Protein AF-0000000084527800 (afdb_homodimer)

Structure (mmCIF, N/CA/C/O backbone):
data_AF-0000000084527800-model_v1
#
loop_
_entity.id
_entity.type
_entity.pdbx_description
1 polymer Ribokinase
#
loop_
_atom_site.group_PDB
_atom_site.id
_atom_site.type_symbol
_atom_site.label_atom_id
_atom_site.label_alt_id
_atom_site.label_comp_id
_atom_site.label_asym_id
_atom_site.label_entity_id
_atom_site.label_seq_id
_atom_site.pdbx_PDB_ins_code
_atom_site.Cartn_x
_atom_site.Cartn_y
_atom_site.Cartn_z
_atom_site.occupancy
_atom_site.B_iso_or_equiv
_atom_site.auth_seq_id
_atom_site.auth_comp_id
_atom_site.auth_asym_id
_atom_site.auth_atom_id
_atom_site.pdbx_PDB_model_num
ATOM 1 N N . MET A 1 1 ? -3.889 38.688 1.055 1 86 1 MET A N 1
ATOM 2 C CA . MET A 1 1 ? -3.533 37.875 2.221 1 86 1 MET A CA 1
ATOM 3 C C . MET A 1 1 ? -3.688 36.375 1.923 1 86 1 MET A C 1
ATOM 5 O O . MET A 1 1 ? -4.691 35.969 1.344 1 86 1 MET A O 1
ATOM 9 N N . ALA A 1 2 ? -2.689 35.656 2.236 1 96.12 2 ALA A N 1
ATOM 10 C CA . ALA A 1 2 ? -2.662 34.219 1.859 1 96.12 2 ALA A CA 1
ATOM 11 C C . ALA A 1 2 ? -1.999 33.375 2.943 1 96.12 2 ALA A C 1
ATOM 13 O O . ALA A 1 2 ? -1.339 33.938 3.838 1 96.12 2 ALA A O 1
ATOM 14 N N . VAL A 1 3 ? -2.361 32.188 2.953 1 98.56 3 VAL A N 1
ATOM 15 C CA . VAL A 1 3 ? -1.693 31.172 3.775 1 98.56 3 VAL A CA 1
ATOM 16 C C . VAL A 1 3 ? -0.841 30.266 2.893 1 98.56 3 VAL A C 1
ATOM 18 O O . VAL A 1 3 ? -1.366 29.562 2.035 1 98.56 3 VAL A O 1
ATOM 21 N N . TRP A 1 4 ? 0.442 30.344 3.078 1 98.75 4 TRP A N 1
ATOM 22 C CA . TRP A 1 4 ? 1.397 29.5 2.363 1 98.75 4 TRP A CA 1
ATOM 23 C C . TRP A 1 4 ? 1.788 28.297 3.201 1 98.75 4 TRP A C 1
ATOM 25 O O . TRP A 1 4 ? 2.332 28.438 4.297 1 98.75 4 TRP A O 1
ATOM 35 N N . ASN A 1 5 ? 1.498 27.125 2.693 1 98.81 5 ASN A N 1
ATOM 36 C CA . ASN A 1 5 ? 1.717 25.891 3.457 1 98.81 5 ASN A CA 1
ATOM 37 C C . ASN A 1 5 ? 2.77 25 2.803 1 98.81 5 ASN A C 1
ATOM 39 O O . ASN A 1 5 ? 2.527 24.422 1.741 1 98.81 5 ASN A O 1
ATOM 43 N N . LEU A 1 6 ? 3.982 24.953 3.42 1 98.81 6 LEU A N 1
ATOM 44 C CA . LEU A 1 6 ? 4.895 23.875 3.098 1 98.81 6 LEU A CA 1
ATOM 45 C C . LEU A 1 6 ? 4.441 22.562 3.756 1 98.81 6 LEU A C 1
ATOM 47 O O . LEU A 1 6 ? 4.676 22.359 4.949 1 98.81 6 LEU A O 1
ATOM 51 N N . GLY A 1 7 ? 3.771 21.734 2.871 1 98.56 7 GLY A N 1
ATOM 52 C CA . GLY A 1 7 ? 2.996 20.688 3.529 1 98.56 7 GLY A CA 1
ATOM 53 C C . GLY A 1 7 ? 3.074 19.344 2.822 1 98.56 7 GLY A C 1
ATOM 54 O O . GLY A 1 7 ? 3.328 19.297 1.617 1 98.56 7 GLY A O 1
ATOM 55 N N . SER A 1 8 ? 2.816 18.344 3.604 1 98.5 8 SER A N 1
ATOM 56 C CA . SER A 1 8 ? 2.822 16.984 3.098 1 98.5 8 SER A CA 1
ATOM 57 C C . SER A 1 8 ? 1.562 16.688 2.293 1 98.5 8 SER A C 1
ATOM 59 O O . SER A 1 8 ? 0.502 17.25 2.557 1 98.5 8 SER A O 1
ATOM 61 N N . ILE A 1 9 ? 1.713 15.875 1.311 1 98.62 9 ILE A N 1
ATOM 62 C CA . ILE A 1 9 ? 0.638 15.242 0.556 1 98.62 9 ILE A CA 1
ATOM 63 C C . ILE A 1 9 ? 0.806 13.727 0.597 1 98.62 9 ILE A C 1
ATOM 65 O O . ILE A 1 9 ? 1.844 13.195 0.192 1 98.62 9 ILE A O 1
ATOM 69 N N . ASN A 1 10 ? -0.236 13.055 1.113 1 97.88 10 ASN A N 1
ATOM 70 C CA . ASN A 1 10 ? -0.156 11.602 1.243 1 97.88 10 ASN A CA 1
ATOM 71 C C . ASN A 1 10 ? -1.312 10.914 0.526 1 97.88 10 ASN A C 1
ATOM 73 O O . ASN A 1 10 ? -2.424 11.438 0.478 1 97.88 10 ASN A O 1
ATOM 77 N N . ALA A 1 11 ? -1.001 9.75 -0.044 1 97.06 11 ALA A N 1
ATOM 78 C CA . ALA A 1 11 ? -2.037 8.758 -0.332 1 97.06 11 ALA A CA 1
ATOM 79 C C . ALA A 1 11 ? -2.291 7.867 0.877 1 97.06 11 ALA A C 1
ATOM 81 O O . ALA A 1 11 ? -1.422 7.086 1.275 1 97.06 11 ALA A O 1
ATOM 82 N N . ASP A 1 12 ? -3.414 8.055 1.466 1 96.75 12 ASP A N 1
ATOM 83 C CA . ASP A 1 12 ? -3.803 7.184 2.572 1 96.75 12 ASP A CA 1
ATOM 84 C C . ASP A 1 12 ? -4.523 5.938 2.064 1 96.75 12 ASP A C 1
ATOM 86 O O . ASP A 1 12 ? -5.645 6.027 1.561 1 96.75 12 ASP A O 1
ATOM 90 N N . ILE A 1 13 ? -3.855 4.824 2.221 1 96.69 13 ILE A N 1
ATOM 91 C CA . ILE A 1 13 ? -4.414 3.561 1.752 1 96.69 13 ILE A CA 1
ATOM 92 C C . ILE A 1 13 ? -4.859 2.717 2.945 1 96.69 13 ILE A C 1
ATOM 94 O O . ILE A 1 13 ? -4.027 2.258 3.732 1 96.69 13 ILE A O 1
ATOM 98 N N . VAL A 1 14 ? -6.152 2.445 2.973 1 96.31 14 VAL A N 1
ATOM 99 C CA . VAL A 1 14 ? -6.738 1.762 4.121 1 96.31 14 VAL A CA 1
ATOM 100 C C . VAL A 1 14 ? -7.125 0.337 3.732 1 96.31 14 VAL A C 1
ATOM 102 O O . VAL A 1 14 ? -7.852 0.128 2.756 1 96.31 14 VAL A O 1
ATOM 105 N N . PHE A 1 15 ? -6.656 -0.622 4.461 1 97.56 15 PHE A N 1
ATOM 106 C CA . PHE A 1 15 ? -7.043 -2.02 4.309 1 97.56 15 PHE A CA 1
ATOM 107 C C . PHE A 1 15 ? -7.844 -2.494 5.516 1 97.56 15 PHE A C 1
ATOM 109 O O . PHE A 1 15 ? -7.371 -2.414 6.652 1 97.56 15 PHE A O 1
ATOM 116 N N . ALA A 1 16 ? -9.07 -2.934 5.254 1 97.19 16 ALA A N 1
ATOM 117 C CA . ALA A 1 16 ? -9.82 -3.623 6.297 1 97.19 16 ALA A CA 1
ATOM 118 C C . ALA A 1 16 ? -9.312 -5.051 6.488 1 97.19 16 ALA A C 1
ATOM 120 O O . ALA A 1 16 ? -9.289 -5.84 5.539 1 97.19 16 ALA A O 1
ATOM 121 N N . VAL A 1 17 ? -8.859 -5.406 7.691 1 97.19 17 VAL A N 1
ATOM 122 C CA . VAL A 1 17 ? -8.297 -6.723 7.969 1 97.19 17 VAL A CA 1
ATOM 123 C C . VAL A 1 17 ? -9.016 -7.348 9.164 1 97.19 17 VAL A C 1
ATOM 125 O O . VAL A 1 17 ? -9.578 -6.637 10 1 97.19 17 VAL A O 1
ATOM 128 N N . PRO A 1 18 ? -9.086 -8.727 9.234 1 96.44 18 PRO A N 1
ATOM 129 C CA . PRO A 1 18 ? -9.727 -9.344 10.398 1 96.44 18 PRO A CA 1
ATOM 130 C C . PRO A 1 18 ? -9 -9.031 11.703 1 96.44 18 PRO A C 1
ATOM 132 O O . PRO A 1 18 ? -9.633 -8.883 12.75 1 96.44 18 PRO A O 1
ATOM 135 N N . ARG A 1 19 ? -7.723 -8.922 11.703 1 95.94 19 ARG A N 1
ATOM 136 C CA . ARG A 1 19 ? -6.824 -8.523 12.781 1 95.94 19 ARG A CA 1
ATOM 137 C C . ARG A 1 19 ? -5.52 -7.957 12.227 1 95.94 19 ARG A C 1
ATOM 139 O O . ARG A 1 19 ? -5.199 -8.164 11.047 1 95.94 19 ARG A O 1
ATOM 146 N N . ILE A 1 20 ? -4.777 -7.234 13.062 1 96.62 20 ILE A N 1
ATOM 147 C CA . ILE A 1 20 ? -3.457 -6.77 12.648 1 96.62 20 ILE A CA 1
ATOM 148 C C . ILE A 1 20 ? -2.498 -7.953 12.555 1 96.62 20 ILE A C 1
ATOM 150 O O . ILE A 1 20 ? -2.35 -8.719 13.516 1 96.62 20 ILE A O 1
ATOM 154 N N . PRO A 1 21 ? -1.864 -8.094 11.391 1 96.19 21 PRO A N 1
ATOM 155 C CA . PRO A 1 21 ? -1.042 -9.297 11.219 1 96.19 21 PRO A CA 1
ATOM 156 C C . PRO A 1 21 ? 0.161 -9.328 12.156 1 96.19 21 PRO A C 1
ATOM 158 O O . PRO A 1 21 ? 0.775 -8.289 12.414 1 96.19 21 PRO A O 1
ATOM 161 N N . ALA A 1 22 ? 0.469 -10.5 12.672 1 94.69 22 ALA A N 1
ATOM 162 C CA . ALA A 1 22 ? 1.683 -10.734 13.445 1 94.69 22 ALA A CA 1
ATOM 163 C C . ALA A 1 22 ? 2.873 -11.016 12.531 1 94.69 22 ALA A C 1
ATOM 165 O O . ALA A 1 22 ? 2.699 -11.289 11.344 1 94.69 22 ALA A O 1
ATOM 166 N N . PRO A 1 23 ? 4.121 -10.875 13.109 1 93.81 23 PRO A N 1
ATOM 167 C CA . PRO A 1 23 ? 5.277 -11.273 12.305 1 93.81 23 PRO A CA 1
ATOM 168 C C . PRO A 1 23 ? 5.148 -12.688 11.742 1 93.81 23 PRO A C 1
ATOM 170 O O . PRO A 1 23 ? 4.723 -13.602 12.445 1 93.81 23 PRO A O 1
ATOM 173 N N . GLY A 1 24 ? 5.445 -12.891 10.43 1 91.56 24 GLY A N 1
ATOM 174 C CA . GLY A 1 24 ? 5.387 -14.188 9.773 1 91.56 24 GLY A CA 1
ATOM 175 C C . GLY A 1 24 ? 4.012 -14.523 9.227 1 91.56 24 GLY A C 1
ATOM 176 O O . GLY A 1 24 ? 3.824 -15.562 8.602 1 91.56 24 GLY A O 1
ATOM 177 N N . GLU A 1 25 ? 3.102 -13.633 9.414 1 93.56 25 GLU A N 1
ATOM 178 C CA . GLU A 1 25 ? 1.721 -13.953 9.055 1 93.56 25 GLU A CA 1
ATOM 179 C C . GLU A 1 25 ? 1.334 -13.312 7.723 1 93.56 25 GLU A C 1
ATOM 181 O O . GLU A 1 25 ? 1.795 -12.219 7.398 1 93.56 25 GLU A O 1
ATOM 186 N N . THR A 1 26 ? 0.566 -14.062 6.93 1 92.25 26 THR A N 1
ATOM 187 C CA . THR A 1 26 ? -0.093 -13.555 5.73 1 92.25 26 THR A CA 1
ATOM 188 C C . THR A 1 26 ? -1.608 -13.539 5.91 1 92.25 26 THR A C 1
ATOM 190 O O . THR A 1 26 ? -2.203 -14.555 6.289 1 92.25 26 THR A O 1
ATOM 193 N N . LEU A 1 27 ? -2.17 -12.336 5.691 1 95 27 LEU A N 1
ATOM 194 C CA . LEU A 1 27 ? -3.611 -12.195 5.852 1 95 27 LEU A CA 1
ATOM 195 C C . LEU A 1 27 ? -4.238 -11.586 4.602 1 95 27 LEU A C 1
ATOM 197 O O . LEU A 1 27 ? -3.641 -10.719 3.961 1 95 27 LEU A O 1
ATOM 201 N N . ALA A 1 28 ? -5.426 -12.047 4.328 1 93.75 28 ALA A N 1
ATOM 202 C CA . ALA A 1 28 ?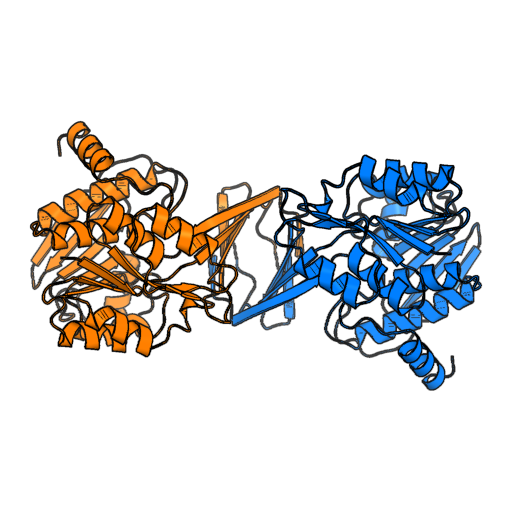 -6.227 -11.422 3.277 1 93.75 28 ALA A CA 1
ATOM 203 C C . ALA A 1 28 ? -7.02 -10.234 3.822 1 93.75 28 ALA A C 1
ATOM 205 O O . ALA A 1 28 ? -7.602 -10.32 4.906 1 93.75 28 ALA A O 1
ATOM 206 N N . SER A 1 29 ? -6.98 -9.172 3.082 1 96.81 29 SER A N 1
ATOM 207 C CA . SER A 1 29 ? -7.816 -8.031 3.455 1 96.81 29 SER A CA 1
ATOM 208 C C . SER A 1 29 ? -9.258 -8.242 3.014 1 96.81 29 SER A C 1
ATOM 210 O O . SER A 1 29 ? -9.531 -9.031 2.111 1 96.81 29 SER A O 1
ATOM 212 N N . ARG A 1 30 ? -10.141 -7.488 3.629 1 94.12 30 ARG A N 1
ATOM 213 C CA . ARG A 1 30 ? -11.562 -7.547 3.307 1 94.12 30 ARG A CA 1
ATOM 214 C C . ARG A 1 30 ? -11.984 -6.336 2.48 1 94.12 30 ARG A C 1
ATOM 216 O O . ARG A 1 30 ? -13.117 -6.277 1.991 1 94.12 30 ARG A O 1
ATOM 223 N N . GLY A 1 31 ? -11.117 -5.473 2.391 1 94.31 31 GLY A N 1
ATOM 224 C CA . GLY A 1 31 ? -11.406 -4.262 1.642 1 94.31 31 GLY A CA 1
ATOM 225 C C . GLY A 1 31 ? -10.219 -3.324 1.534 1 94.31 31 GLY A C 1
ATOM 226 O O . GLY A 1 31 ? -9.242 -3.461 2.277 1 94.31 31 GLY A O 1
ATOM 227 N N . ARG A 1 32 ? -10.305 -2.42 0.579 1 95.62 32 ARG A N 1
ATOM 228 C CA . ARG A 1 32 ? -9.289 -1.396 0.332 1 95.62 32 ARG A CA 1
ATOM 229 C C . ARG A 1 32 ? -9.938 -0.064 -0.033 1 95.62 32 ARG A C 1
ATOM 231 O O . ARG A 1 32 ? -10.898 -0.026 -0.81 1 95.62 32 ARG A O 1
ATOM 238 N N . SER A 1 33 ? -9.438 1.009 0.584 1 94 33 SER A N 1
ATOM 239 C CA . SER A 1 33 ? -9.875 2.359 0.245 1 94 33 SER A CA 1
ATOM 240 C C . SER A 1 33 ? -8.688 3.309 0.122 1 94 33 SER A C 1
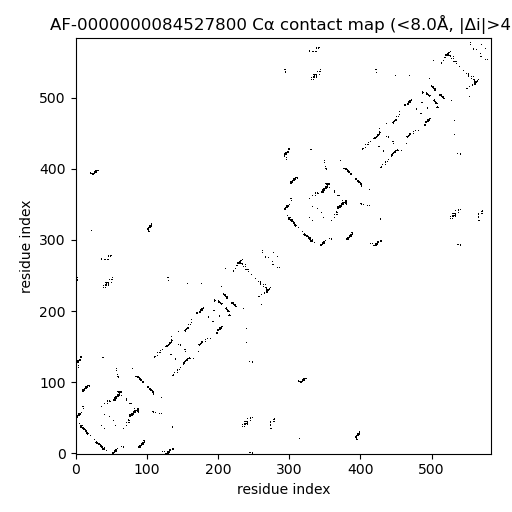ATOM 242 O O . SER A 1 33 ? -7.664 3.119 0.785 1 94 33 SER A O 1
ATOM 244 N N . LEU A 1 34 ? -8.828 4.262 -0.744 1 93.81 34 LEU A N 1
ATOM 245 C CA . LEU A 1 34 ? -7.801 5.27 -0.985 1 93.81 34 LEU A CA 1
ATOM 246 C C . LEU A 1 34 ? -8.328 6.664 -0.662 1 93.81 34 LEU A C 1
ATOM 248 O O . LEU A 1 34 ? -9.391 7.062 -1.147 1 93.81 34 LEU A O 1
ATOM 252 N N . TYR A 1 35 ? -7.637 7.43 0.163 1 94.19 35 TYR A N 1
ATOM 253 C CA . TYR A 1 35 ? -8 8.789 0.542 1 94.19 35 TYR A CA 1
ATOM 254 C C . TYR A 1 35 ? -6.809 9.734 0.402 1 94.19 35 TYR A C 1
ATOM 256 O O . TYR A 1 35 ? -5.656 9.297 0.465 1 94.19 35 TYR A O 1
ATOM 264 N N . LEU A 1 36 ? -7.117 10.992 0.125 1 96.69 36 LEU A N 1
ATOM 265 C CA . LEU A 1 36 ? -6.098 12.031 0.212 1 96.69 36 LEU A CA 1
ATOM 266 C C . LEU A 1 36 ? -5.812 12.391 1.667 1 96.69 36 LEU A C 1
ATOM 268 O O . LEU A 1 36 ? -6.734 12.68 2.434 1 96.69 36 LEU A O 1
ATOM 272 N N . GLY A 1 37 ? -4.52 12.266 1.981 1 96 37 GLY A N 1
ATOM 273 C CA . GLY A 1 37 ? -4.102 12.625 3.328 1 96 37 GLY A CA 1
ATOM 274 C C . GLY A 1 37 ? -2.832 13.453 3.361 1 96 37 GLY A C 1
ATOM 275 O O . GLY A 1 37 ? -2.436 14.031 2.348 1 96 37 GLY A O 1
ATOM 276 N N . GLY A 1 38 ? -2.25 13.477 4.605 1 96.19 38 GLY A N 1
ATOM 277 C CA . GLY A 1 38 ? -1.139 14.367 4.883 1 96.19 38 GLY A CA 1
ATOM 278 C C . GLY A 1 38 ? -1.544 15.594 5.688 1 96.19 38 GLY A C 1
ATOM 279 O O . GLY A 1 38 ? -2.482 16.297 5.32 1 96.19 38 GLY A O 1
ATOM 280 N N . LYS A 1 39 ? -0.798 15.766 6.699 1 96.69 39 LYS A N 1
ATOM 281 C CA . LYS A 1 39 ? -1.143 16.891 7.562 1 96.69 39 LYS A CA 1
ATOM 282 C C . LYS A 1 39 ? -1.138 18.203 6.785 1 96.69 39 LYS A C 1
ATOM 284 O O . LYS A 1 39 ? -2.01 19.047 6.98 1 96.69 39 LYS A O 1
ATOM 289 N N . GLY A 1 40 ? -0.154 18.359 6 1 98 40 GLY A N 1
ATOM 290 C CA . GLY A 1 40 ? -0.074 19.562 5.184 1 98 40 GLY A CA 1
ATOM 291 C C . GLY A 1 40 ? -1.272 19.75 4.273 1 98 40 GLY A C 1
ATOM 292 O O . GLY A 1 40 ? -1.887 20.812 4.254 1 98 40 GLY A O 1
ATOM 293 N N . ALA A 1 41 ? -1.561 18.734 3.535 1 98.38 41 ALA A N 1
ATOM 294 C CA . ALA A 1 41 ? -2.711 18.797 2.637 1 98.38 41 ALA A CA 1
ATOM 295 C C . ALA A 1 41 ? -3.994 19.094 3.406 1 98.38 41 ALA A C 1
ATOM 297 O O . ALA A 1 41 ? -4.801 19.922 2.982 1 98.38 41 ALA A O 1
ATOM 298 N N . ASN A 1 42 ? -4.191 18.438 4.508 1 97.69 42 ASN A N 1
ATOM 299 C CA . ASN A 1 42 ? -5.371 18.672 5.332 1 97.69 42 ASN A CA 1
ATOM 300 C C . ASN A 1 42 ? -5.477 20.125 5.77 1 97.69 42 ASN A C 1
ATOM 302 O O . ASN A 1 42 ? -6.555 20.734 5.703 1 97.69 42 ASN A O 1
ATOM 306 N N . MET A 1 43 ? -4.383 20.672 6.195 1 98.25 43 MET A N 1
ATOM 307 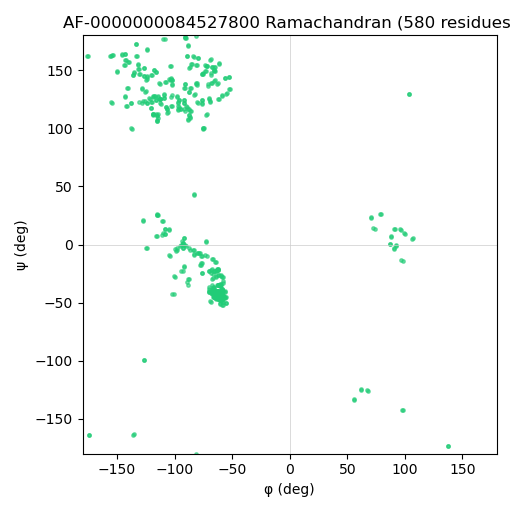C CA . MET A 1 43 ? -4.375 22.062 6.664 1 98.25 43 MET A CA 1
ATOM 308 C C . MET A 1 43 ? -4.668 23.016 5.52 1 98.25 43 MET A C 1
ATOM 310 O O . MET A 1 43 ? -5.363 24.016 5.707 1 98.25 43 MET A O 1
ATOM 314 N N . SER A 1 44 ? -4.102 22.75 4.363 1 98.69 44 SER A N 1
ATOM 315 C CA . SER A 1 44 ? -4.367 23.578 3.199 1 98.69 44 SER A CA 1
ATOM 316 C C . SER A 1 44 ? -5.852 23.578 2.838 1 98.69 44 SER A C 1
ATOM 318 O O . SER A 1 44 ? -6.438 24.625 2.564 1 98.69 44 SER A O 1
ATOM 320 N N . VAL A 1 45 ? -6.434 22.391 2.859 1 98.44 45 VAL A N 1
ATOM 321 C CA . VAL A 1 45 ? -7.855 22.281 2.543 1 98.44 45 VAL A CA 1
ATOM 322 C C . VAL A 1 45 ? -8.68 23.031 3.59 1 98.44 45 VAL A C 1
ATOM 324 O O . VAL A 1 45 ? -9.625 23.734 3.252 1 98.44 45 VAL A O 1
ATOM 327 N N . ALA A 1 46 ? -8.32 22.828 4.844 1 98.31 46 ALA A N 1
ATOM 328 C CA . ALA A 1 46 ? -9.023 23.516 5.922 1 98.31 46 ALA A CA 1
ATOM 329 C C . ALA A 1 46 ? -8.953 25.031 5.754 1 98.31 46 ALA A C 1
ATOM 331 O O . ALA A 1 46 ? -9.961 25.719 5.898 1 98.31 46 ALA A O 1
ATOM 332 N N . ALA A 1 47 ? -7.781 25.562 5.43 1 98.5 47 ALA A N 1
ATOM 333 C CA . ALA A 1 47 ? -7.605 27 5.223 1 98.5 47 ALA A CA 1
ATOM 334 C C . ALA A 1 47 ? -8.453 27.484 4.047 1 98.5 47 ALA A C 1
ATOM 336 O O . ALA A 1 47 ? -9.109 28.531 4.141 1 98.5 47 ALA A O 1
ATOM 337 N N . ALA A 1 48 ? -8.422 26.734 2.984 1 98.31 48 ALA A N 1
ATOM 338 C CA . ALA A 1 48 ? -9.211 27.094 1.807 1 98.31 48 ALA A CA 1
ATOM 339 C C . ALA A 1 48 ? -10.703 27.109 2.125 1 98.31 48 ALA A C 1
ATOM 341 O O . ALA A 1 48 ? -11.414 28.047 1.766 1 98.31 48 ALA A O 1
ATOM 342 N N . ARG A 1 49 ? -11.148 26.109 2.783 1 97.56 49 ARG A N 1
ATOM 343 C CA . ARG A 1 49 ? -12.562 26 3.123 1 97.56 49 ARG A CA 1
ATOM 344 C C . ARG A 1 49 ? -12.977 27.078 4.117 1 97.56 49 ARG A C 1
ATOM 346 O O . ARG A 1 49 ? -14.148 27.453 4.176 1 97.56 49 ARG A O 1
ATOM 353 N N . ALA A 1 50 ? -12.039 27.531 4.844 1 97.56 50 ALA A N 1
ATOM 354 C CA . ALA A 1 50 ? -12.281 28.625 5.781 1 97.56 50 ALA A CA 1
ATOM 355 C C . ALA A 1 50 ? -12.289 29.969 5.07 1 97.56 50 ALA A C 1
ATOM 357 O O . ALA A 1 50 ? -12.539 31.016 5.691 1 97.56 50 ALA A O 1
ATOM 358 N N . GLY A 1 51 ? -11.938 30.016 3.791 1 96.31 51 GLY A N 1
ATOM 359 C CA . GLY A 1 51 ? -12.078 31.219 2.998 1 96.31 51 GLY A CA 1
ATOM 360 C C . GLY A 1 51 ? -10.742 31.891 2.697 1 96.31 51 GLY A C 1
ATOM 361 O O . GLY A 1 51 ? -10.711 32.969 2.098 1 96.31 51 GLY A O 1
ATOM 362 N N . ALA A 1 52 ? -9.664 31.297 3.062 1 97.69 52 ALA A N 1
ATOM 363 C CA . ALA A 1 52 ? -8.352 31.875 2.785 1 97.69 52 ALA A CA 1
ATOM 364 C C . ALA A 1 52 ? -7.848 31.453 1.408 1 97.69 52 ALA A C 1
ATOM 366 O O . ALA A 1 52 ? -8.297 30.438 0.856 1 97.69 52 ALA A O 1
ATOM 367 N N . HIS A 1 53 ? -7.027 32.312 0.845 1 98.25 53 HIS A N 1
ATOM 368 C CA . HIS A 1 53 ? -6.223 31.859 -0.285 1 98.25 53 HIS A CA 1
ATOM 369 C C . HIS A 1 53 ? -5.074 30.969 0.176 1 98.25 53 HIS A C 1
ATOM 371 O O . HIS A 1 53 ? -4.055 31.469 0.659 1 98.25 53 HIS A O 1
ATOM 377 N N . ALA A 1 54 ? -5.246 29.672 0.048 1 98.56 54 ALA A N 1
ATOM 378 C CA . ALA A 1 54 ? -4.266 28.688 0.517 1 98.56 54 ALA A CA 1
ATOM 379 C C . ALA A 1 54 ? -3.363 28.234 -0.622 1 98.56 54 ALA A C 1
ATOM 381 O O . ALA A 1 54 ? -3.83 27.609 -1.583 1 98.56 54 ALA A O 1
ATOM 382 N N . VAL A 1 55 ? -2.117 28.531 -0.522 1 98.81 55 VAL A N 1
ATOM 383 C CA . VAL A 1 55 ? -1.124 28.062 -1.486 1 98.81 55 VAL A CA 1
ATOM 384 C C . VAL A 1 55 ? -0.338 26.891 -0.9 1 98.81 55 VAL A C 1
ATOM 386 O O . VAL A 1 55 ? 0.327 27.047 0.129 1 98.81 55 VAL A O 1
ATOM 389 N N . HIS A 1 56 ? -0.44 25.781 -1.569 1 98.88 56 HIS A N 1
ATOM 390 C CA . HIS A 1 56 ? 0.275 24.594 -1.092 1 98.88 56 HIS A CA 1
ATOM 391 C C . HIS A 1 56 ? 1.611 24.438 -1.808 1 98.88 56 HIS A C 1
ATOM 393 O O . HIS A 1 56 ? 1.667 24.453 -3.039 1 98.88 56 HIS A O 1
ATOM 399 N N . VAL A 1 57 ? 2.65 24.375 -1.026 1 98.88 57 VAL A N 1
ATOM 400 C CA . VAL A 1 57 ? 3.996 24.094 -1.519 1 98.88 57 VAL A CA 1
ATOM 401 C C . VAL A 1 57 ? 4.406 22.688 -1.134 1 98.88 57 VAL A C 1
ATOM 403 O O . VAL A 1 57 ? 4.484 22.344 0.052 1 98.88 57 VAL A O 1
ATOM 406 N N . GLY A 1 58 ? 4.621 21.844 -2.055 1 98.75 58 GLY A N 1
ATOM 407 C CA . GLY A 1 58 ? 4.938 20.453 -1.759 1 98.75 58 GLY A CA 1
ATOM 408 C C . GLY A 1 58 ? 5.289 19.641 -2.994 1 98.75 58 GLY A C 1
ATOM 409 O O . GLY A 1 58 ? 5.723 20.203 -4.004 1 98.75 58 GLY A O 1
ATOM 410 N N . ALA A 1 59 ? 5.254 18.328 -2.816 1 98.81 59 ALA A N 1
ATOM 411 C CA . ALA A 1 59 ? 5.648 17.453 -3.914 1 98.81 59 ALA A CA 1
ATOM 412 C C . ALA A 1 59 ? 4.902 16.125 -3.85 1 98.81 59 ALA A C 1
ATOM 414 O O . ALA A 1 59 ? 4.473 15.695 -2.775 1 98.81 59 ALA A O 1
ATOM 415 N N . VAL A 1 60 ? 4.672 15.562 -5.027 1 98.62 60 VAL A N 1
ATOM 416 C CA . VAL A 1 60 ? 4.141 14.211 -5.191 1 98.62 60 VAL A CA 1
ATOM 417 C C . VAL A 1 60 ? 4.961 13.461 -6.238 1 98.62 60 VAL A C 1
ATOM 419 O O . VAL A 1 60 ? 5.789 14.055 -6.934 1 98.62 60 VAL A O 1
ATOM 422 N N . GLY A 1 61 ? 4.828 12.172 -6.219 1 97.38 61 GLY A N 1
ATOM 423 C CA . GLY A 1 61 ? 5.305 11.406 -7.363 1 97.38 61 GLY A CA 1
ATOM 424 C C . GLY A 1 61 ? 4.324 11.391 -8.516 1 97.38 61 GLY A C 1
ATOM 425 O O . GLY A 1 61 ? 3.248 11.984 -8.438 1 97.38 61 GLY A O 1
ATOM 426 N N . ALA A 1 62 ? 4.672 10.711 -9.609 1 94.31 62 ALA A N 1
ATOM 427 C CA . ALA A 1 62 ? 3.77 10.562 -10.742 1 94.31 62 ALA A CA 1
ATOM 428 C C . ALA A 1 62 ? 2.465 9.891 -10.328 1 94.31 62 ALA A C 1
ATOM 430 O O . ALA A 1 62 ? 1.402 10.188 -10.875 1 94.31 62 ALA A O 1
ATOM 431 N N . ASP A 1 63 ? 2.559 9.125 -9.344 1 92.25 63 ASP A N 1
ATOM 432 C CA . ASP A 1 63 ? 1.405 8.375 -8.852 1 92.25 63 ASP A CA 1
ATOM 433 C C . ASP A 1 63 ? 0.49 9.258 -8.008 1 92.25 63 ASP A C 1
ATOM 435 O O . ASP A 1 63 ? -0.591 8.828 -7.602 1 92.25 63 ASP A O 1
ATOM 439 N N . GLY A 1 64 ? 0.92 10.445 -7.742 1 96.38 64 GLY A N 1
ATOM 440 C CA . GLY A 1 64 ? 0.158 11.305 -6.848 1 96.38 64 GLY A CA 1
ATOM 441 C C . GLY A 1 64 ? -0.53 12.445 -7.566 1 96.38 64 GLY A C 1
ATOM 442 O O . GLY A 1 64 ? -1.037 13.375 -6.93 1 96.38 64 GLY A O 1
ATOM 443 N N . ARG A 1 65 ? -0.625 12.445 -8.914 1 96.31 65 ARG A N 1
ATOM 444 C CA . ARG A 1 65 ? -1.254 13.516 -9.688 1 96.31 65 ARG A CA 1
ATOM 445 C C . ARG A 1 65 ? -2.723 13.672 -9.312 1 96.31 65 ARG A C 1
ATOM 447 O O . ARG A 1 65 ? -3.25 14.789 -9.297 1 96.31 65 ARG A O 1
ATOM 454 N N . TRP A 1 66 ? -3.348 12.555 -9.023 1 95.31 66 TRP A N 1
ATOM 455 C CA . TRP A 1 66 ? -4.746 12.594 -8.617 1 95.31 66 TRP A CA 1
ATOM 456 C C . TRP A 1 66 ? -4.926 13.453 -7.367 1 95.31 66 TRP A C 1
ATOM 458 O O . TRP A 1 66 ? -5.938 14.141 -7.223 1 95.31 66 TRP A O 1
ATOM 468 N N . ALA A 1 67 ? -4.012 13.398 -6.438 1 97.75 67 ALA A N 1
ATOM 469 C CA . ALA A 1 67 ? -4.09 14.156 -5.191 1 97.75 67 ALA A CA 1
ATOM 470 C C . ALA A 1 67 ? -4.023 15.656 -5.457 1 97.75 67 ALA A C 1
ATOM 472 O O . ALA A 1 67 ? -4.738 16.438 -4.824 1 97.75 67 ALA A O 1
ATOM 473 N N . VAL A 1 68 ? -3.143 16.047 -6.383 1 98.5 68 VAL A N 1
ATOM 474 C CA . VAL A 1 68 ? -3 17.453 -6.75 1 98.5 68 VAL A CA 1
ATOM 475 C C . VAL A 1 68 ? -4.309 17.969 -7.352 1 98.5 68 VAL A C 1
ATOM 477 O O . VAL A 1 68 ? -4.773 19.047 -7.004 1 98.5 68 VAL A O 1
ATOM 480 N N . GLU A 1 69 ? -4.883 17.156 -8.211 1 97.94 69 GLU A N 1
ATOM 481 C CA . GLU A 1 69 ? -6.16 17.516 -8.82 1 97.94 69 GLU A CA 1
ATOM 482 C C . GLU A 1 69 ? -7.25 17.688 -7.766 1 97.94 69 GLU A C 1
ATOM 484 O O . GLU A 1 69 ? -8.031 18.641 -7.816 1 97.94 69 GLU A O 1
ATOM 489 N N . GLN A 1 70 ? -7.262 16.812 -6.859 1 97.69 70 GLN A N 1
ATOM 490 C CA . GLN A 1 70 ? -8.266 16.875 -5.805 1 97.69 70 GLN A CA 1
ATOM 491 C C . GLN A 1 70 ? -8.086 18.109 -4.938 1 97.69 70 GLN A C 1
ATOM 493 O O . GLN A 1 70 ? -9.062 18.781 -4.594 1 97.69 70 GLN A O 1
ATOM 498 N N . LEU A 1 71 ? -6.855 18.375 -4.57 1 98.5 71 LEU A N 1
ATOM 499 C CA . LEU A 1 71 ? -6.57 19.594 -3.809 1 98.5 71 LEU A CA 1
ATOM 500 C C . LEU A 1 71 ? -7.066 20.828 -4.551 1 98.5 71 LEU A C 1
ATOM 502 O O . LEU A 1 71 ? -7.703 21.703 -3.951 1 98.5 71 LEU A O 1
ATOM 506 N N . THR A 1 72 ? -6.781 20.859 -5.844 1 98.25 72 THR A N 1
ATOM 507 C CA . THR A 1 72 ? -7.203 21.984 -6.676 1 98.25 72 THR A CA 1
ATOM 508 C C . THR A 1 72 ? -8.727 22.094 -6.699 1 98.25 72 THR A C 1
ATOM 510 O O . THR A 1 72 ? -9.273 23.188 -6.57 1 98.25 72 THR A O 1
ATOM 513 N N . GLU A 1 73 ? -9.352 20.984 -6.785 1 97.25 73 GLU A N 1
ATOM 514 C CA . GLU A 1 73 ? -10.812 20.938 -6.801 1 97.25 73 GLU A CA 1
ATOM 515 C C . GLU A 1 73 ? -11.391 21.453 -5.484 1 97.25 73 GLU A C 1
ATOM 517 O O . GLU A 1 73 ? -12.484 22.016 -5.461 1 97.25 73 GLU A O 1
ATOM 522 N N . TRP A 1 74 ? -10.633 21.297 -4.477 1 96.94 74 TRP A N 1
ATOM 523 C CA . TRP A 1 74 ? -11.102 21.719 -3.156 1 96.94 74 TRP A CA 1
ATOM 524 C C . TRP A 1 74 ? -10.695 23.156 -2.854 1 96.94 74 TRP A C 1
ATOM 526 O O . TRP A 1 74 ? -10.781 23.594 -1.708 1 96.94 74 TRP A O 1
ATOM 536 N N . GLY A 1 75 ? -10.109 23.844 -3.795 1 97.12 75 GLY A N 1
ATOM 537 C CA . GLY A 1 75 ? -9.883 25.266 -3.691 1 97.12 75 GLY A CA 1
ATOM 538 C C . GLY A 1 75 ? -8.461 25.609 -3.281 1 97.12 75 GLY A C 1
ATOM 539 O O . GLY A 1 75 ? -8.156 26.781 -2.988 1 97.12 75 GLY A O 1
ATOM 540 N N . VAL A 1 76 ? -7.594 24.641 -3.254 1 98.62 76 VAL A N 1
ATOM 541 C CA . VAL A 1 76 ? -6.199 24.875 -2.887 1 98.62 76 VAL A CA 1
ATOM 542 C C . VAL A 1 76 ? -5.398 25.266 -4.125 1 98.62 76 VAL A C 1
ATOM 544 O O . VAL A 1 76 ? -5.574 24.688 -5.195 1 98.62 76 VAL A O 1
ATOM 547 N N . ASP A 1 77 ? -4.637 26.328 -4.031 1 98.69 77 ASP A N 1
ATOM 548 C CA . ASP A 1 77 ? -3.688 26.688 -5.082 1 98.69 77 ASP A CA 1
ATOM 549 C C . ASP A 1 77 ? -2.496 25.734 -5.094 1 98.69 77 ASP A C 1
ATOM 551 O O . ASP A 1 77 ? -1.664 25.766 -4.184 1 98.69 77 ASP A O 1
ATOM 555 N N . THR A 1 78 ? -2.398 24.938 -6.148 1 98.75 78 THR A N 1
ATOM 556 C CA . THR A 1 78 ? -1.418 23.859 -6.18 1 98.75 78 THR A CA 1
ATOM 557 C C . THR A 1 78 ? -0.327 24.156 -7.207 1 98.75 78 THR A C 1
ATOM 559 O O . THR A 1 78 ? 0.379 23.234 -7.648 1 98.75 78 THR A O 1
ATOM 562 N N . ARG A 1 79 ? -0.086 25.438 -7.652 1 98.25 79 ARG A N 1
ATOM 563 C CA . ARG A 1 79 ? 0.875 25.797 -8.688 1 98.25 79 ARG A CA 1
ATOM 564 C C . ARG A 1 79 ? 2.301 25.484 -8.242 1 98.25 79 ARG A C 1
ATOM 566 O O . ARG A 1 79 ? 3.207 25.391 -9.078 1 98.25 79 ARG A O 1
ATOM 573 N N . PHE A 1 80 ? 2.492 25.25 -6.93 1 98.81 80 PHE A N 1
ATOM 574 C CA . PHE A 1 80 ? 3.828 24.984 -6.41 1 98.81 80 PHE A CA 1
ATOM 575 C C . PHE A 1 80 ? 3.926 23.562 -5.863 1 98.81 80 PHE A C 1
ATOM 577 O O . PHE A 1 80 ? 4.664 23.312 -4.91 1 98.81 80 PHE A O 1
ATOM 584 N N . VAL A 1 81 ? 3.139 22.688 -6.328 1 98.81 81 VAL A N 1
ATOM 585 C CA . VAL A 1 81 ? 3.309 21.25 -6.09 1 98.81 81 VAL A CA 1
ATOM 586 C C . VAL A 1 81 ? 4.031 20.625 -7.273 1 98.81 81 VAL A C 1
ATOM 588 O O . VAL A 1 81 ? 3.561 20.703 -8.414 1 98.81 81 VAL A O 1
ATOM 591 N N . ARG A 1 82 ? 5.137 20.016 -6.996 1 98.44 82 ARG A N 1
ATOM 592 C CA . ARG A 1 82 ? 5.949 19.438 -8.062 1 98.44 82 ARG A CA 1
ATOM 593 C C . ARG A 1 82 ? 5.785 17.922 -8.109 1 98.44 82 ARG A C 1
ATOM 595 O O . ARG A 1 82 ? 5.629 17.266 -7.074 1 98.44 82 ARG A O 1
ATOM 602 N N . VAL A 1 83 ? 5.789 17.453 -9.336 1 98.19 83 VAL A N 1
ATOM 603 C CA . VAL A 1 83 ? 5.867 16.016 -9.531 1 98.19 83 VAL A CA 1
ATOM 604 C C . VAL A 1 83 ? 7.328 15.578 -9.617 1 98.19 83 VAL A C 1
ATOM 606 O O . VAL A 1 83 ? 8.07 16.047 -10.477 1 98.19 83 VAL A O 1
ATOM 609 N N . LEU A 1 84 ? 7.738 14.742 -8.703 1 98.25 84 LEU A N 1
ATOM 610 C CA . LEU A 1 84 ? 9.125 14.281 -8.625 1 98.25 84 LEU A CA 1
ATOM 611 C C . LEU A 1 84 ? 9.234 12.82 -9.047 1 98.25 84 LEU A C 1
ATOM 613 O O . LEU A 1 84 ? 8.234 12.188 -9.383 1 98.25 84 LEU A O 1
ATOM 617 N N . ASP A 1 85 ? 10.516 12.312 -9.07 1 96.12 85 ASP A N 1
ATOM 618 C CA . ASP A 1 85 ? 10.758 10.914 -9.391 1 96.12 85 ASP A CA 1
ATOM 619 C C . ASP A 1 85 ? 10.414 10.016 -8.203 1 96.12 85 ASP A C 1
ATOM 621 O O . ASP A 1 85 ? 10.055 8.852 -8.383 1 96.12 85 ASP A O 1
ATOM 625 N N . GLU A 1 86 ? 10.453 10.586 -7.004 1 96.06 86 GLU A N 1
ATOM 626 C CA . GLU A 1 86 ? 10.086 9.844 -5.801 1 96.06 86 GLU A CA 1
ATOM 627 C C . GLU A 1 86 ? 8.594 9.516 -5.785 1 96.06 86 GLU A C 1
ATOM 629 O O . GLU A 1 86 ? 7.785 10.25 -6.352 1 96.06 86 GLU A O 1
ATOM 634 N N . ASP A 1 87 ? 8.25 8.422 -5.094 1 95.38 87 ASP A N 1
ATOM 635 C CA . ASP A 1 87 ? 6.836 8.102 -4.902 1 95.38 87 ASP A CA 1
ATOM 636 C C . ASP A 1 87 ? 6.148 9.148 -4.035 1 95.38 87 ASP A C 1
ATOM 638 O O . ASP A 1 87 ? 6.793 9.789 -3.203 1 95.38 87 ASP A O 1
ATOM 642 N N . THR A 1 88 ? 4.867 9.305 -4.32 1 97.56 88 THR A N 1
ATOM 643 C CA . THR A 1 88 ? 4.062 10.102 -3.402 1 97.56 88 THR A CA 1
ATOM 644 C C . THR A 1 88 ? 4.148 9.547 -1.983 1 97.56 88 THR A C 1
ATOM 646 O O . THR A 1 88 ? 4.262 8.336 -1.794 1 97.56 88 THR A O 1
ATOM 649 N N . GLY A 1 89 ? 4.16 10.469 -0.987 1 98.06 89 GLY A N 1
ATOM 650 C CA . GLY A 1 89 ? 4.027 9.984 0.378 1 98.06 89 GLY A CA 1
ATOM 651 C C . GLY A 1 89 ? 2.816 9.094 0.583 1 98.06 89 GLY A C 1
ATOM 652 O O . GLY A 1 89 ? 1.764 9.32 -0.018 1 98.06 89 GLY A O 1
ATOM 653 N N . GLN A 1 90 ? 2.986 8.078 1.444 1 97.81 90 GLN A N 1
ATOM 654 C CA . GLN A 1 90 ? 1.896 7.129 1.668 1 97.81 90 GLN A CA 1
ATOM 655 C C . GLN A 1 90 ? 1.727 6.828 3.154 1 97.81 90 GLN A C 1
ATOM 657 O O . GLN A 1 90 ? 2.695 6.871 3.916 1 97.81 90 GLN A O 1
ATOM 662 N N . ALA A 1 91 ? 0.537 6.629 3.512 1 97.38 91 ALA A N 1
ATOM 663 C CA . ALA A 1 91 ? 0.196 5.984 4.777 1 97.38 91 ALA A CA 1
ATOM 664 C C . ALA A 1 91 ? -0.575 4.688 4.543 1 97.38 91 ALA A C 1
ATOM 666 O O . ALA A 1 91 ? -1.677 4.707 3.99 1 97.38 91 ALA A O 1
ATOM 667 N N . ILE A 1 92 ? 0.053 3.566 4.875 1 98 92 ILE A N 1
ATOM 668 C CA . ILE A 1 92 ? -0.638 2.281 4.867 1 98 92 ILE A CA 1
ATOM 669 C C . ILE A 1 92 ? -1.338 2.061 6.203 1 98 92 ILE A C 1
ATOM 671 O O . ILE A 1 92 ? -0.682 1.903 7.238 1 98 92 ILE A O 1
ATOM 675 N N . ILE A 1 93 ? -2.615 2.014 6.129 1 96.94 93 ILE A N 1
ATOM 676 C CA . ILE A 1 93 ? -3.414 1.938 7.348 1 96.94 93 ILE A CA 1
ATOM 677 C C . ILE A 1 93 ? -4.164 0.609 7.391 1 96.94 93 ILE A C 1
ATOM 679 O O . ILE A 1 93 ? -5.043 0.359 6.562 1 96.94 93 ILE A O 1
ATOM 683 N N . LEU A 1 94 ? -3.781 -0.254 8.305 1 97.5 94 LEU A N 1
ATOM 684 C CA . LEU A 1 94 ? -4.52 -1.481 8.57 1 97.5 94 LEU A CA 1
ATOM 685 C C . LEU A 1 94 ? -5.551 -1.266 9.68 1 97.5 94 LEU A C 1
ATOM 687 O O . LEU A 1 94 ? -5.215 -0.776 10.758 1 97.5 94 LEU A O 1
ATOM 691 N N . VAL A 1 95 ? -6.777 -1.561 9.383 1 96.12 95 VAL A N 1
ATOM 692 C CA . VAL A 1 95 ? -7.84 -1.412 10.367 1 96.12 95 VAL A CA 1
ATOM 693 C C . VAL A 1 95 ? -8.508 -2.764 10.625 1 96.12 95 VAL A C 1
ATOM 695 O O . VAL A 1 95 ? -9.031 -3.385 9.695 1 96.12 95 VAL A O 1
ATOM 698 N N . ASP A 1 96 ? -8.516 -3.195 11.836 1 96.38 96 ASP A N 1
ATOM 699 C CA . ASP A 1 96 ? -9.062 -4.516 12.133 1 96.38 96 ASP A CA 1
ATOM 700 C C . ASP A 1 96 ? -10.555 -4.426 12.461 1 96.38 96 ASP A C 1
ATOM 702 O O . ASP A 1 96 ? -11.148 -3.346 12.406 1 96.38 96 ASP A O 1
ATOM 706 N N . ASP A 1 97 ? -11.234 -5.539 12.719 1 93.88 97 ASP A N 1
ATOM 707 C CA . ASP A 1 97 ? -12.672 -5.629 12.922 1 93.88 97 ASP A CA 1
ATOM 708 C C . ASP A 1 97 ? -13.109 -4.859 14.164 1 93.88 97 ASP A C 1
ATOM 710 O O . ASP A 1 97 ? -14.258 -4.438 14.273 1 93.88 97 ASP A O 1
ATOM 714 N N . ASP A 1 98 ? -12.227 -4.629 15.102 1 93.19 98 ASP A N 1
ATOM 715 C CA . ASP A 1 98 ? -12.547 -3.924 16.344 1 93.19 98 ASP A CA 1
ATOM 716 C C . ASP A 1 98 ? -12.273 -2.428 16.203 1 93.19 98 ASP A C 1
ATOM 718 O O . ASP A 1 98 ? -12.461 -1.668 17.156 1 93.19 98 ASP A O 1
ATOM 722 N N . GLY A 1 99 ? -11.766 -2.037 15.062 1 90.06 99 GLY A N 1
ATOM 723 C CA . GLY A 1 99 ? -11.516 -0.627 14.82 1 90.06 99 GLY A CA 1
ATOM 724 C C . GLY A 1 99 ? -10.109 -0.195 15.203 1 90.06 99 GLY A C 1
ATOM 725 O O . GLY A 1 99 ? -9.758 0.979 15.07 1 90.06 99 GLY A O 1
ATOM 726 N N . GLU A 1 100 ? -9.367 -1.16 15.703 1 92.31 100 GLU A N 1
ATOM 727 C CA . GLU A 1 100 ? -7.969 -0.857 15.984 1 92.31 100 GLU A CA 1
ATOM 728 C C . GLU A 1 100 ? -7.16 -0.737 14.695 1 92.31 100 GLU A C 1
ATOM 730 O O . GLU A 1 100 ? -7.477 -1.386 13.695 1 92.31 100 GLU A O 1
ATOM 735 N N . ASN A 1 101 ? -6.062 0.181 14.797 1 94 101 ASN A N 1
ATOM 736 C CA . ASN A 1 101 ? -5.324 0.379 13.555 1 94 101 ASN A CA 1
ATOM 737 C C . ASN A 1 101 ? -3.818 0.264 13.773 1 94 101 ASN A C 1
ATOM 739 O O . ASN A 1 101 ? -3.352 0.255 14.914 1 94 101 ASN A O 1
ATOM 743 N N . ALA A 1 102 ? -3.098 -0.079 12.75 1 96.56 102 ALA A N 1
ATOM 744 C CA . ALA A 1 102 ? -1.646 0.002 12.609 1 96.56 102 ALA A CA 1
ATOM 745 C C . ALA A 1 102 ? -1.261 0.731 11.328 1 96.56 102 ALA A C 1
ATOM 747 O O . ALA A 1 102 ? -1.856 0.501 10.273 1 96.56 102 ALA A O 1
ATOM 748 N N . ILE A 1 103 ? -0.287 1.674 11.477 1 96.12 103 ILE A N 1
ATOM 749 C CA . ILE A 1 103 ? -0.002 2.543 10.336 1 96.12 103 ILE A CA 1
ATOM 750 C C . ILE A 1 103 ? 1.484 2.471 9.992 1 96.12 103 ILE A C 1
ATOM 752 O O . ILE A 1 103 ? 2.336 2.498 10.883 1 96.12 103 ILE A O 1
ATOM 756 N N . VAL A 1 104 ? 1.793 2.293 8.766 1 97.81 104 VAL A N 1
ATOM 757 C CA . VAL A 1 104 ? 3.145 2.42 8.227 1 97.81 104 VAL A CA 1
ATOM 758 C C . VAL A 1 104 ? 3.219 3.623 7.293 1 97.81 104 VAL A C 1
ATOM 760 O O . VAL A 1 104 ? 2.447 3.725 6.336 1 97.81 104 VAL A O 1
ATOM 763 N N . LEU A 1 105 ? 4.141 4.48 7.57 1 97.44 105 LEU A N 1
ATOM 764 C CA . LEU A 1 105 ? 4.305 5.703 6.789 1 97.44 105 LEU A CA 1
ATOM 765 C C . LEU A 1 105 ? 5.473 5.57 5.816 1 97.44 105 LEU A C 1
ATOM 767 O O . LEU A 1 105 ? 6.512 5.004 6.156 1 97.44 105 LEU A O 1
ATOM 771 N N . HIS A 1 106 ? 5.266 6.035 4.656 1 98 106 HIS A N 1
ATOM 772 C CA . HIS A 1 106 ? 6.312 6.27 3.67 1 98 106 HIS A CA 1
ATOM 773 C C . HIS A 1 106 ? 6.383 7.746 3.283 1 98 106 HIS A C 1
ATOM 775 O O . HIS A 1 106 ? 5.484 8.258 2.607 1 98 106 HIS A O 1
ATOM 781 N N . PRO A 1 107 ? 7.457 8.445 3.664 1 97.12 107 PRO A N 1
ATOM 782 C CA . PRO A 1 107 ? 7.48 9.898 3.467 1 97.12 107 PRO A CA 1
ATOM 783 C C . PRO A 1 107 ? 7.512 10.289 1.991 1 97.12 107 PRO A C 1
ATOM 785 O O . PRO A 1 107 ? 6.957 11.328 1.613 1 97.12 107 PRO A O 1
ATOM 788 N N . GLY A 1 108 ? 8.289 9.484 1.125 1 97.31 108 GLY A N 1
ATOM 789 C CA . GLY A 1 108 ? 8.328 9.688 -0.313 1 97.31 108 GLY A CA 1
ATOM 790 C C . GLY A 1 108 ? 8.742 11.102 -0.701 1 97.31 108 GLY A C 1
ATOM 791 O O . GLY A 1 108 ? 9.719 11.633 -0.176 1 97.31 108 GLY A O 1
ATOM 792 N N . ALA A 1 109 ? 7.98 11.672 -1.619 1 98.19 109 ALA A N 1
ATOM 793 C CA . ALA A 1 109 ? 8.273 12.969 -2.219 1 98.19 109 ALA A CA 1
ATOM 794 C C . ALA A 1 109 ? 8.258 14.078 -1.168 1 98.19 109 ALA A C 1
ATOM 796 O O . ALA A 1 109 ? 8.836 15.141 -1.372 1 98.19 109 ALA A O 1
ATOM 797 N N . ASN A 1 110 ? 7.59 13.883 -0.004 1 98.31 110 ASN A N 1
ATOM 798 C CA . ASN A 1 110 ? 7.504 14.891 1.046 1 98.31 110 ASN A CA 1
ATOM 799 C C . ASN A 1 110 ? 8.883 15.219 1.62 1 98.31 110 ASN A C 1
ATOM 801 O O . ASN A 1 110 ? 9.07 16.281 2.219 1 98.31 110 ASN A O 1
ATOM 805 N N . ARG A 1 111 ? 9.812 14.328 1.464 1 97.56 111 ARG A N 1
ATOM 806 C CA . ARG A 1 111 ? 11.148 14.539 2.02 1 97.56 111 ARG A CA 1
ATOM 807 C C . ARG A 1 111 ? 12.148 14.906 0.926 1 97.56 111 ARG A C 1
ATOM 809 O O . ARG A 1 111 ? 13.359 14.883 1.152 1 97.56 111 ARG A O 1
ATOM 816 N N . ALA A 1 112 ? 11.641 15.234 -0.25 1 98.06 112 ALA A N 1
ATOM 817 C CA . ALA A 1 112 ? 12.523 15.539 -1.376 1 98.06 112 ALA A CA 1
ATOM 818 C C . ALA A 1 112 ? 12.156 16.891 -2 1 98.06 112 ALA A C 1
ATOM 820 O O . ALA A 1 112 ? 12.484 17.156 -3.16 1 98.06 112 ALA A O 1
ATOM 821 N N . ILE A 1 113 ? 11.477 17.719 -1.258 1 98.5 113 ILE A N 1
ATOM 822 C CA . ILE A 1 113 ? 11.039 19 -1.787 1 98.5 113 ILE A CA 1
ATOM 823 C C . ILE A 1 113 ? 12.25 19.906 -2.006 1 98.5 113 ILE A C 1
ATOM 825 O O . ILE A 1 113 ? 12.992 20.203 -1.064 1 98.5 113 ILE A O 1
ATOM 829 N N . PRO A 1 114 ? 12.438 20.375 -3.227 1 97.94 114 PRO A N 1
ATOM 830 C CA . PRO A 1 114 ? 13.602 21.234 -3.486 1 97.94 114 PRO A CA 1
ATOM 831 C C . PRO A 1 114 ? 13.508 22.594 -2.789 1 97.94 114 PRO A C 1
ATOM 833 O O . PRO A 1 114 ? 12.445 23.219 -2.799 1 97.94 114 PRO A O 1
ATOM 836 N N . ALA A 1 115 ? 14.656 23 -2.25 1 97.56 115 ALA A N 1
ATOM 837 C CA . ALA A 1 115 ? 14.711 24.297 -1.602 1 97.56 115 ALA A CA 1
ATOM 838 C C . ALA A 1 115 ? 14.352 25.422 -2.582 1 97.56 115 ALA A C 1
ATOM 840 O O . ALA A 1 115 ? 13.719 26.406 -2.203 1 97.56 115 ALA A O 1
ATOM 841 N N . ALA A 1 116 ? 14.742 25.203 -3.783 1 98.06 116 ALA A N 1
ATOM 842 C CA . ALA A 1 116 ? 14.477 26.203 -4.812 1 98.06 116 ALA A CA 1
ATOM 843 C C . ALA A 1 116 ? 12.977 26.406 -5.016 1 98.06 116 ALA A C 1
ATOM 845 O O . ALA A 1 116 ? 12.531 27.516 -5.32 1 98.06 116 ALA A O 1
ATOM 846 N N . LEU A 1 117 ? 12.266 25.375 -4.883 1 98.25 117 LEU A N 1
ATOM 847 C CA . LEU A 1 117 ? 10.812 25.453 -5.023 1 98.25 117 LEU A CA 1
ATOM 848 C C . LEU A 1 117 ? 10.219 26.328 -3.918 1 98.25 117 LEU A C 1
ATOM 850 O O . LEU A 1 117 ? 9.32 27.141 -4.172 1 98.25 117 LEU A O 1
ATOM 854 N N . VAL A 1 118 ? 10.625 26.125 -2.715 1 98.31 118 VAL A N 1
ATOM 855 C CA . VAL A 1 118 ? 10.148 26.891 -1.57 1 98.31 118 VAL A CA 1
ATOM 856 C C . VAL A 1 118 ? 10.484 28.375 -1.767 1 98.31 118 VAL A C 1
ATOM 858 O O . VAL A 1 118 ? 9.641 29.234 -1.536 1 98.31 118 VAL A O 1
ATOM 861 N N . GLU A 1 119 ? 11.688 28.625 -2.225 1 98.06 119 GLU A N 1
ATOM 862 C CA . GLU A 1 119 ? 12.109 30 -2.492 1 98.06 119 GLU A CA 1
ATOM 863 C C . GLU A 1 119 ? 11.234 30.641 -3.555 1 98.06 119 GLU A C 1
ATOM 865 O O . GLU A 1 119 ? 10.805 31.797 -3.4 1 98.06 119 GLU A O 1
ATOM 870 N N . GLU A 1 120 ? 11.039 29.906 -4.59 1 98.06 120 GLU A N 1
ATOM 871 C CA . GLU A 1 120 ? 10.195 30.406 -5.668 1 98.06 120 GLU A CA 1
ATOM 872 C C . GLU A 1 120 ? 8.789 30.734 -5.164 1 98.06 120 GLU A C 1
ATOM 874 O O . GLU A 1 120 ? 8.234 31.781 -5.484 1 98.06 120 GLU A O 1
ATOM 879 N N . ALA A 1 121 ? 8.227 29.875 -4.43 1 98 121 ALA A N 1
ATOM 880 C CA . ALA A 1 121 ? 6.875 30.062 -3.904 1 98 121 ALA A CA 1
ATOM 881 C C . ALA A 1 121 ? 6.805 31.312 -3.02 1 98 121 ALA A C 1
ATOM 883 O O . ALA A 1 121 ? 5.941 32.156 -3.217 1 98 121 ALA A O 1
ATOM 884 N N . LEU A 1 122 ? 7.715 31.422 -2.07 1 97.38 122 LEU A N 1
ATOM 885 C CA . LEU A 1 122 ? 7.668 32.469 -1.077 1 97.38 122 LEU A CA 1
ATOM 886 C C . LEU A 1 122 ? 7.988 33.844 -1.714 1 97.38 122 LEU A C 1
ATOM 888 O O . LEU A 1 122 ? 7.652 34.875 -1.158 1 97.38 122 LEU A O 1
ATOM 892 N N . SER A 1 123 ? 8.664 33.781 -2.818 1 96.69 123 SER A N 1
ATOM 893 C CA . SER A 1 123 ? 8.914 35.031 -3.541 1 96.69 123 SER A CA 1
ATOM 894 C C . SER A 1 123 ? 7.617 35.656 -4.004 1 96.69 123 SER A C 1
ATOM 896 O O . SER A 1 123 ? 7.578 36.875 -4.27 1 96.69 123 SER A O 1
ATOM 898 N N . GLY A 1 124 ? 6.57 34.906 -4.102 1 95.75 124 GLY A N 1
ATOM 899 C CA . GLY A 1 124 ? 5.27 35.438 -4.492 1 95.75 124 GLY A CA 1
ATOM 900 C C . GLY A 1 124 ? 4.41 35.812 -3.312 1 95.75 124 GLY A C 1
ATOM 901 O O . GLY A 1 124 ? 3.307 36.344 -3.492 1 95.75 124 GLY A O 1
ATOM 902 N N . ALA A 1 125 ? 4.918 35.688 -2.121 1 97.06 125 ALA A N 1
ATOM 903 C CA . ALA A 1 125 ? 4.16 36 -0.916 1 97.06 125 ALA A CA 1
ATOM 904 C C . ALA A 1 125 ? 4.262 37.5 -0.593 1 97.06 125 ALA A C 1
ATOM 906 O O . ALA A 1 125 ? 5.188 38.156 -1.045 1 97.06 125 ALA A O 1
ATOM 907 N N . ALA A 1 126 ? 3.311 37.969 0.083 1 96.44 126 ALA A N 1
ATOM 908 C CA . ALA A 1 126 ? 3.297 39.375 0.528 1 96.44 126 ALA A CA 1
ATOM 909 C C . ALA A 1 126 ? 3.652 39.469 2.01 1 96.44 126 ALA A C 1
ATOM 911 O O . ALA A 1 126 ? 3.42 38.531 2.777 1 96.44 126 ALA A O 1
ATOM 912 N N . THR A 1 127 ? 4.188 40.625 2.34 1 95.81 127 THR A N 1
ATOM 913 C CA . THR A 1 127 ? 4.445 40.906 3.748 1 95.81 127 THR A CA 1
ATOM 914 C C . THR A 1 127 ? 3.172 40.75 4.574 1 95.81 127 THR A C 1
ATOM 916 O O . THR A 1 127 ? 2.105 41.219 4.184 1 95.81 127 THR A O 1
ATOM 919 N N . GLY A 1 128 ? 3.318 40 5.609 1 95.75 128 GLY A N 1
ATOM 920 C CA . GLY A 1 128 ? 2.174 39.812 6.488 1 95.75 128 GLY A CA 1
ATOM 921 C C . GLY A 1 128 ? 1.417 38.5 6.211 1 95.75 128 GLY A C 1
ATOM 922 O O . GLY A 1 128 ? 0.61 38.062 7.031 1 95.75 128 GLY A O 1
ATOM 923 N N . ASP A 1 129 ? 1.694 37.875 5.07 1 97.75 129 ASP A N 1
ATOM 924 C CA . ASP A 1 129 ? 1.098 36.562 4.812 1 97.75 129 ASP A CA 1
ATOM 925 C C . ASP A 1 129 ? 1.539 35.531 5.859 1 97.75 129 ASP A C 1
ATOM 927 O O . ASP A 1 129 ? 2.555 35.75 6.531 1 97.75 129 ASP A O 1
ATOM 931 N N . TRP A 1 130 ? 0.696 34.531 6 1 98.5 130 TRP A N 1
ATOM 932 C CA . TRP A 1 130 ? 1.065 33.469 6.898 1 98.5 130 TRP A CA 1
ATOM 933 C C . TRP A 1 130 ? 1.807 32.344 6.145 1 98.5 130 TRP A C 1
ATOM 935 O O . TRP A 1 130 ? 1.414 31.984 5.039 1 98.5 130 TRP A O 1
ATOM 945 N N . PHE A 1 131 ? 2.908 31.891 6.75 1 98.56 131 PHE A N 1
ATOM 946 C CA . PHE A 1 131 ? 3.602 30.672 6.367 1 98.56 131 PHE A CA 1
ATOM 947 C C . PHE A 1 131 ? 3.42 29.594 7.43 1 98.56 131 PHE A C 1
ATOM 949 O O . PHE A 1 131 ? 3.611 29.844 8.617 1 98.56 131 PHE A O 1
ATOM 956 N N . VAL A 1 132 ? 2.998 28.406 6.973 1 98.69 132 VAL A N 1
ATOM 957 C CA . VAL A 1 132 ? 2.807 27.328 7.938 1 98.69 132 VAL A CA 1
ATOM 958 C C . VAL A 1 132 ? 3.52 26.062 7.449 1 98.69 132 VAL A C 1
ATOM 960 O O . VAL A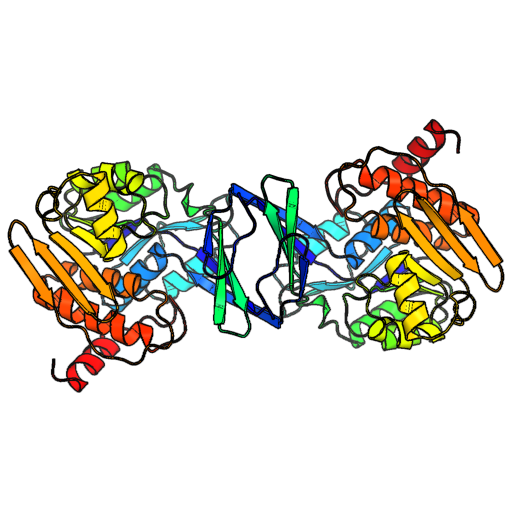 1 132 ? 3.629 25.828 6.242 1 98.69 132 VAL A O 1
ATOM 963 N N . CYS A 1 133 ? 4.043 25.25 8.375 1 97.88 133 CYS A N 1
ATOM 964 C CA . CYS A 1 133 ? 4.625 23.938 8.07 1 97.88 133 CYS A CA 1
ATOM 965 C C . CYS A 1 133 ? 4.371 22.953 9.211 1 97.88 133 CYS A C 1
ATOM 967 O O . CYS A 1 133 ? 3.891 23.344 10.273 1 97.88 133 CYS A O 1
ATOM 969 N N . GLN A 1 134 ? 4.523 21.719 8.977 1 96.56 134 GLN A N 1
ATOM 970 C CA . GLN A 1 134 ? 4.41 20.625 9.922 1 96.56 134 GLN A CA 1
ATOM 971 C C . GLN A 1 134 ? 5.582 19.656 9.781 1 96.56 134 GLN A C 1
ATOM 973 O O . GLN A 1 134 ? 6.402 19.797 8.867 1 96.56 134 GLN A O 1
ATOM 978 N N . ASN A 1 135 ? 5.707 18.703 10.664 1 94.62 135 ASN A N 1
ATOM 979 C CA . ASN A 1 135 ? 6.887 17.844 10.719 1 94.62 135 ASN A CA 1
ATOM 980 C C . ASN A 1 135 ? 6.793 16.688 9.719 1 94.62 135 ASN A C 1
ATOM 982 O O . ASN A 1 135 ? 7.117 15.547 10.055 1 94.62 135 ASN A O 1
ATOM 986 N N . GLU A 1 136 ? 6.355 16.922 8.523 1 95 136 GLU A N 1
ATOM 987 C CA . GLU A 1 136 ? 6.203 15.844 7.551 1 95 136 GLU A CA 1
ATOM 988 C C . GLU A 1 136 ? 6.988 16.125 6.273 1 95 136 GLU A C 1
ATOM 990 O O . GLU A 1 136 ? 6.984 15.328 5.34 1 95 136 GLU A O 1
ATOM 995 N N . THR A 1 137 ? 7.629 17.328 6.219 1 97.06 137 THR A N 1
ATOM 996 C CA . THR A 1 137 ? 8.391 17.688 5.023 1 97.06 137 THR A CA 1
ATOM 997 C C . THR A 1 137 ? 9.836 18.016 5.379 1 97.06 137 THR A C 1
ATOM 999 O O . THR A 1 137 ? 10.172 18.141 6.559 1 97.06 137 THR A O 1
ATOM 1002 N N . ASN A 1 138 ? 10.641 18.094 4.352 1 96.88 138 ASN A N 1
ATOM 1003 C CA . ASN A 1 138 ? 12.023 18.516 4.555 1 96.88 138 ASN A CA 1
ATOM 1004 C C . ASN A 1 138 ? 12.164 20.031 4.461 1 96.88 138 ASN A C 1
ATOM 1006 O O . ASN A 1 138 ? 11.242 20.719 4.02 1 96.88 138 ASN A O 1
ATOM 1010 N N . GLY A 1 139 ? 13.25 20.562 4.969 1 95.88 139 GLY A N 1
ATOM 1011 C CA . GLY A 1 139 ? 13.633 21.953 4.754 1 95.88 139 GLY A CA 1
ATOM 1012 C C . GLY A 1 139 ? 12.875 22.922 5.637 1 95.88 139 GLY A C 1
ATOM 1013 O O . GLY A 1 139 ? 12.711 24.094 5.285 1 95.88 139 GLY A O 1
ATOM 1014 N N . LEU A 1 140 ? 12.414 22.484 6.77 1 96.69 140 LEU A N 1
ATOM 1015 C CA . LEU A 1 140 ? 11.516 23.281 7.598 1 96.69 140 LEU A CA 1
ATOM 1016 C C . LEU A 1 140 ? 12.242 24.484 8.188 1 96.69 140 LEU A C 1
ATOM 1018 O O . LEU A 1 140 ? 11.75 25.609 8.117 1 96.69 140 LEU A O 1
ATOM 1022 N N . ALA A 1 141 ? 13.391 24.219 8.766 1 95.94 141 ALA A N 1
ATOM 1023 C CA . ALA A 1 141 ? 14.133 25.297 9.414 1 95.94 141 ALA A CA 1
ATOM 1024 C C . ALA A 1 141 ? 14.516 26.375 8.414 1 95.94 141 ALA A C 1
ATOM 1026 O O . ALA A 1 141 ? 14.352 27.578 8.68 1 95.94 141 ALA A O 1
ATOM 1027 N N . GLU A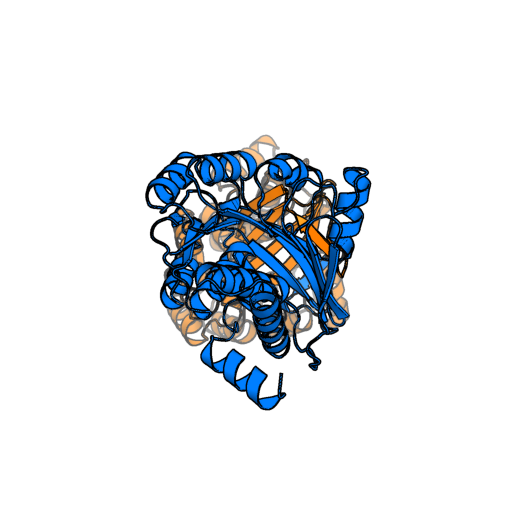 1 142 ? 15.031 25.969 7.262 1 96.62 142 GLU A N 1
ATOM 1028 C CA . GLU A 1 142 ? 15.422 26.922 6.219 1 96.62 142 GLU A CA 1
ATOM 1029 C C . GLU A 1 142 ? 14.211 27.688 5.688 1 96.62 142 GLU A C 1
ATOM 1031 O O . GLU A 1 142 ? 14.289 28.891 5.473 1 96.62 142 GLU A O 1
ATOM 1036 N N . ALA A 1 143 ? 13.141 27 5.508 1 98.06 143 ALA A N 1
ATOM 1037 C CA . ALA A 1 143 ? 11.93 27.625 4.988 1 98.06 143 ALA A CA 1
ATOM 1038 C C . ALA A 1 143 ? 11.367 28.641 5.977 1 98.06 143 ALA A C 1
ATOM 1040 O O . ALA A 1 143 ? 10.938 29.734 5.582 1 98.06 143 ALA A O 1
ATOM 1041 N N . ALA A 1 144 ? 11.359 28.266 7.227 1 97.81 144 ALA A N 1
ATOM 1042 C CA . ALA A 1 144 ? 10.859 29.156 8.266 1 97.81 144 ALA A CA 1
ATOM 1043 C C . ALA A 1 144 ? 11.695 30.422 8.352 1 97.81 144 ALA A C 1
ATOM 1045 O O . ALA A 1 144 ? 11.156 31.531 8.453 1 97.81 144 ALA A O 1
ATOM 1046 N N . LYS A 1 145 ? 12.977 30.25 8.312 1 97.56 145 LYS A N 1
ATOM 1047 C CA . LYS A 1 145 ? 13.883 31.391 8.344 1 97.56 145 LYS A CA 1
ATOM 1048 C C . LYS A 1 145 ? 13.656 32.312 7.145 1 97.56 145 LYS A C 1
ATOM 1050 O O . LYS A 1 145 ? 13.625 33.531 7.289 1 97.56 145 LYS A O 1
ATOM 1055 N N . LEU A 1 146 ? 13.562 31.719 6.031 1 98 146 LEU A N 1
ATOM 1056 C CA . LEU A 1 146 ? 13.328 32.469 4.805 1 98 146 LEU A CA 1
ATOM 1057 C C . LEU A 1 146 ? 12.016 33.25 4.887 1 98 146 LEU A C 1
ATOM 1059 O O . LEU A 1 146 ? 11.961 34.438 4.539 1 98 146 LEU A O 1
ATOM 1063 N N . ALA A 1 147 ? 10.953 32.594 5.289 1 98.38 147 ALA A N 1
ATOM 1064 C CA . ALA A 1 147 ? 9.641 33.219 5.426 1 98.38 147 ALA A CA 1
ATOM 1065 C C . ALA A 1 147 ? 9.703 34.406 6.367 1 98.38 147 ALA A C 1
ATOM 1067 O O . ALA A 1 147 ? 9.172 35.469 6.059 1 98.38 147 ALA A O 1
ATOM 1068 N N . LYS A 1 148 ? 10.359 34.219 7.48 1 97.44 148 LYS A N 1
ATOM 1069 C CA . LYS A 1 148 ? 10.508 35.312 8.461 1 97.44 148 LYS A CA 1
ATOM 1070 C C . LYS A 1 148 ? 11.266 36.5 7.859 1 97.44 148 LYS A C 1
ATOM 1072 O O . LYS A 1 148 ? 10.867 37.656 8.039 1 97.44 148 LYS A O 1
ATOM 1077 N N . ALA A 1 149 ? 12.289 36.188 7.199 1 97 149 ALA A N 1
ATOM 1078 C CA . ALA A 1 149 ? 13.109 37.25 6.57 1 97 149 ALA A CA 1
ATOM 1079 C C . ALA A 1 149 ? 12.305 38.031 5.535 1 97 149 ALA A C 1
ATOM 1081 O O . ALA A 1 149 ? 12.562 39.219 5.312 1 97 149 ALA A O 1
ATOM 1082 N N . MET A 1 150 ? 11.367 37.438 5 1 97 150 MET A N 1
ATOM 1083 C CA . MET A 1 150 ? 10.562 38.062 3.955 1 97 150 MET A CA 1
ATOM 1084 C C . MET A 1 150 ? 9.375 38.781 4.555 1 97 150 MET A C 1
ATOM 1086 O O . MET A 1 150 ? 8.555 39.344 3.824 1 97 150 MET A O 1
ATOM 1090 N N . GLY A 1 151 ? 9.281 38.719 5.844 1 97 151 GLY A N 1
ATOM 1091 C CA . GLY A 1 151 ? 8.266 39.469 6.539 1 97 151 GLY A CA 1
ATOM 1092 C C . GLY A 1 151 ? 6.965 38.719 6.727 1 97 151 GLY A C 1
ATOM 1093 O O . GLY A 1 151 ? 5.934 39.312 7.043 1 97 151 GLY A O 1
ATOM 1094 N N . LEU A 1 152 ? 6.98 37.438 6.508 1 97.94 152 LEU A N 1
ATOM 1095 C CA . LEU A 1 152 ? 5.789 36.625 6.75 1 97.94 152 LEU A CA 1
ATOM 1096 C C . LEU A 1 152 ? 5.664 36.281 8.227 1 97.94 152 LEU A C 1
ATOM 1098 O O . LEU A 1 152 ? 6.652 36.312 8.961 1 97.94 152 LEU A O 1
ATOM 1102 N N . LYS A 1 153 ? 4.441 36.031 8.672 1 98.12 153 LYS A N 1
ATOM 1103 C CA . LYS A 1 153 ? 4.223 35.375 9.953 1 98.12 153 LYS A CA 1
ATOM 1104 C C . LYS A 1 153 ? 4.398 33.875 9.828 1 98.12 153 LYS A C 1
ATOM 1106 O O . LYS A 1 153 ? 3.949 33.25 8.852 1 98.12 153 LYS A O 1
ATOM 1111 N N . VAL A 1 154 ? 5.066 33.25 10.789 1 98.44 154 VAL A N 1
ATOM 1112 C CA . VAL A 1 154 ? 5.457 31.859 10.656 1 98.44 154 VAL A CA 1
ATOM 1113 C C . VAL A 1 154 ? 4.742 31.031 11.719 1 98.44 154 VAL A C 1
ATOM 1115 O O . VAL A 1 154 ? 4.836 31.312 12.914 1 98.44 154 VAL A O 1
ATOM 1118 N N . ALA A 1 155 ? 4.027 30.016 11.25 1 98.56 155 ALA A N 1
ATOM 1119 C CA . ALA A 1 155 ? 3.338 29.062 12.117 1 98.56 155 ALA A CA 1
ATOM 1120 C C . ALA A 1 155 ? 3.879 27.656 11.922 1 98.56 155 ALA A C 1
ATOM 1122 O O . ALA A 1 155 ? 4.344 27.297 10.836 1 98.56 155 ALA A O 1
ATOM 1123 N N . HIS A 1 156 ? 3.828 26.844 12.984 1 98.06 156 HIS A N 1
ATOM 1124 C CA . HIS A 1 156 ? 4.246 25.453 12.922 1 98.06 156 HIS A CA 1
ATOM 1125 C C . HIS A 1 156 ? 3.271 24.562 13.672 1 98.06 156 HIS A C 1
ATOM 1127 O O . HIS A 1 156 ? 2.936 24.828 14.828 1 98.06 156 HIS A O 1
ATOM 1133 N N . ALA A 1 157 ? 2.744 23.625 12.953 1 96.19 157 ALA A N 1
ATOM 1134 C CA . ALA A 1 157 ? 2.014 22.516 13.578 1 96.19 157 ALA A CA 1
ATOM 1135 C C . ALA A 1 157 ? 2.941 21.344 13.875 1 96.19 157 ALA A C 1
ATOM 1137 O O . ALA A 1 157 ? 3.379 20.641 12.953 1 96.19 157 ALA A O 1
ATOM 1138 N N . ALA A 1 158 ? 3.158 21 15.055 1 91.69 158 ALA A N 1
ATOM 1139 C CA . ALA A 1 158 ? 4.316 20.203 15.477 1 91.69 158 ALA A CA 1
ATOM 1140 C C . ALA A 1 158 ? 4.078 18.719 15.266 1 91.69 158 ALA A C 1
ATOM 1142 O O . ALA A 1 158 ? 5.008 17.922 15.359 1 91.69 158 ALA A O 1
ATOM 1143 N N . ALA A 1 159 ? 2.869 18.328 14.914 1 84.06 159 ALA A N 1
ATOM 1144 C CA . ALA A 1 159 ? 2.615 16.922 14.672 1 84.06 159 ALA A CA 1
ATOM 1145 C C . ALA A 1 159 ? 3.197 16.484 13.328 1 84.06 159 ALA A C 1
ATOM 1147 O O . ALA A 1 159 ? 3.189 17.25 12.359 1 84.06 159 ALA A O 1
ATOM 1148 N N . PRO A 1 160 ? 3.666 15.211 13.258 1 85.25 160 PRO A N 1
ATOM 1149 C CA . PRO A 1 160 ? 4.055 14.297 14.344 1 85.25 160 PRO A CA 1
ATOM 1150 C C . PRO A 1 160 ? 5.246 14.812 15.148 1 85.25 160 PRO A C 1
ATOM 1152 O O . PRO A 1 160 ? 6.254 15.227 14.562 1 85.25 160 PRO A O 1
ATOM 1155 N N . PHE A 1 161 ? 5.23 14.695 16.391 1 86.75 161 PHE A N 1
ATOM 1156 C CA . PHE A 1 161 ? 6.125 15.461 17.25 1 86.75 161 PHE A CA 1
ATOM 1157 C C . PHE A 1 161 ? 7.5 14.805 17.328 1 86.75 161 PHE A C 1
ATOM 1159 O O . PHE A 1 161 ? 7.602 13.594 17.562 1 86.75 161 PHE A O 1
ATOM 1166 N N . GLU A 1 162 ? 8.383 15.648 17.094 1 86.75 162 GLU A N 1
ATOM 1167 C CA . GLU A 1 162 ? 9.797 15.414 17.375 1 86.75 162 GLU A CA 1
ATOM 1168 C C . GLU A 1 162 ? 10.477 16.688 17.891 1 86.75 162 GLU A C 1
ATOM 1170 O O . GLU A 1 162 ? 10.609 17.656 17.156 1 86.75 162 GLU A O 1
ATOM 1175 N N . ALA A 1 163 ? 10.977 16.594 19.062 1 87.62 163 ALA A N 1
ATOM 1176 C CA . ALA A 1 163 ? 11.586 17.766 19.672 1 87.62 163 ALA A CA 1
ATOM 1177 C C . ALA A 1 163 ? 12.742 18.297 18.828 1 87.62 163 ALA A C 1
ATOM 1179 O O . ALA A 1 163 ? 12.914 19.5 18.672 1 87.62 163 ALA A O 1
ATOM 1180 N N . GLU A 1 164 ? 13.477 17.391 18.266 1 88.94 164 GLU A N 1
ATOM 1181 C CA . GLU A 1 164 ? 14.648 17.75 17.469 1 88.94 164 GLU A CA 1
ATOM 1182 C C . GLU A 1 164 ? 14.234 18.5 16.203 1 88.94 164 GLU A C 1
ATOM 1184 O O . GLU A 1 164 ? 15.008 19.297 15.656 1 88.94 164 GLU A O 1
ATOM 1189 N N . ALA A 1 165 ? 13.023 18.297 15.812 1 89.44 165 ALA A N 1
ATOM 1190 C CA . ALA A 1 165 ? 12.539 18.938 14.594 1 89.44 165 ALA A CA 1
ATOM 1191 C C . ALA A 1 165 ? 11.969 20.312 14.891 1 89.44 165 ALA A C 1
ATOM 1193 O O . ALA A 1 165 ? 12.047 21.219 14.062 1 89.44 165 ALA A O 1
ATOM 1194 N N . VAL A 1 166 ? 11.453 20.469 16.062 1 92 166 VAL A N 1
ATOM 1195 C CA . VAL A 1 166 ? 10.727 21.688 16.391 1 92 166 VAL A CA 1
ATOM 1196 C C . VAL A 1 166 ? 11.688 22.734 16.953 1 92 166 VAL A C 1
ATOM 1198 O O . VAL A 1 166 ? 11.555 23.922 16.672 1 92 166 VAL A O 1
ATOM 1201 N N . THR A 1 167 ? 12.727 22.328 17.656 1 92.38 167 THR A N 1
ATOM 1202 C CA . THR A 1 167 ? 13.594 23.219 18.406 1 92.38 167 THR A CA 1
ATOM 1203 C C . THR A 1 167 ? 14.297 24.203 17.484 1 92.38 167 THR A C 1
ATOM 1205 O O . THR A 1 167 ? 14.305 25.406 17.734 1 92.38 167 THR A O 1
ATOM 1208 N N . PRO A 1 168 ? 14.789 23.734 16.344 1 93 168 PRO A N 1
ATOM 1209 C CA . PRO A 1 168 ? 15.469 24.672 15.445 1 93 168 PRO A CA 1
ATOM 1210 C C . PRO A 1 168 ? 14.523 25.703 14.844 1 93 168 PRO A C 1
ATOM 1212 O O . PRO A 1 168 ? 14.977 26.719 14.312 1 93 168 PRO A O 1
ATOM 1215 N N . LEU A 1 169 ? 13.227 25.531 14.953 1 95.38 169 LEU A N 1
ATOM 1216 C CA . LEU A 1 169 ? 12.234 26.406 14.336 1 95.38 169 LEU A CA 1
ATOM 1217 C C . LEU A 1 169 ? 11.828 27.516 15.289 1 95.38 169 LEU A C 1
ATOM 1219 O O . LEU A 1 169 ? 11.297 28.547 14.859 1 95.38 169 LEU A O 1
ATOM 1223 N N . LEU A 1 170 ? 12.078 27.375 16.562 1 94.69 170 LEU A N 1
ATOM 1224 C CA . LEU A 1 170 ? 11.5 28.203 17.609 1 94.69 170 LEU A CA 1
ATOM 1225 C C . LEU A 1 170 ? 11.844 29.672 17.391 1 94.69 170 LEU A C 1
ATOM 1227 O O . LEU A 1 170 ? 10.969 30.531 17.469 1 94.69 170 LEU A O 1
ATOM 1231 N N . PRO A 1 171 ? 13.055 29.969 16.984 1 94 171 PRO A N 1
ATOM 1232 C CA . PRO A 1 171 ? 13.414 31.391 16.844 1 94 171 PRO A CA 1
ATOM 1233 C C . PRO A 1 171 ? 12.656 32.062 15.711 1 94 171 PRO A C 1
ATOM 1235 O O . PRO A 1 171 ? 12.547 33.312 15.695 1 94 171 PRO A O 1
ATOM 1238 N N . SER A 1 172 ? 12.172 31.328 14.812 1 96.69 172 SER A N 1
ATOM 1239 C CA . SER A 1 172 ? 11.516 31.906 13.641 1 96.69 172 SER A CA 1
ATOM 1240 C C . SER A 1 172 ? 10 31.906 13.797 1 96.69 172 SER A C 1
ATOM 1242 O O . SER A 1 172 ? 9.289 32.5 12.992 1 96.69 172 SER A O 1
ATOM 1244 N N . LEU A 1 173 ? 9.461 31.344 14.812 1 97.38 173 LEU A N 1
ATOM 1245 C CA . LEU A 1 173 ? 8.023 31.062 14.891 1 97.38 173 LEU A CA 1
ATOM 1246 C C . LEU A 1 173 ? 7.285 32.219 15.539 1 97.38 173 LEU A C 1
ATOM 1248 O O . LEU A 1 173 ? 7.766 32.812 16.516 1 97.38 173 LEU A O 1
ATOM 1252 N N . ASP A 1 174 ? 6.16 32.531 14.984 1 97.5 174 ASP A N 1
ATOM 1253 C CA . ASP A 1 174 ? 5.199 33.438 15.609 1 97.5 174 ASP A CA 1
ATOM 1254 C C . ASP A 1 174 ? 4.078 32.688 16.297 1 97.5 174 ASP A C 1
ATOM 1256 O O . ASP A 1 174 ? 3.471 33.156 17.25 1 97.5 174 ASP A O 1
ATOM 1260 N N . LEU A 1 175 ? 3.795 31.516 15.797 1 97.94 175 LEU A N 1
ATOM 1261 C CA . LEU A 1 175 ? 2.691 30.703 16.281 1 97.94 175 LEU A CA 1
ATOM 1262 C C . LEU A 1 175 ? 3.074 29.219 16.266 1 97.94 175 LEU A C 1
ATOM 1264 O O . LEU A 1 175 ? 3.574 28.703 15.266 1 97.94 175 LEU A O 1
ATOM 1268 N N . LEU A 1 176 ? 2.91 28.578 17.391 1 97.69 176 LEU A N 1
ATOM 1269 C CA . LEU A 1 176 ? 3.168 27.156 17.547 1 97.69 176 LEU A CA 1
ATOM 1270 C C . LEU A 1 176 ? 1.917 26.422 18.016 1 97.69 176 LEU A C 1
ATOM 1272 O O . LEU A 1 176 ? 1.273 26.844 18.984 1 97.69 176 LEU A O 1
ATOM 1276 N N . VAL A 1 177 ? 1.533 25.422 17.297 1 97.5 177 VAL A N 1
ATOM 1277 C CA . VAL A 1 177 ? 0.37 24.625 17.672 1 97.5 177 VAL A CA 1
ATOM 1278 C C . VAL A 1 177 ? 0.811 23.203 18.031 1 97.5 177 VAL A C 1
ATOM 1280 O O . VAL A 1 177 ? 1.494 22.547 17.25 1 97.5 177 VAL A O 1
ATOM 1283 N N . LEU A 1 178 ? 0.387 22.75 19.219 1 95.38 178 LEU A N 1
ATOM 1284 C CA . LEU A 1 178 ? 0.711 21.438 19.734 1 95.38 178 LEU A CA 1
ATOM 1285 C C . LEU A 1 178 ? -0.472 20.844 20.484 1 95.38 178 LEU A C 1
ATOM 1287 O O . LEU A 1 178 ? -1.343 21.578 20.953 1 95.38 178 LEU A O 1
ATOM 1291 N N . ASN A 1 179 ? -0.388 19.5 20.578 1 93.94 179 ASN A N 1
ATOM 1292 C CA . ASN A 1 179 ? -1.304 18.922 21.562 1 93.94 179 ASN A CA 1
ATOM 1293 C C . ASN A 1 179 ? -0.659 18.812 22.938 1 93.94 179 ASN A C 1
ATOM 1295 O O . ASN A 1 179 ? 0.511 19.156 23.109 1 93.94 179 ASN A O 1
ATOM 1299 N N . ALA A 1 180 ? -1.442 18.328 23.906 1 93.25 180 ALA A N 1
ATOM 1300 C CA . ALA A 1 180 ? -1 18.328 25.297 1 93.25 180 ALA A CA 1
ATOM 1301 C C . ALA A 1 180 ? 0.246 17.453 25.469 1 93.25 180 ALA A C 1
ATOM 1303 O O . ALA A 1 180 ? 1.181 17.844 26.172 1 93.25 180 ALA A O 1
ATOM 1304 N N . VAL A 1 181 ? 0.252 16.312 24.891 1 93.12 181 VAL A N 1
ATOM 1305 C CA . VAL A 1 181 ? 1.371 15.391 25 1 93.12 181 VAL A CA 1
ATOM 1306 C C . VAL A 1 181 ? 2.621 16 24.375 1 93.12 181 VAL A C 1
ATOM 1308 O O . VAL A 1 181 ? 3.701 15.977 24.969 1 93.12 181 VAL A O 1
ATOM 1311 N N . GLU A 1 182 ? 2.479 16.562 23.25 1 93.75 182 GLU A N 1
ATOM 1312 C CA . GLU A 1 182 ? 3.568 17.219 22.516 1 93.75 182 GLU A CA 1
ATOM 1313 C C . GLU A 1 182 ? 4.109 18.422 23.297 1 93.75 182 GLU A C 1
ATOM 1315 O O . GLU A 1 182 ? 5.32 18.641 23.328 1 93.75 182 GLU A O 1
ATOM 1320 N N . ALA A 1 183 ? 3.213 19.125 23.859 1 94 183 ALA A N 1
ATOM 1321 C CA . ALA A 1 183 ? 3.604 20.281 24.656 1 94 183 ALA A CA 1
ATOM 1322 C C . ALA A 1 183 ? 4.48 19.859 25.844 1 94 183 ALA A C 1
ATOM 1324 O O . ALA A 1 183 ? 5.496 20.5 26.125 1 94 183 ALA A O 1
ATOM 1325 N N . ALA A 1 184 ? 4.055 18.844 26.5 1 93.69 184 ALA A N 1
ATOM 1326 C CA . ALA A 1 184 ? 4.824 18.328 27.625 1 93.69 184 ALA A CA 1
ATOM 1327 C C . ALA A 1 184 ? 6.203 17.844 27.172 1 93.69 184 ALA A C 1
ATOM 1329 O O . ALA A 1 184 ? 7.207 18.094 27.844 1 93.69 184 ALA A O 1
ATOM 1330 N N . GLN A 1 185 ? 6.238 17.219 26.062 1 93.44 185 GLN A N 1
ATOM 1331 C CA . GLN A 1 185 ? 7.496 16.734 25.516 1 93.44 185 GLN A CA 1
ATOM 1332 C C . GLN A 1 185 ? 8.422 17.875 25.141 1 93.44 185 GLN A C 1
ATOM 1334 O O . GLN A 1 185 ? 9.633 17.797 25.359 1 93.44 185 GLN A O 1
ATOM 1339 N N . LEU A 1 186 ? 7.859 18.844 24.531 1 93.56 186 LEU A N 1
ATOM 1340 C CA . LEU A 1 186 ? 8.648 20.016 24.156 1 93.56 186 LEU A CA 1
ATOM 1341 C C . LEU A 1 186 ? 9.219 20.703 25.375 1 93.56 186 LEU A C 1
ATOM 1343 O O . LEU A 1 186 ? 10.391 21.094 25.391 1 93.56 186 LEU A O 1
ATOM 1347 N N . ALA A 1 187 ? 8.406 20.875 26.375 1 92.19 187 ALA A N 1
ATOM 1348 C CA . ALA A 1 187 ? 8.867 21.484 27.609 1 92.19 187 ALA A CA 1
ATOM 1349 C C . ALA A 1 187 ? 10.008 20.672 28.234 1 92.19 187 ALA A C 1
ATOM 1351 O O . ALA A 1 187 ? 10.992 21.25 28.719 1 92.19 187 ALA A O 1
ATOM 1352 N N . GLU A 1 188 ? 9.844 19.438 28.219 1 93.56 188 GLU A N 1
ATOM 1353 C CA . GLU A 1 188 ? 10.883 18.562 28.75 1 93.56 188 GLU A CA 1
ATOM 1354 C C . GLU A 1 188 ? 12.172 18.672 27.938 1 93.56 188 GLU A C 1
ATOM 1356 O O . GLU A 1 188 ? 13.258 18.75 28.5 1 93.56 188 GLU A O 1
ATOM 1361 N N . ALA A 1 189 ? 12.062 18.656 26.719 1 92.56 189 ALA A N 1
ATOM 1362 C CA . ALA A 1 189 ? 13.219 18.672 25.828 1 92.56 189 ALA A CA 1
ATOM 1363 C C . ALA A 1 189 ? 13.961 20 25.922 1 92.56 189 ALA A C 1
ATOM 1365 O O . ALA A 1 189 ? 15.188 20.047 25.797 1 92.56 189 ALA A O 1
ATOM 1366 N N . THR A 1 190 ? 13.227 21.062 26.078 1 91.31 190 THR A N 1
ATOM 1367 C CA . THR A 1 190 ? 13.836 22.391 26.078 1 91.31 190 THR A CA 1
ATOM 1368 C C . THR A 1 190 ? 14.188 22.844 27.484 1 91.31 190 THR A C 1
ATOM 1370 O O . THR A 1 190 ? 14.984 23.75 27.672 1 91.31 190 THR A O 1
ATOM 1373 N N . GLY A 1 191 ? 13.492 22.234 28.438 1 91.25 191 GLY A N 1
ATOM 1374 C CA . GLY A 1 191 ? 13.633 22.672 29.828 1 91.25 191 GLY A CA 1
ATOM 1375 C C . GLY A 1 191 ? 12.961 24.016 30.094 1 91.25 191 GLY A C 1
ATOM 1376 O O . GLY A 1 191 ? 13.258 24.672 31.094 1 91.25 191 GLY A O 1
ATOM 1377 N N . ARG A 1 192 ? 12.141 24.453 29.188 1 90.62 192 ARG A N 1
ATOM 1378 C CA . ARG A 1 192 ? 11.461 25.75 29.297 1 90.62 192 ARG A CA 1
ATOM 1379 C C . ARG A 1 192 ? 9.945 25.562 29.297 1 90.62 192 ARG A C 1
ATOM 1381 O O . ARG A 1 192 ? 9.414 24.688 28.625 1 90.62 192 ARG A O 1
ATOM 1388 N N . ALA A 1 193 ? 9.344 26.484 30.078 1 88.81 193 ALA A N 1
ATOM 1389 C CA . ALA A 1 193 ? 7.887 26.547 29.984 1 88.81 193 ALA A CA 1
ATOM 1390 C C . ALA A 1 193 ? 7.453 27.094 28.609 1 88.81 193 ALA A C 1
ATOM 1392 O O . ALA A 1 193 ? 8.227 27.766 27.938 1 88.81 193 ALA A O 1
ATOM 1393 N N . LEU A 1 194 ? 6.188 26.781 28.234 1 90 194 LEU A N 1
ATOM 1394 C CA . LEU A 1 194 ? 5.688 27.141 26.906 1 90 194 LEU A CA 1
ATOM 1395 C C . LEU A 1 194 ? 5.742 28.641 26.703 1 90 194 LEU A C 1
ATOM 1397 O O . LEU A 1 194 ? 6.043 29.109 25.594 1 90 194 LEU A O 1
ATOM 1401 N N . GLY A 1 195 ? 5.5 29.375 27.781 1 87.69 195 GLY A N 1
ATOM 1402 C CA . GLY A 1 195 ? 5.543 30.828 27.719 1 87.69 195 GLY A CA 1
ATOM 1403 C C . GLY A 1 195 ? 6.949 31.375 27.578 1 87.69 195 GLY A C 1
ATOM 1404 O O . GLY A 1 195 ? 7.137 32.562 27.234 1 87.69 195 GLY A O 1
ATOM 1405 N N . GLU A 1 196 ? 7.918 30.547 27.734 1 88.81 196 GLU A N 1
ATOM 1406 C CA . GLU A 1 196 ? 9.312 30.984 27.75 1 88.81 196 GLU A CA 1
ATOM 1407 C C . GLU A 1 196 ? 10.047 30.5 26.5 1 88.81 196 GLU A C 1
ATOM 1409 O O . GLU A 1 196 ? 11.273 30.609 26.422 1 88.81 196 GLU A O 1
ATOM 1414 N N . LEU A 1 197 ? 9.383 29.953 25.562 1 90.94 197 LEU A N 1
ATOM 1415 C CA . LEU A 1 197 ? 9.992 29.359 24.375 1 90.94 197 LEU A CA 1
ATOM 1416 C C . LEU A 1 197 ? 10.445 30.453 23.406 1 90.94 197 LEU A C 1
ATOM 1418 O O . LEU A 1 197 ? 11.234 30.172 22.484 1 90.94 197 LEU A O 1
ATOM 1422 N N . GLY A 1 198 ? 9.969 31.672 23.578 1 90.94 198 GLY A N 1
ATOM 1423 C CA . GLY A 1 198 ? 10.281 32.75 22.672 1 90.94 198 GLY A CA 1
ATOM 1424 C C . GLY A 1 198 ? 9.32 32.844 21.5 1 90.94 198 GLY A C 1
ATOM 1425 O O . GLY A 1 198 ? 9.562 33.594 20.547 1 90.94 198 GLY A O 1
ATOM 1426 N N . VAL A 1 199 ? 8.305 32.094 21.484 1 94.88 199 VAL A N 1
ATOM 1427 C CA . VAL A 1 199 ? 7.238 32.125 20.484 1 94.88 199 VAL A CA 1
ATOM 1428 C C . VAL A 1 199 ? 6.062 32.938 21.016 1 94.88 199 VAL A C 1
ATOM 1430 O O . VAL A 1 199 ? 5.578 32.719 22.109 1 94.88 199 VAL A O 1
ATOM 1433 N N . ALA A 1 200 ? 5.609 33.906 20.297 1 93.88 200 ALA A N 1
ATOM 1434 C CA . ALA A 1 200 ? 4.609 34.875 20.75 1 93.88 200 ALA A CA 1
ATOM 1435 C C . ALA A 1 200 ? 3.322 34.188 21.156 1 93.88 200 ALA A C 1
ATOM 1437 O O . ALA A 1 200 ? 2.717 34.531 22.188 1 93.88 200 ALA A O 1
ATOM 1438 N N . ASP A 1 201 ? 2.883 33.25 20.344 1 97.12 201 ASP A N 1
ATOM 1439 C CA . ASP A 1 201 ? 1.626 32.531 20.578 1 97.12 201 ASP A CA 1
ATOM 1440 C C . ASP A 1 201 ? 1.818 31.031 20.516 1 97.12 201 ASP A C 1
ATOM 1442 O O . ASP A 1 201 ? 2.252 30.5 19.484 1 97.12 201 ASP A O 1
ATOM 1446 N N . VAL A 1 202 ? 1.492 30.312 21.578 1 97.44 202 VAL A N 1
ATOM 1447 C CA . VAL A 1 202 ? 1.53 28.859 21.641 1 97.44 202 VAL A CA 1
ATOM 1448 C C . VAL A 1 202 ? 0.14 28.328 21.969 1 97.44 202 VAL A C 1
ATOM 1450 O O . VAL A 1 202 ? -0.435 28.641 23 1 97.44 202 VAL A O 1
ATOM 1453 N N . ILE A 1 203 ? -0.36 27.578 21.031 1 98 203 ILE A N 1
ATOM 1454 C CA . ILE A 1 203 ? -1.672 26.969 21.203 1 98 203 ILE A CA 1
ATOM 1455 C C . ILE A 1 203 ? -1.51 25.5 21.562 1 98 203 ILE A C 1
ATOM 1457 O O . ILE A 1 203 ? -0.818 24.75 20.844 1 98 203 ILE A O 1
ATOM 1461 N N . VAL A 1 204 ? -2.154 25.062 22.625 1 97.19 204 VAL A N 1
ATOM 1462 C CA . VAL A 1 204 ? -2.166 23.656 23.047 1 97.19 204 VAL A CA 1
ATOM 1463 C C . VAL A 1 204 ? -3.588 23.109 22.969 1 97.19 204 V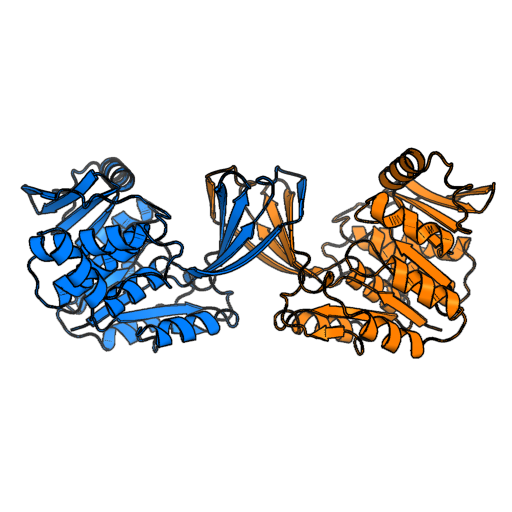AL A C 1
ATOM 1465 O O . VAL A 1 204 ? -4.477 23.547 23.688 1 97.19 204 VAL A O 1
ATOM 1468 N N . THR A 1 205 ? -3.773 22.203 22.047 1 95.81 205 THR A N 1
ATOM 1469 C CA . THR A 1 205 ? -5.074 21.547 21.969 1 95.81 205 THR A CA 1
ATOM 1470 C C . THR A 1 205 ? -5.172 20.422 22.984 1 95.81 205 THR A C 1
ATOM 1472 O O . THR A 1 205 ? -4.195 19.703 23.219 1 95.81 205 THR A O 1
ATOM 1475 N N . LEU A 1 206 ? -6.324 20.297 23.641 1 94.06 206 LEU A N 1
ATOM 1476 C CA . LEU A 1 206 ? -6.539 19.328 24.719 1 94.06 206 LEU A CA 1
ATOM 1477 C C . LEU A 1 206 ? -7.578 18.281 24.312 1 94.06 206 LEU A C 1
ATOM 1479 O O . LEU A 1 206 ? -8.336 17.797 25.141 1 94.06 206 LEU A O 1
ATOM 1483 N N . GLY A 1 207 ? -7.711 18.062 23.047 1 88.06 207 GLY A N 1
ATOM 1484 C CA . GLY A 1 207 ? -8.734 17.156 22.562 1 88.06 207 GLY A CA 1
ATOM 1485 C C . GLY A 1 207 ? -10.141 17.609 22.906 1 88.06 207 GLY A C 1
ATOM 1486 O O . GLY A 1 207 ? -10.531 18.734 22.625 1 88.06 207 GLY A O 1
ATOM 1487 N N . GLY A 1 208 ? -10.789 16.641 23.578 1 89.69 208 GLY A N 1
ATOM 1488 C CA . GLY A 1 208 ? -12.156 16.922 24 1 89.69 208 GLY A CA 1
ATOM 1489 C C . GLY A 1 208 ? -12.242 17.906 25.141 1 89.69 208 GLY A C 1
ATOM 1490 O O . GLY A 1 208 ? -13.336 18.328 25.531 1 89.69 208 GLY A O 1
ATOM 1491 N N . ASP A 1 209 ? -11.148 18.422 25.594 1 93.19 209 ASP A N 1
ATOM 1492 C CA . ASP A 1 209 ? -11.141 19.312 26.75 1 93.19 209 ASP A CA 1
ATOM 1493 C C . ASP A 1 209 ? -10.852 20.75 26.344 1 93.19 209 ASP A C 1
ATOM 1495 O O . ASP A 1 209 ? -10.633 21.609 27.188 1 93.19 209 ASP A O 1
ATOM 1499 N N . GLY A 1 210 ? -10.852 20.984 25.016 1 94.88 210 GLY A N 1
ATOM 1500 C CA . GLY A 1 210 ? -10.672 22.344 24.531 1 94.88 210 GLY A CA 1
ATOM 1501 C C . GLY A 1 210 ? -9.25 22.656 24.125 1 94.88 210 GLY A C 1
ATOM 1502 O O . GLY A 1 210 ? -8.617 21.875 23.406 1 94.88 210 GLY A O 1
ATOM 1503 N N . SER A 1 211 ? -8.852 23.906 24.438 1 96.88 211 SER A N 1
ATOM 1504 C CA . SER A 1 211 ? -7.512 24.344 24.062 1 96.88 211 SER A CA 1
ATOM 1505 C C . SER A 1 211 ? -7.012 25.438 25 1 96.88 211 SER A C 1
ATOM 1507 O O . SER A 1 211 ? -7.781 25.984 25.781 1 96.88 211 SER A O 1
ATOM 1509 N N . GLU A 1 212 ? -5.746 25.641 24.969 1 97.12 212 GLU A N 1
ATOM 1510 C CA . GLU A 1 212 ? -5.082 26.703 25.719 1 97.12 212 GLU A CA 1
ATOM 1511 C C . GLU A 1 212 ? -4.258 27.609 24.797 1 97.12 212 GLU A C 1
ATOM 1513 O O . GLU A 1 212 ? -3.641 27.125 23.844 1 97.12 212 GLU A O 1
ATOM 1518 N N . TRP A 1 213 ? -4.305 28.891 25.141 1 97.56 213 TRP A N 1
ATOM 1519 C CA . TRP A 1 213 ? -3.504 29.906 24.453 1 97.56 213 TRP A CA 1
ATOM 1520 C C . TRP A 1 213 ? -2.475 30.516 25.391 1 97.56 213 TRP A C 1
ATOM 1522 O O . TRP A 1 213 ? -2.834 31.203 26.359 1 97.56 213 TRP A O 1
ATOM 1532 N N . HIS A 1 214 ? -1.235 30.141 25.156 1 95.75 214 HIS A N 1
ATOM 1533 C CA . HIS A 1 214 ? -0.126 30.719 25.906 1 95.75 214 HIS A CA 1
ATOM 1534 C C . HIS A 1 214 ? 0.49 31.891 25.156 1 95.75 214 HIS A C 1
ATOM 1536 O O . HIS A 1 214 ? 1.021 31.734 24.062 1 95.75 214 HIS A O 1
ATOM 1542 N N . HIS A 1 215 ? 0.427 33.031 25.688 1 93.25 215 HIS A N 1
ATOM 1543 C CA . HIS A 1 215 ? 0.979 34.25 25.094 1 93.25 215 HIS A CA 1
ATOM 1544 C C . HIS A 1 215 ? 1.691 35.094 26.141 1 93.25 215 HIS A C 1
ATOM 1546 O O . HIS A 1 215 ? 1.046 35.812 26.922 1 93.25 215 HIS A O 1
ATOM 1552 N N . GLY A 1 216 ? 3.029 34.969 26.156 1 85.5 216 GLY A N 1
ATOM 1553 C CA . GLY A 1 216 ? 3.811 35.562 27.234 1 85.5 216 GLY A CA 1
ATOM 1554 C C . GLY A 1 216 ? 3.592 34.906 28.578 1 85.5 216 GLY A C 1
ATOM 1555 O O . GLY A 1 216 ? 3.715 33.656 28.688 1 85.5 216 GLY A O 1
ATOM 1556 N N . ALA A 1 217 ? 3.27 35.625 29.5 1 86 217 ALA A N 1
ATOM 1557 C CA . ALA A 1 217 ? 3.062 35.094 30.844 1 86 217 ALA A CA 1
ATOM 1558 C C . ALA A 1 217 ? 1.598 34.719 31.078 1 86 217 ALA A C 1
ATOM 1560 O O . ALA A 1 217 ? 1.238 34.188 32.125 1 86 217 ALA A O 1
ATOM 1561 N N . ARG A 1 218 ? 0.834 34.906 30.078 1 92.56 218 ARG A N 1
ATOM 1562 C CA . ARG A 1 218 ? -0.6 34.688 30.219 1 92.56 218 ARG A CA 1
ATOM 1563 C C . ARG A 1 218 ? -1.014 33.375 29.547 1 92.56 218 ARG A C 1
ATOM 1565 O O . ARG A 1 218 ? -0.459 33 28.516 1 92.56 218 ARG A O 1
ATOM 1572 N N . THR A 1 219 ? -1.907 32.719 30.156 1 95.25 219 THR A N 1
ATOM 1573 C CA . THR A 1 219 ? -2.545 31.531 29.609 1 95.25 219 THR A CA 1
ATOM 1574 C C . THR A 1 219 ? -4.066 31.672 29.641 1 95.25 219 THR A C 1
ATOM 1576 O O . THR A 1 219 ? -4.641 32 30.672 1 95.25 219 THR A O 1
ATOM 1579 N N . GLU A 1 220 ? -4.656 31.531 28.5 1 96.56 220 GLU A N 1
ATOM 1580 C CA . GLU A 1 220 ? -6.113 31.531 28.391 1 96.56 220 GLU A CA 1
ATOM 1581 C C . GLU A 1 220 ? -6.633 30.156 27.969 1 96.56 220 GLU A C 1
ATOM 1583 O O . GLU A 1 220 ? -6.043 29.5 27.109 1 96.56 220 GLU A O 1
ATOM 1588 N N . ARG A 1 221 ? -7.695 29.75 28.578 1 96.69 221 ARG A N 1
ATOM 1589 C CA . ARG A 1 221 ? -8.312 28.469 28.25 1 96.69 221 ARG A CA 1
ATOM 1590 C C . ARG A 1 221 ? -9.617 28.656 27.5 1 96.69 221 ARG A C 1
ATOM 1592 O O . ARG A 1 221 ? -10.391 29.578 27.797 1 96.69 221 ARG A O 1
ATOM 1599 N N . PHE A 1 222 ? -9.828 27.875 26.578 1 96.19 222 PHE A N 1
ATOM 1600 C CA . PHE A 1 222 ? -11.055 27.875 25.797 1 96.19 222 PHE A CA 1
ATOM 1601 C C . PHE A 1 222 ? -11.805 26.562 25.969 1 96.19 222 PHE A C 1
ATOM 1603 O O . PHE A 1 222 ? -11.219 25.484 25.828 1 96.19 222 PHE A O 1
ATOM 1610 N N . ALA A 1 223 ? -13.062 26.609 26.312 1 93.38 223 ALA A N 1
ATOM 1611 C CA . ALA A 1 223 ? -13.891 25.422 26.531 1 93.38 223 ALA A CA 1
ATOM 1612 C C . ALA A 1 223 ? -14.07 24.656 25.219 1 93.38 223 ALA A C 1
ATOM 1614 O O . ALA A 1 223 ? -14.086 25.234 24.141 1 93.38 223 ALA A O 1
ATOM 1615 N N . PRO A 1 224 ? -14.211 23.312 25.422 1 91.81 224 PRO A N 1
ATOM 1616 C CA . PRO A 1 224 ? -14.445 22.5 24.219 1 91.81 224 PRO A CA 1
ATOM 1617 C C . PRO A 1 224 ? -15.852 22.672 23.656 1 91.81 224 PRO A C 1
ATOM 1619 O O . PRO A 1 224 ? -16.766 23.109 24.375 1 91.81 224 PRO A O 1
ATOM 1622 N N . VAL A 1 225 ? -15.922 22.438 22.406 1 93.12 225 VAL A N 1
ATOM 1623 C CA . VAL A 1 225 ? -17.234 22.234 21.797 1 93.12 225 VAL A CA 1
ATOM 1624 C C . VAL A 1 225 ? -17.625 20.75 21.906 1 93.12 225 VAL A C 1
ATOM 1626 O O . VAL A 1 225 ? -16.984 19.891 21.312 1 93.12 225 VAL A O 1
ATOM 1629 N N . LYS A 1 226 ? -18.641 20.453 22.594 1 92.12 226 LYS A N 1
ATOM 1630 C CA . LYS A 1 226 ? -19 19.078 22.891 1 92.12 226 LYS A CA 1
ATOM 1631 C C . LYS A 1 226 ? -19.719 18.438 21.703 1 92.12 226 LYS A C 1
ATOM 1633 O O . LYS A 1 226 ? -20.719 18.969 21.219 1 92.12 226 LYS A O 1
ATOM 1638 N N . VAL A 1 227 ? -19.156 17.375 21.25 1 93.38 227 VAL A N 1
ATOM 1639 C CA . VAL A 1 227 ? -19.781 16.594 20.188 1 93.38 227 VAL A CA 1
ATOM 1640 C C . VAL A 1 227 ? -19.547 15.109 20.422 1 93.38 227 VAL A C 1
ATOM 1642 O O . VAL A 1 227 ? -18.75 14.734 21.297 1 93.38 227 VAL A O 1
ATOM 1645 N N . GLU A 1 228 ? -20.281 14.234 19.781 1 92.81 228 GLU A N 1
ATOM 1646 C CA . GLU A 1 228 ? -20.016 12.805 19.734 1 92.81 228 GLU A CA 1
ATOM 1647 C C . GLU A 1 228 ? -19.094 12.453 18.578 1 92.81 228 GLU A C 1
ATOM 1649 O O . GLU A 1 228 ? -19.5 12.477 17.422 1 92.81 228 GLU A O 1
ATOM 1654 N N . PRO A 1 229 ? -17.891 12.141 18.922 1 90.62 229 PRO A N 1
ATOM 1655 C CA . PRO A 1 229 ? -16.938 11.906 17.844 1 90.62 229 PRO A CA 1
ATOM 1656 C C . PRO A 1 229 ? -17.203 10.609 17.078 1 90.62 229 PRO A C 1
ATOM 1658 O O . PRO A 1 229 ? -17.609 9.609 17.672 1 90.62 229 PRO A O 1
ATOM 1661 N N . VAL A 1 230 ? -17.109 10.68 15.797 1 88.19 230 VAL A N 1
ATOM 1662 C CA . VAL A 1 230 ? -17.156 9.531 14.906 1 88.19 230 VAL A CA 1
ATOM 1663 C C . VAL A 1 230 ? -15.742 9.148 14.469 1 88.19 230 VAL A C 1
ATOM 1665 O O . VAL A 1 230 ? -15.367 7.973 14.484 1 88.19 230 VAL A O 1
ATOM 1668 N N . ASP A 1 231 ? -14.914 10.078 14.148 1 85.5 231 ASP A N 1
ATOM 1669 C CA . ASP A 1 231 ? -13.539 9.953 13.664 1 85.5 231 ASP A CA 1
ATOM 1670 C C . ASP A 1 231 ? -12.727 11.203 13.984 1 85.5 231 ASP A C 1
ATOM 1672 O O . ASP A 1 231 ? -13.039 12.297 13.5 1 85.5 231 ASP A O 1
ATOM 1676 N N . THR A 1 232 ? -11.688 11 14.68 1 82.31 232 THR A N 1
ATOM 1677 C CA . THR A 1 232 ? -10.953 12.172 15.148 1 82.31 232 THR A CA 1
ATOM 1678 C C . THR A 1 232 ? -9.812 12.508 14.188 1 82.31 232 THR A C 1
ATOM 1680 O O . THR A 1 232 ? -9.062 13.461 14.422 1 82.31 232 THR A O 1
ATOM 1683 N N . THR A 1 233 ? -9.688 11.727 13.164 1 82.38 233 THR A N 1
ATOM 1684 C CA . THR A 1 233 ? -8.609 11.938 12.211 1 82.38 233 THR A CA 1
ATOM 1685 C C . THR A 1 233 ? -8.75 13.297 11.531 1 82.38 233 THR A C 1
ATOM 1687 O O . THR A 1 233 ? -9.828 13.656 11.07 1 82.38 233 THR A O 1
ATOM 1690 N N . GLY A 1 234 ? -7.734 14.125 11.57 1 88.69 234 GLY A N 1
ATOM 1691 C CA . GLY A 1 234 ? -7.711 15.383 10.852 1 88.69 234 GLY A CA 1
ATOM 1692 C C . GLY A 1 234 ? -8.25 16.547 11.672 1 88.69 234 GLY A C 1
ATOM 1693 O O . GLY A 1 234 ? -8.242 17.688 11.219 1 88.69 234 GLY A O 1
ATOM 1694 N N . ALA A 1 235 ? -8.75 16.266 12.891 1 91.75 235 ALA A N 1
ATOM 1695 C CA . ALA A 1 235 ? -9.32 17.312 13.734 1 91.75 235 ALA A CA 1
ATOM 1696 C C . ALA A 1 235 ? -8.297 18.406 14.008 1 91.75 235 ALA A C 1
ATOM 1698 O O . ALA A 1 235 ? -8.609 19.594 13.906 1 91.75 235 ALA A O 1
ATOM 1699 N N . GLY A 1 236 ? -7.105 17.984 14.359 1 93.81 236 GLY A N 1
ATOM 1700 C CA . GLY A 1 236 ? -6.043 18.953 14.609 1 93.81 236 GLY A CA 1
ATOM 1701 C C . GLY A 1 236 ? -5.672 19.766 13.383 1 93.81 236 GLY A C 1
ATOM 1702 O O . GLY A 1 236 ? -5.445 20.969 13.477 1 93.81 236 GLY A O 1
ATOM 1703 N N . ASP A 1 237 ? -5.625 19.141 12.266 1 96.5 237 ASP A N 1
ATOM 1704 C CA . ASP A 1 237 ? -5.312 19.828 11.016 1 96.5 237 ASP A CA 1
ATOM 1705 C C . ASP A 1 237 ? -6.398 20.844 10.656 1 96.5 237 ASP A C 1
ATOM 1707 O O . ASP A 1 237 ? -6.094 21.938 10.188 1 96.5 237 ASP A O 1
ATOM 1711 N N . THR A 1 238 ? -7.645 20.391 10.836 1 97.44 238 THR A N 1
ATOM 1712 C CA . THR A 1 238 ? -8.766 21.281 10.594 1 97.44 238 THR A CA 1
ATOM 1713 C C . THR A 1 238 ? -8.695 22.5 11.5 1 97.44 238 THR A C 1
ATOM 1715 O O . THR A 1 238 ? -8.852 23.641 11.039 1 97.44 238 THR A O 1
ATOM 1718 N N . PHE A 1 239 ? -8.438 22.266 12.75 1 97.38 239 PHE A N 1
ATOM 1719 C CA . PHE A 1 239 ? -8.273 23.328 13.734 1 97.38 239 PHE A CA 1
ATOM 1720 C C . PHE A 1 239 ? -7.199 24.312 13.289 1 97.38 239 PHE A C 1
ATOM 1722 O O . PHE A 1 239 ? -7.441 25.531 13.234 1 97.38 239 PHE A O 1
ATOM 1729 N N . THR A 1 240 ? -6.082 23.797 12.922 1 97.94 240 THR A N 1
ATOM 1730 C CA . THR A 1 240 ? -4.941 24.641 12.555 1 97.94 240 THR A CA 1
ATOM 1731 C C . THR A 1 240 ? -5.234 25.422 11.289 1 97.94 240 THR A C 1
ATOM 1733 O O . THR A 1 240 ? -4.957 26.625 11.219 1 97.94 240 THR A O 1
ATOM 1736 N N . GLY A 1 241 ? -5.781 24.797 10.289 1 98.38 241 GLY A N 1
ATOM 1737 C CA . GLY A 1 241 ? -6.145 25.5 9.062 1 98.38 241 GLY A CA 1
ATOM 1738 C C . GLY A 1 241 ? -7.125 26.625 9.289 1 98.38 241 GLY A C 1
ATOM 1739 O O . GLY A 1 241 ? -6.941 27.734 8.766 1 98.38 241 GLY A O 1
ATOM 1740 N N . TYR A 1 242 ? -8.148 26.406 10.055 1 98.44 242 TYR A N 1
ATOM 1741 C CA . TYR A 1 242 ? -9.156 27.422 10.352 1 98.44 242 TYR A CA 1
ATOM 1742 C C . TYR A 1 242 ? -8.562 28.547 11.18 1 98.44 242 TYR A C 1
ATOM 1744 O O . TYR A 1 242 ? -8.898 29.719 10.984 1 98.44 242 TYR A O 1
ATOM 1752 N N . LEU A 1 243 ? -7.703 28.188 12.117 1 98.5 243 LEU A N 1
ATOM 1753 C CA . LEU A 1 243 ? -7.027 29.203 12.93 1 98.5 243 LEU A CA 1
ATOM 1754 C C . LEU A 1 243 ? -6.234 30.156 12.055 1 98.5 243 LEU A C 1
ATOM 1756 O O . LEU A 1 243 ? -6.406 31.375 12.148 1 98.5 243 LEU A O 1
ATOM 1760 N N . LEU A 1 244 ? -5.461 29.625 11.172 1 98.56 244 LEU A N 1
ATOM 1761 C CA . LEU A 1 244 ? -4.605 30.453 10.312 1 98.56 244 LEU A CA 1
ATOM 1762 C C . LEU A 1 244 ? -5.441 31.297 9.359 1 98.56 244 LEU A C 1
ATOM 1764 O O . LEU A 1 244 ? -5.137 32.469 9.133 1 98.56 244 LEU A O 1
ATOM 1768 N N . ALA A 1 245 ? -6.441 30.688 8.797 1 98.31 245 ALA A N 1
ATOM 1769 C CA . ALA A 1 245 ? -7.32 31.422 7.887 1 98.31 245 ALA A CA 1
ATOM 1770 C C . ALA A 1 245 ? -7.988 32.594 8.602 1 98.31 245 ALA A C 1
ATOM 1772 O O . ALA A 1 245 ? -8.117 33.688 8.031 1 98.31 245 ALA A O 1
ATOM 1773 N N . SER A 1 246 ? -8.445 32.375 9.82 1 98 246 SER A N 1
ATOM 1774 C CA . SER A 1 246 ? -9.102 33.406 10.609 1 98 246 SER A CA 1
ATOM 1775 C C . SER A 1 246 ? -8.133 34.531 10.938 1 98 246 SER A C 1
ATOM 1777 O O . SER A 1 246 ? -8.484 35.719 10.812 1 98 246 SER A O 1
ATOM 1779 N N . LEU A 1 247 ? -6.957 34.188 11.312 1 97.88 247 LEU A N 1
ATOM 1780 C CA . LEU A 1 247 ? -5.941 35.188 11.625 1 97.88 247 LEU A CA 1
ATOM 1781 C C . LEU A 1 247 ? -5.555 35.969 10.375 1 97.88 247 LEU A C 1
ATOM 1783 O O . LEU A 1 247 ? -5.312 37.188 10.453 1 97.88 247 LEU A O 1
ATOM 1787 N N . ASP A 1 248 ? -5.473 35.281 9.297 1 96.19 248 ASP A N 1
ATOM 1788 C CA . ASP A 1 248 ? -5.152 35.875 8.016 1 96.19 248 ASP A CA 1
ATOM 1789 C C . ASP A 1 248 ? -6.16 36.969 7.668 1 96.19 248 ASP A C 1
ATOM 1791 O O . ASP A 1 248 ? -5.809 38 7.051 1 96.19 248 ASP A O 1
ATOM 1795 N N . ARG A 1 249 ? -7.367 36.812 8.062 1 93.94 249 ARG A N 1
ATOM 1796 C CA . ARG A 1 249 ? -8.43 37.75 7.773 1 93.94 249 ARG A CA 1
ATOM 1797 C C . ARG A 1 249 ? -8.484 38.875 8.82 1 93.94 249 ARG A C 1
ATOM 1799 O O . ARG A 1 249 ? -9.336 39.75 8.766 1 93.94 249 ARG A O 1
ATOM 1806 N N . GLY A 1 250 ? -7.668 38.75 9.789 1 95.25 250 GLY A N 1
ATOM 1807 C CA . GLY A 1 250 ? -7.559 39.812 10.766 1 95.25 250 GLY A CA 1
ATOM 1808 C C . GLY A 1 250 ? -8.391 39.562 12.008 1 95.25 250 GLY A C 1
ATOM 1809 O O . GLY A 1 250 ? -8.547 40.469 12.844 1 95.25 250 GLY A O 1
ATOM 1810 N N . MET A 1 251 ? -8.867 38.406 12.18 1 96.44 251 MET A N 1
ATOM 1811 C CA . MET A 1 251 ? -9.633 38.094 13.383 1 96.44 251 MET A CA 1
ATOM 1812 C C . MET A 1 251 ? -8.742 38.094 14.617 1 96.44 251 MET A C 1
ATOM 1814 O O . MET A 1 251 ? -7.578 37.688 14.547 1 96.44 251 MET A O 1
ATOM 1818 N N . ALA A 1 252 ? -9.359 38.5 15.727 1 97.44 252 ALA A N 1
ATOM 1819 C CA . ALA A 1 252 ? -8.641 38.406 17 1 97.44 252 ALA A CA 1
ATOM 1820 C C . ALA A 1 252 ? -8.391 36.969 17.375 1 97.44 252 ALA A C 1
ATOM 1822 O O . ALA A 1 252 ? -9.18 36.094 17.047 1 97.44 252 ALA A O 1
ATOM 1823 N N . MET A 1 253 ? -7.367 36.719 18.109 1 97.44 253 MET A N 1
ATOM 1824 C CA . MET A 1 253 ? -6.93 35.375 18.438 1 97.44 253 MET A CA 1
ATOM 1825 C C . MET A 1 253 ? -8.031 34.594 19.156 1 97.44 253 MET A C 1
ATOM 1827 O O . MET A 1 253 ? -8.281 33.438 18.844 1 97.44 253 MET A O 1
ATOM 1831 N N . ASP A 1 254 ? -8.664 35.219 20.094 1 96.44 254 ASP A N 1
ATOM 1832 C CA . ASP A 1 254 ? -9.695 34.531 20.875 1 96.44 254 ASP A CA 1
ATOM 1833 C C . ASP A 1 254 ? -10.852 34.094 19.984 1 96.44 254 ASP A C 1
ATOM 1835 O O . ASP A 1 254 ? -11.336 32.969 20.109 1 96.44 254 ASP A O 1
ATOM 1839 N N . GLU A 1 255 ? -11.227 34.969 19.062 1 96.44 255 GLU A N 1
ATOM 1840 C CA . GLU A 1 255 ? -12.297 34.625 18.141 1 96.44 255 GLU A CA 1
ATOM 1841 C C . GLU A 1 255 ? -11.844 33.562 17.156 1 96.44 255 GLU A C 1
ATOM 1843 O O . GLU A 1 255 ? -12.625 32.656 16.781 1 96.44 255 GLU A O 1
ATOM 1848 N N . ALA A 1 256 ? -10.594 33.688 16.672 1 97.75 256 ALA A N 1
ATOM 1849 C CA . ALA A 1 256 ? -10.031 32.688 15.766 1 97.75 256 ALA A CA 1
ATOM 1850 C C . ALA A 1 256 ? -10.016 31.297 16.391 1 97.75 256 ALA A C 1
ATOM 1852 O O . ALA A 1 256 ? -10.359 30.312 15.75 1 97.75 256 ALA A O 1
ATOM 1853 N N . LEU A 1 257 ? -9.703 31.203 17.656 1 97.69 257 LEU A N 1
ATOM 1854 C CA . LEU A 1 257 ? -9.625 29.938 18.375 1 97.69 257 LEU A CA 1
ATOM 1855 C C . LEU A 1 257 ? -11.016 29.344 18.562 1 97.69 257 LEU A C 1
ATOM 1857 O O . LEU A 1 257 ? -11.195 28.125 18.469 1 97.69 257 LEU A O 1
ATOM 1861 N N . ARG A 1 258 ? -11.961 30.203 18.812 1 96.38 258 ARG A N 1
ATOM 1862 C CA . ARG A 1 258 ? -13.328 29.719 18.969 1 96.38 258 ARG A CA 1
ATOM 1863 C C . ARG A 1 258 ? -13.852 29.125 17.656 1 96.38 258 ARG A C 1
ATOM 1865 O O . ARG A 1 258 ? -14.445 28.047 17.641 1 96.38 258 ARG A O 1
ATOM 1872 N N . LEU A 1 259 ? -13.602 29.859 16.578 1 96.75 259 LEU A N 1
ATOM 1873 C CA . LEU A 1 259 ? -14.039 29.359 15.289 1 96.75 259 LEU A CA 1
ATOM 1874 C C . LEU A 1 259 ? -13.328 28.062 14.93 1 96.75 259 LEU A C 1
ATOM 1876 O O . LEU A 1 259 ? -13.961 27.109 14.445 1 96.75 259 LEU A O 1
ATOM 1880 N N . ALA A 1 260 ? -12.016 28 15.141 1 97.69 260 ALA A N 1
ATOM 1881 C CA . ALA A 1 260 ? -11.219 26.797 14.875 1 97.69 260 ALA A CA 1
ATOM 1882 C C . ALA A 1 260 ? -11.727 25.609 15.695 1 97.69 260 ALA A C 1
ATOM 1884 O O . ALA A 1 260 ? -11.781 24.484 15.195 1 97.69 260 ALA A O 1
ATOM 1885 N N . SER A 1 261 ? -12.102 25.859 16.922 1 96.75 261 SER A N 1
ATOM 1886 C CA . SER A 1 261 ? -12.633 24.812 17.797 1 96.75 261 SER A CA 1
ATOM 1887 C C . SER A 1 261 ? -13.938 24.234 17.25 1 96.75 261 SER A C 1
ATOM 1889 O O . SER A 1 261 ? -14.148 23.031 17.281 1 96.75 261 SER A O 1
ATOM 1891 N N . HIS A 1 262 ? -14.773 25.125 16.766 1 96.62 262 HIS A N 1
ATOM 1892 C CA . HIS A 1 262 ? -16.031 24.672 16.188 1 96.62 262 HIS A CA 1
ATOM 1893 C C . HIS A 1 262 ? -15.797 23.859 14.922 1 96.62 262 HIS A C 1
ATOM 1895 O O . HIS A 1 262 ? -16.469 22.844 14.695 1 96.62 262 HIS A O 1
ATOM 1901 N N . ALA A 1 263 ? -14.867 24.312 14.109 1 96.94 263 ALA A N 1
ATOM 1902 C CA . ALA A 1 263 ? -14.539 23.578 12.891 1 96.94 263 ALA A CA 1
ATOM 1903 C C . ALA A 1 263 ? -13.992 22.188 13.219 1 96.94 263 ALA A C 1
ATOM 1905 O O . ALA A 1 263 ? -14.414 21.188 12.625 1 96.94 263 ALA A O 1
ATOM 1906 N N . GLY A 1 264 ? -13.047 22.094 14.164 1 95.69 264 GLY A N 1
ATOM 1907 C CA . GLY A 1 264 ? -12.516 20.812 14.594 1 95.69 264 GLY A CA 1
ATOM 1908 C C . GLY A 1 264 ? -13.578 19.891 15.164 1 95.69 264 GLY A C 1
ATOM 1909 O O . GLY A 1 264 ? -13.578 18.688 14.875 1 95.69 264 GLY A O 1
ATOM 1910 N N . ALA A 1 265 ? -14.453 20.469 15.93 1 94.81 265 ALA A N 1
ATOM 1911 C CA . ALA A 1 265 ? -15.531 19.688 16.531 1 94.81 265 ALA A CA 1
ATOM 1912 C C . ALA A 1 265 ? -16.469 19.125 15.477 1 94.81 265 ALA A C 1
ATOM 1914 O O . ALA A 1 265 ? -16.891 17.969 15.57 1 94.81 265 ALA A O 1
ATOM 1915 N N . LEU A 1 266 ? -16.781 19.938 14.562 1 94.94 266 LEU A N 1
ATOM 1916 C CA . LEU A 1 266 ? -17.656 19.484 13.477 1 94.94 266 LEU A CA 1
ATOM 1917 C C . LEU A 1 266 ? -16.969 18.391 12.656 1 94.94 266 LEU A C 1
ATOM 1919 O O . LEU A 1 266 ? -17.609 17.422 12.258 1 94.94 266 LEU A O 1
ATOM 1923 N N . MET A 1 267 ? -15.703 18.562 12.414 1 94.69 267 MET A N 1
ATOM 1924 C CA . MET A 1 267 ? -14.906 17.609 11.648 1 94.69 267 MET A CA 1
ATOM 1925 C C . MET A 1 267 ? -14.977 16.219 12.258 1 94.69 267 MET A C 1
ATOM 1927 O O . MET A 1 267 ? -15.117 15.227 11.539 1 94.69 267 MET A O 1
ATOM 1931 N N . VAL A 1 268 ? -14.93 16.047 13.578 1 93.69 268 VAL A N 1
ATOM 1932 C CA . VAL A 1 268 ? -14.805 14.75 14.227 1 93.69 268 VAL A CA 1
ATOM 1933 C C . VAL A 1 268 ? -16.141 14.023 14.195 1 93.69 268 VAL A C 1
ATOM 1935 O O . VAL A 1 268 ? -16.219 12.828 14.508 1 93.69 268 VAL A O 1
ATOM 1938 N N . THR A 1 269 ? -17.219 14.734 13.797 1 93.5 269 THR A N 1
ATOM 1939 C CA . THR A 1 269 ? -18.531 14.102 13.68 1 93.5 269 THR A CA 1
ATOM 1940 C C . THR A 1 269 ? -18.672 13.391 12.336 1 93.5 269 THR A C 1
ATOM 1942 O O . THR A 1 269 ? -19.672 12.711 12.086 1 93.5 269 THR A O 1
ATOM 1945 N N . ARG A 1 270 ? -17.703 13.531 11.531 1 91.38 270 ARG A N 1
ATOM 1946 C CA . ARG A 1 270 ? -17.719 12.977 10.18 1 91.38 270 ARG A CA 1
ATOM 1947 C C . ARG A 1 270 ? -16.625 11.922 10.008 1 91.38 270 ARG A C 1
ATOM 1949 O O . ARG A 1 270 ? -15.578 11.992 10.648 1 91.38 270 ARG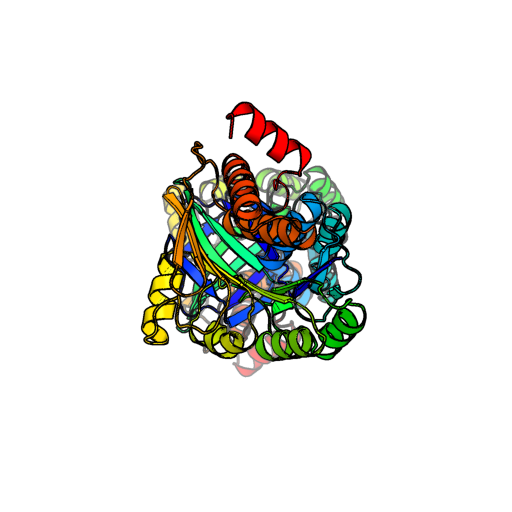 A O 1
ATOM 1956 N N . LYS A 1 271 ? -16.859 10.922 9.188 1 84.06 271 LYS A N 1
ATOM 1957 C CA . LYS A 1 271 ? -15.852 9.922 8.852 1 84.06 271 LYS A CA 1
ATOM 1958 C C . LYS A 1 271 ? -15.07 10.328 7.605 1 84.06 271 LYS A C 1
ATOM 1960 O O . LYS A 1 271 ? -15.648 10.539 6.539 1 84.06 271 LYS A O 1
ATOM 1965 N N . GLY A 1 272 ? -13.773 10.422 7.84 1 83.06 272 GLY A N 1
ATOM 1966 C CA . GLY A 1 272 ? -12.922 10.867 6.746 1 83.06 272 GLY A CA 1
ATOM 1967 C C . GLY A 1 272 ? -11.859 11.859 7.184 1 83.06 272 GLY A C 1
ATOM 1968 O O . GLY A 1 272 ? -11.617 12.031 8.375 1 83.06 272 GLY A O 1
ATOM 1969 N N . THR A 1 273 ? -11.156 12.391 6.105 1 88.12 273 THR A N 1
ATOM 1970 C CA . THR A 1 273 ? -10.086 13.336 6.41 1 88.12 273 THR A CA 1
ATOM 1971 C C . THR A 1 273 ? -10.273 14.633 5.625 1 88.12 273 THR A C 1
ATOM 1973 O O . THR A 1 273 ? -11.094 15.469 5.984 1 88.12 273 THR A O 1
ATOM 1976 N N . ALA A 1 274 ? -9.547 14.773 4.504 1 87.94 274 ALA A N 1
ATOM 1977 C CA . ALA A 1 274 ? -9.578 16.031 3.758 1 87.94 274 ALA A CA 1
ATOM 1978 C C . ALA A 1 274 ? -10.953 16.266 3.133 1 87.94 274 ALA A C 1
ATOM 1980 O O . ALA A 1 274 ? -11.43 17.391 3.062 1 87.94 274 ALA A O 1
ATOM 1981 N N . ASP A 1 275 ? -11.617 15.242 2.822 1 88.94 275 ASP A N 1
ATOM 1982 C CA . ASP A 1 275 ? -12.852 15.328 2.041 1 88.94 275 ASP A CA 1
ATOM 1983 C C . ASP A 1 275 ? -14.023 15.789 2.906 1 88.94 275 ASP A C 1
ATOM 1985 O O . ASP A 1 275 ? -15.016 16.297 2.391 1 88.94 275 ASP A O 1
ATOM 1989 N N . VAL A 1 276 ? -13.891 15.703 4.188 1 90.38 276 VAL A N 1
ATOM 1990 C CA . VAL A 1 276 ? -15.062 15.977 5.012 1 90.38 276 VAL A CA 1
ATOM 1991 C C . VAL A 1 276 ? -14.805 17.219 5.875 1 90.38 276 VAL A C 1
ATOM 1993 O O . VAL A 1 276 ? -15.609 17.547 6.75 1 90.38 276 VAL A O 1
ATOM 1996 N N . ILE A 1 277 ? -13.719 17.859 5.633 1 95.38 277 ILE A N 1
ATOM 1997 C CA . ILE A 1 277 ? -13.492 19.125 6.316 1 95.38 277 ILE A CA 1
ATOM 1998 C C . ILE A 1 277 ? -14.625 20.109 5.988 1 95.38 277 ILE A C 1
ATOM 2000 O O . ILE A 1 277 ? -14.93 20.328 4.812 1 95.38 277 ILE A O 1
ATOM 2004 N N . PRO A 1 278 ? -15.234 20.688 6.996 1 96.5 278 PRO A N 1
ATOM 2005 C CA . PRO A 1 278 ? -16.391 21.547 6.746 1 96.5 278 PRO A CA 1
ATOM 2006 C C . PRO A 1 278 ? -16.016 22.875 6.09 1 96.5 278 PRO A C 1
ATOM 2008 O O . PRO A 1 278 ? -14.891 23.359 6.281 1 96.5 278 PRO A O 1
ATOM 2011 N N . ASP A 1 279 ? -16.969 23.406 5.375 1 96.62 279 ASP A N 1
ATOM 2012 C CA . ASP A 1 279 ? -16.734 24.766 4.867 1 96.62 279 ASP A CA 1
ATOM 2013 C C . ASP A 1 279 ? -17.203 25.812 5.879 1 96.62 279 ASP A C 1
ATOM 2015 O O . ASP A 1 279 ? -17.781 25.469 6.91 1 96.62 279 ASP A O 1
ATOM 2019 N N . LEU A 1 280 ? -16.875 27.031 5.59 1 96.56 280 LEU A N 1
ATOM 2020 C CA . LEU A 1 280 ? -17.094 28.125 6.531 1 96.56 280 LEU A CA 1
ATOM 2021 C C . LEU A 1 280 ? -18.578 28.281 6.836 1 96.56 280 LEU A C 1
ATOM 2023 O O . LEU A 1 280 ? -18.969 28.484 7.992 1 96.56 280 LEU A O 1
ATOM 2027 N N . ALA A 1 281 ? -19.375 28.125 5.816 1 96.81 281 ALA A N 1
ATOM 2028 C CA . ALA A 1 281 ? -20.828 28.25 6.012 1 96.81 281 ALA A CA 1
ATOM 2029 C C . ALA A 1 281 ? -21.344 27.188 6.98 1 96.81 281 ALA A C 1
ATOM 2031 O O . ALA A 1 281 ? -22.188 27.484 7.836 1 96.81 281 ALA A O 1
ATOM 2032 N N . GLU A 1 282 ? -20.891 25.984 6.863 1 96.75 282 GLU A N 1
ATOM 2033 C CA . GLU A 1 282 ? -21.266 24.891 7.746 1 96.75 282 GLU A CA 1
ATOM 2034 C C . GLU A 1 282 ? -20.844 25.172 9.188 1 96.75 282 GLU A C 1
ATOM 2036 O O . GLU A 1 282 ? -21.609 24.906 10.125 1 96.75 282 GLU A O 1
ATOM 2041 N N . VAL A 1 283 ? -19.656 25.703 9.344 1 96.75 283 VAL A N 1
ATOM 2042 C CA . VAL A 1 283 ? -19.125 25.953 10.68 1 96.75 283 VAL A CA 1
ATOM 2043 C C . VAL A 1 283 ? -19.906 27.094 11.344 1 96.75 283 VAL A C 1
ATOM 2045 O O . VAL A 1 283 ? -20.234 27 12.531 1 96.75 283 VAL A O 1
ATOM 2048 N N . LEU A 1 284 ? -20.234 28.125 10.617 1 96.19 284 LEU A N 1
ATOM 2049 C CA . LEU A 1 284 ? -21 29.234 11.156 1 96.19 284 LEU A CA 1
ATOM 2050 C C . LEU A 1 284 ? -22.406 28.812 11.547 1 96.19 284 LEU A C 1
ATOM 2052 O O . LEU A 1 284 ? -22.922 29.234 12.586 1 96.19 284 LEU A O 1
ATOM 2056 N N . ALA A 1 285 ? -22.953 27.922 10.734 1 96.06 285 ALA A N 1
ATOM 2057 C CA . ALA A 1 285 ? -24.266 27.375 11.055 1 96.06 285 ALA A CA 1
ATOM 2058 C C . ALA A 1 285 ? -24.219 26.516 12.32 1 96.06 285 ALA A C 1
ATOM 2060 O O . ALA A 1 285 ? -25.109 26.594 13.164 1 96.06 285 ALA A O 1
ATOM 2061 N N . PHE A 1 286 ? -23.297 25.828 12.406 1 94.94 286 PHE A N 1
ATOM 2062 C CA . PHE A 1 286 ? -23.078 24.953 13.562 1 94.94 286 PHE A CA 1
ATOM 2063 C C . PHE A 1 286 ? -22.891 25.781 14.828 1 94.94 286 PHE A C 1
ATOM 2065 O O . PHE A 1 286 ? -23.453 25.453 15.875 1 94.94 286 PHE A O 1
ATOM 2072 N N . ARG A 1 287 ? -22.094 26.844 14.758 1 92.81 287 ARG A N 1
ATOM 2073 C CA . ARG A 1 287 ? -21.859 27.766 15.875 1 92.81 287 ARG A CA 1
ATOM 2074 C C . ARG A 1 287 ? -23.156 28.453 16.297 1 92.81 287 ARG A C 1
ATOM 2076 O O . ARG A 1 287 ? -23.406 28.609 17.5 1 92.81 287 ARG A O 1
ATOM 2083 N N . LYS A 1 288 ? -23.906 28.828 15.383 1 92 288 LYS A N 1
ATOM 2084 C CA . LYS A 1 288 ? -25.188 29.5 15.656 1 92 288 LYS A CA 1
ATOM 2085 C C . LYS A 1 288 ? -26.141 28.562 16.391 1 92 288 LYS A C 1
ATOM 2087 O O . LYS A 1 288 ? -26.844 28.984 17.312 1 92 288 LYS A O 1
ATOM 2092 N N . GLU A 1 289 ? -26.203 27.406 15.953 1 89.06 289 GLU A N 1
ATOM 2093 C CA . GLU A 1 289 ? -27.062 26.406 16.562 1 89.06 289 GLU A CA 1
ATOM 2094 C C . GLU A 1 289 ? -26.703 26.172 18.016 1 89.06 289 GLU A C 1
ATOM 2096 O O . GLU A 1 289 ? -27.562 25.828 18.844 1 89.06 289 GLU A O 1
ATOM 2101 N N . ARG A 1 290 ? -25.547 26.406 18.312 1 86.19 290 ARG A N 1
ATOM 2102 C CA . ARG A 1 290 ? -25.062 26.094 19.656 1 86.19 290 ARG A CA 1
ATOM 2103 C C . ARG A 1 290 ? -25.047 27.359 20.516 1 86.19 290 ARG A C 1
ATOM 2105 O O . ARG A 1 290 ? -24.844 27.266 21.734 1 86.19 290 ARG A O 1
ATOM 2112 N N . GLY A 1 291 ? -25.359 28.5 20.016 1 74.12 291 GLY A N 1
ATOM 2113 C CA . GLY A 1 291 ? -25.453 29.75 20.75 1 74.12 291 GLY A CA 1
ATOM 2114 C C . GLY A 1 291 ? -24.109 30.281 21.188 1 74.12 291 GLY A C 1
ATOM 2115 O O . GLY A 1 291 ? -24 30.891 22.266 1 74.12 291 GLY A O 1
ATOM 2116 N N . THR A 1 292 ? -23 29.953 20.609 1 70.81 292 THR A N 1
ATOM 2117 C CA . THR A 1 292 ? -21.672 30.406 20.984 1 70.81 292 THR A CA 1
ATOM 2118 C C . THR A 1 292 ? -21.062 31.266 19.875 1 70.81 292 THR A C 1
ATOM 2120 O O . THR A 1 292 ? -21.422 31.141 18.703 1 70.81 292 THR A O 1
ATOM 2123 N N . MET B 1 1 ? 1.353 -25.672 -29.406 1 86.12 1 MET B N 1
ATOM 2124 C CA . MET B 1 1 ? 1.259 -26.062 -28.016 1 86.12 1 MET B CA 1
ATOM 2125 C C . MET B 1 1 ? 1.474 -24.859 -27.094 1 86.12 1 MET B C 1
ATOM 2127 O O . MET B 1 1 ? 2.395 -24.062 -27.312 1 86.12 1 MET B O 1
ATOM 2131 N N . ALA B 1 2 ? 0.6 -24.688 -26.172 1 96.12 2 ALA B N 1
ATOM 2132 C CA . ALA B 1 2 ? 0.618 -23.484 -25.328 1 96.12 2 ALA B CA 1
ATOM 2133 C C . ALA B 1 2 ? 0.212 -23.812 -23.906 1 96.12 2 ALA B C 1
ATOM 2135 O O . ALA B 1 2 ? -0.332 -24.891 -23.625 1 96.12 2 ALA B O 1
ATOM 2136 N N . VAL B 1 3 ? 0.669 -23 -23.047 1 98.56 3 VAL B N 1
ATOM 2137 C CA . VAL B 1 3 ? 0.23 -23.031 -21.656 1 98.56 3 VAL B CA 1
ATOM 2138 C C . VAL B 1 3 ? -0.686 -21.844 -21.375 1 98.56 3 VAL B C 1
ATOM 2140 O O . VAL B 1 3 ? -0.259 -20.688 -21.469 1 98.56 3 VAL B O 1
ATOM 2143 N N . TRP B 1 4 ? -1.924 -22.141 -21.109 1 98.81 4 TRP B N 1
ATOM 2144 C CA . TRP B 1 4 ? -2.918 -21.125 -20.766 1 98.81 4 TRP B CA 1
ATOM 2145 C C . TRP B 1 4 ? -3.066 -21 -19.25 1 98.81 4 TRP B C 1
ATOM 2147 O O . TRP B 1 4 ? -3.428 -21.969 -18.578 1 98.81 4 TRP B O 1
ATOM 2157 N N . ASN B 1 5 ? -2.77 -19.828 -18.719 1 98.81 5 ASN B N 1
ATOM 2158 C CA . ASN B 1 5 ? -2.756 -19.641 -17.281 1 98.81 5 ASN B CA 1
ATOM 2159 C C . ASN B 1 5 ? -3.828 -18.656 -16.844 1 98.81 5 ASN B C 1
ATOM 2161 O O . ASN B 1 5 ? -3.729 -17.453 -17.109 1 98.81 5 ASN B O 1
ATOM 2165 N N . LEU B 1 6 ? -4.914 -19.188 -16.219 1 98.81 6 LEU B N 1
ATOM 2166 C CA . LEU B 1 6 ? -5.781 -18.312 -15.438 1 98.81 6 LEU B CA 1
ATOM 2167 C C . LEU B 1 6 ? -5.125 -17.922 -14.109 1 98.81 6 LEU B C 1
ATOM 2169 O O . LEU B 1 6 ? -5.133 -18.719 -13.164 1 98.81 6 LEU B O 1
ATOM 2173 N N . GLY B 1 7 ? -4.555 -16.641 -14.141 1 98.56 7 GLY B N 1
ATOM 2174 C CA . GLY B 1 7 ? -3.602 -16.406 -13.062 1 98.56 7 GLY B CA 1
ATOM 2175 C C . GLY B 1 7 ? -3.689 -15.016 -12.484 1 98.56 7 GLY B C 1
ATOM 2176 O O . GLY B 1 7 ? -4.133 -14.086 -13.156 1 98.56 7 GLY B O 1
ATOM 2177 N N . SER B 1 8 ? -3.225 -14.953 -11.273 1 98.5 8 SER B N 1
ATOM 2178 C CA . SER B 1 8 ? -3.205 -13.68 -10.555 1 98.5 8 SER B CA 1
ATOM 2179 C C . SER B 1 8 ? -2.076 -12.781 -11.047 1 98.5 8 SER B C 1
ATOM 2181 O O . SER B 1 8 ? -1.034 -13.273 -11.484 1 98.5 8 SER B O 1
ATOM 2183 N N . ILE B 1 9 ? -2.328 -11.531 -11.023 1 98.62 9 ILE B N 1
ATOM 2184 C CA . ILE B 1 9 ? -1.349 -10.469 -11.195 1 98.62 9 ILE B CA 1
ATOM 2185 C C . ILE B 1 9 ? -1.387 -9.531 -9.992 1 98.62 9 ILE B C 1
ATOM 2187 O O . ILE B 1 9 ? -2.436 -8.969 -9.672 1 98.62 9 ILE B O 1
ATOM 2191 N N . ASN B 1 10 ? -0.228 -9.398 -9.328 1 97.88 10 ASN B N 1
ATOM 2192 C CA . ASN B 1 10 ? -0.169 -8.57 -8.133 1 97.88 10 ASN B CA 1
ATOM 2193 C C . ASN B 1 10 ? 0.9 -7.484 -8.258 1 97.88 10 ASN B C 1
ATOM 2195 O O . ASN B 1 10 ? 1.944 -7.707 -8.867 1 97.88 10 ASN B O 1
ATOM 2199 N N . ALA B 1 11 ? 0.585 -6.324 -7.684 1 97.06 11 ALA B N 1
ATOM 2200 C CA . ALA B 1 11 ? 1.634 -5.387 -7.289 1 97.06 11 ALA B CA 1
ATOM 2201 C C . ALA B 1 11 ? 2.152 -5.707 -5.887 1 97.06 11 ALA B C 1
ATOM 2203 O O . ALA B 1 11 ? 1.427 -5.566 -4.902 1 97.06 11 ALA B O 1
ATOM 2204 N N . ASP B 1 12 ? 3.34 -6.188 -5.844 1 96.75 12 ASP B N 1
ATOM 2205 C CA . ASP B 1 12 ? 3.973 -6.441 -4.555 1 96.75 12 ASP B CA 1
ATOM 2206 C C . ASP B 1 12 ? 4.695 -5.195 -4.047 1 96.75 12 ASP B C 1
ATOM 2208 O O . ASP B 1 12 ? 5.707 -4.781 -4.613 1 96.75 12 ASP B O 1
ATOM 2212 N N . ILE B 1 13 ? 4.145 -4.652 -2.984 1 96.69 13 ILE B N 1
ATOM 2213 C CA . ILE B 1 13 ? 4.711 -3.438 -2.412 1 96.69 13 ILE B CA 1
ATOM 2214 C C . ILE B 1 13 ? 5.414 -3.766 -1.097 1 96.69 13 ILE B C 1
ATOM 2216 O O . ILE B 1 13 ? 4.766 -4.133 -0.113 1 96.69 13 ILE B O 1
ATOM 2220 N N . VAL B 1 14 ? 6.719 -3.502 -1.091 1 96.31 14 VAL B N 1
ATOM 2221 C CA . VAL B 1 14 ? 7.535 -3.891 0.053 1 96.31 14 VAL B CA 1
ATOM 2222 C C . VAL B 1 14 ? 7.965 -2.646 0.827 1 96.31 14 VAL B C 1
ATOM 2224 O O . VAL B 1 14 ? 8.539 -1.716 0.253 1 96.31 14 VAL B O 1
ATOM 2227 N N . PHE B 1 15 ? 7.707 -2.617 2.092 1 97.56 15 PHE B N 1
ATOM 2228 C CA . PHE B 1 15 ? 8.172 -1.567 2.99 1 97.56 15 PHE B CA 1
ATOM 2229 C C . PHE B 1 15 ? 9.195 -2.115 3.979 1 97.56 15 PHE B C 1
ATOM 2231 O O . PHE B 1 15 ? 8.914 -3.068 4.707 1 97.56 15 PHE B O 1
ATOM 2238 N N . ALA B 1 16 ? 10.383 -1.527 3.951 1 97.12 16 ALA B N 1
ATOM 2239 C CA . ALA B 1 16 ? 11.344 -1.812 5.012 1 97.12 16 ALA B CA 1
ATOM 2240 C C . ALA B 1 16 ? 10.984 -1.072 6.297 1 97.12 16 ALA B C 1
ATOM 2242 O O . ALA B 1 16 ? 10.867 0.156 6.301 1 97.12 16 ALA B O 1
ATOM 2243 N N . VAL B 1 17 ? 10.773 -1.789 7.395 1 97.25 17 VAL B N 1
ATOM 2244 C CA . VAL B 1 17 ? 10.359 -1.19 8.664 1 97.25 17 VAL B CA 1
ATOM 2245 C C . VAL B 1 17 ? 11.312 -1.634 9.773 1 97.25 17 VAL B C 1
ATOM 2247 O O . VAL B 1 17 ? 11.945 -2.688 9.672 1 97.25 17 VAL B O 1
ATOM 2250 N N . PRO B 1 18 ? 11.5 -0.79 10.859 1 96.38 18 PRO B N 1
ATOM 2251 C CA . PRO B 1 18 ? 12.367 -1.223 11.961 1 96.38 18 PRO B CA 1
ATOM 2252 C C . PRO B 1 18 ? 11.844 -2.471 12.664 1 96.38 18 PRO B C 1
ATOM 2254 O O . PRO B 1 18 ? 12.633 -3.307 13.117 1 96.38 18 PRO B O 1
ATOM 2257 N N . ARG B 1 19 ? 10.57 -2.643 12.781 1 95.94 19 ARG B N 1
ATOM 2258 C CA . ARG B 1 19 ? 9.836 -3.789 13.305 1 95.94 19 ARG B CA 1
ATOM 2259 C C . ARG B 1 19 ? 8.414 -3.83 12.734 1 95.94 19 ARG B C 1
ATOM 2261 O O . ARG B 1 19 ? 7.93 -2.836 12.203 1 95.94 19 ARG B O 1
ATOM 2268 N N . ILE B 1 20 ? 7.77 -4.996 12.836 1 96.62 20 ILE B N 1
ATOM 2269 C CA . ILE B 1 20 ? 6.367 -5.078 12.438 1 96.62 20 ILE B CA 1
ATOM 2270 C C . ILE B 1 20 ? 5.5 -4.316 13.438 1 96.62 20 ILE B C 1
ATOM 2272 O O . ILE B 1 20 ? 5.57 -4.562 14.648 1 96.62 20 ILE B O 1
ATOM 2276 N N . PRO B 1 21 ? 4.703 -3.381 12.914 1 96.25 21 PRO B N 1
ATOM 2277 C CA . PRO B 1 21 ? 3.959 -2.535 13.852 1 96.25 21 PRO B CA 1
ATOM 2278 C C . PRO B 1 21 ? 2.938 -3.318 14.672 1 96.25 21 PRO B C 1
ATOM 2280 O O . PRO B 1 21 ? 2.299 -4.238 14.156 1 96.25 21 PRO B O 1
ATOM 2283 N N . ALA B 1 22 ? 2.807 -2.971 15.938 1 94.62 22 ALA B N 1
ATOM 2284 C CA . ALA B 1 22 ? 1.762 -3.498 16.812 1 94.62 22 ALA B CA 1
ATOM 2285 C C . ALA B 1 22 ? 0.459 -2.723 16.641 1 94.62 22 ALA B C 1
ATOM 2287 O O . ALA B 1 22 ? 0.453 -1.627 16.062 1 94.62 22 ALA B O 1
ATOM 2288 N N . PRO B 1 23 ? -0.682 -3.357 17.094 1 93.81 23 PRO B N 1
ATOM 2289 C CA . PRO B 1 23 ? -1.924 -2.58 17.078 1 93.81 23 PRO B CA 1
ATOM 2290 C C . PRO B 1 23 ? -1.784 -1.228 17.766 1 93.81 23 PRO B C 1
ATOM 2292 O O . PRO B 1 23 ? -1.182 -1.139 18.844 1 93.81 23 PRO B O 1
ATOM 2295 N N . GLY B 1 24 ? -2.281 -0.113 17.141 1 91.5 24 GLY B N 1
ATOM 2296 C CA . GLY B 1 24 ? -2.236 1.228 17.703 1 91.5 24 GLY B CA 1
ATOM 2297 C C . GLY B 1 24 ? -0.95 1.965 17.391 1 91.5 24 GLY B C 1
ATOM 2298 O O . GLY B 1 24 ? -0.794 3.135 17.734 1 91.5 24 GLY B O 1
ATOM 2299 N N . GLU B 1 25 ? -0.089 1.321 16.672 1 93.56 25 GLU B N 1
ATOM 2300 C CA . GLU B 1 25 ? 1.231 1.905 16.469 1 93.56 25 GLU B CA 1
ATOM 2301 C C . GLU B 1 25 ? 1.342 2.531 15.078 1 93.56 25 GLU B C 1
ATOM 2303 O O . GLU B 1 25 ? 0.751 2.031 14.117 1 93.56 25 GLU B O 1
ATOM 2308 N N . THR B 1 26 ? 2.025 3.68 15.008 1 92.12 26 THR B N 1
ATOM 2309 C CA . THR B 1 26 ? 2.439 4.309 13.758 1 92.12 26 THR B CA 1
ATOM 2310 C C . THR B 1 26 ? 3.957 4.277 13.617 1 92.12 26 THR B C 1
ATOM 2312 O O . THR B 1 26 ? 4.684 4.699 14.516 1 92.12 26 THR B O 1
ATOM 2315 N N . LEU B 1 27 ? 4.379 3.707 12.477 1 94.94 27 LEU B N 1
ATOM 2316 C CA . LEU B 1 27 ? 5.812 3.6 12.234 1 94.94 27 LEU B CA 1
ATOM 2317 C C . LEU B 1 27 ? 6.18 4.203 10.883 1 94.94 27 LEU B C 1
ATOM 2319 O O . LEU B 1 27 ? 5.422 4.09 9.922 1 94.94 27 LEU B O 1
ATOM 2323 N N . ALA B 1 28 ? 7.344 4.793 10.867 1 93.75 28 ALA B N 1
ATOM 2324 C CA . ALA B 1 28 ? 7.906 5.242 9.594 1 93.75 28 ALA B CA 1
ATOM 2325 C C . ALA B 1 28 ? 8.688 4.125 8.914 1 93.75 28 ALA B C 1
ATOM 2327 O O . ALA B 1 28 ? 9.445 3.398 9.562 1 93.75 28 ALA B O 1
ATOM 2328 N N . SER B 1 29 ? 8.438 4 7.645 1 96.75 29 SER B N 1
ATOM 2329 C CA . SER B 1 29 ? 9.234 3.045 6.883 1 96.75 29 SER B CA 1
ATOM 2330 C C . SER B 1 29 ? 10.602 3.625 6.527 1 96.75 29 SER B C 1
ATOM 2332 O O . SER B 1 29 ? 10.781 4.844 6.523 1 96.75 29 SER B O 1
ATOM 2334 N N . ARG B 1 30 ? 11.516 2.738 6.203 1 93.94 30 ARG B N 1
ATOM 2335 C CA . ARG B 1 30 ? 12.859 3.129 5.809 1 93.94 30 ARG B CA 1
ATOM 2336 C C . ARG B 1 30 ? 13.047 3.01 4.301 1 93.94 30 ARG B C 1
ATOM 2338 O O . ARG B 1 30 ? 14.07 3.436 3.76 1 93.94 30 ARG B O 1
ATOM 2345 N N . GLY B 1 31 ? 12.109 2.438 3.738 1 94.25 31 GLY B N 1
ATOM 2346 C CA . GLY B 1 31 ? 12.18 2.246 2.299 1 94.25 31 GLY B CA 1
ATOM 2347 C C . GLY B 1 31 ? 10.922 1.63 1.717 1 94.25 31 GLY B C 1
ATOM 2348 O O . GLY B 1 31 ? 10.102 1.078 2.449 1 94.25 31 GLY B O 1
ATOM 2349 N N . ARG B 1 32 ? 10.781 1.771 0.415 1 95.62 32 ARG B N 1
ATOM 2350 C CA . ARG B 1 32 ? 9.672 1.219 -0.352 1 95.62 32 ARG B CA 1
ATOM 2351 C C . ARG B 1 32 ? 10.141 0.687 -1.7 1 95.62 32 ARG B C 1
ATOM 2353 O O . ARG B 1 32 ? 10.953 1.325 -2.375 1 95.62 32 ARG B O 1
ATOM 2360 N N . SER B 1 33 ? 9.664 -0.506 -2.045 1 94 33 SER B N 1
ATOM 2361 C CA . SER B 1 33 ? 9.93 -1.086 -3.357 1 94 33 SER B CA 1
ATOM 2362 C C . SER B 1 33 ? 8.664 -1.697 -3.957 1 94 33 SER B C 1
ATOM 2364 O O . SER B 1 33 ? 7.785 -2.154 -3.227 1 94 33 SER B O 1
ATOM 2366 N N . LEU B 1 34 ? 8.594 -1.649 -5.254 1 93.81 34 LEU B N 1
ATOM 2367 C CA . LEU B 1 34 ? 7.473 -2.199 -6 1 93.81 34 LEU B CA 1
ATOM 2368 C C . LEU B 1 34 ? 7.934 -3.305 -6.945 1 93.81 34 LEU B C 1
ATOM 2370 O O . LEU B 1 34 ? 8.867 -3.111 -7.727 1 93.81 34 LEU B O 1
ATOM 2374 N N . TYR B 1 35 ? 7.32 -4.477 -6.895 1 94.19 35 TYR B N 1
ATOM 2375 C CA . TYR B 1 35 ? 7.637 -5.617 -7.75 1 94.19 35 TYR B CA 1
ATOM 2376 C C . TYR B 1 35 ? 6.371 -6.211 -8.359 1 94.19 35 TYR B C 1
ATOM 2378 O O . TYR B 1 35 ? 5.281 -6.078 -7.789 1 94.19 35 TYR B O 1
ATOM 2386 N N . LEU B 1 36 ? 6.531 -6.789 -9.539 1 96.75 36 LEU B N 1
ATOM 2387 C CA . LEU B 1 36 ? 5.461 -7.605 -10.109 1 96.75 36 LEU B CA 1
ATOM 2388 C C . LEU B 1 36 ? 5.398 -8.969 -9.422 1 96.75 36 LEU B C 1
ATOM 2390 O O . LEU B 1 36 ? 6.41 -9.664 -9.312 1 96.75 36 LEU B O 1
ATOM 2394 N N . GLY B 1 37 ? 4.188 -9.227 -8.914 1 96.06 37 GLY B N 1
ATOM 2395 C CA . GLY B 1 37 ? 3.979 -10.508 -8.266 1 96.06 37 GLY B CA 1
ATOM 2396 C C . GLY B 1 37 ? 2.666 -11.164 -8.656 1 96.06 37 GLY B C 1
ATOM 2397 O O . GLY B 1 37 ? 2.051 -10.789 -9.656 1 96.06 37 GLY B O 1
ATOM 2398 N N . GLY B 1 38 ? 2.311 -12.172 -7.793 1 96.25 38 GLY B N 1
ATOM 2399 C CA . GLY B 1 38 ? 1.193 -13.047 -8.109 1 96.25 38 GLY B CA 1
ATOM 2400 C C . GLY B 1 38 ? 1.628 -14.414 -8.602 1 96.25 38 GLY B C 1
ATOM 2401 O O . GLY B 1 38 ? 2.438 -14.523 -9.523 1 96.25 38 GLY B O 1
ATOM 2402 N N . LYS B 1 39 ? 1.048 -15.352 -7.969 1 96.75 39 LYS B N 1
ATOM 2403 C CA . LYS B 1 39 ? 1.442 -16.703 -8.336 1 96.75 39 LYS B CA 1
ATOM 2404 C C . LYS B 1 39 ? 1.205 -16.969 -9.82 1 96.75 39 LYS B C 1
ATOM 2406 O O . LYS B 1 39 ? 2.031 -17.594 -10.484 1 96.75 39 LYS B O 1
ATOM 2411 N N . GLY B 1 40 ? 0.093 -16.547 -10.273 1 98.06 40 GLY B N 1
ATOM 2412 C CA . GLY B 1 40 ? -0.213 -16.719 -11.688 1 98.06 40 GLY B CA 1
ATOM 2413 C C . GLY B 1 40 ? 0.8 -16.047 -12.594 1 98.06 40 GLY B C 1
ATOM 2414 O O . GLY B 1 40 ? 1.315 -16.688 -13.523 1 98.06 40 GLY B O 1
ATOM 2415 N N . ALA B 1 41 ? 1.035 -14.812 -12.344 1 98.44 41 ALA B N 1
ATOM 2416 C CA . ALA B 1 41 ? 2.014 -14.07 -13.141 1 98.44 41 ALA B CA 1
ATOM 2417 C C . ALA B 1 41 ? 3.379 -14.75 -13.102 1 98.44 41 ALA B C 1
ATOM 2419 O O . ALA B 1 41 ? 4.031 -14.914 -14.133 1 98.44 41 ALA B O 1
ATOM 2420 N N . ASN B 1 42 ? 3.812 -15.148 -11.953 1 97.69 42 ASN B N 1
ATOM 2421 C CA . ASN B 1 42 ? 5.09 -15.836 -11.797 1 97.69 42 ASN B CA 1
ATOM 2422 C C . ASN B 1 42 ? 5.152 -17.109 -12.648 1 97.69 42 ASN B C 1
ATOM 2424 O O . ASN B 1 42 ? 6.148 -17.359 -13.328 1 97.69 42 ASN B O 1
ATOM 2428 N N . MET B 1 43 ? 4.102 -17.875 -12.617 1 98.25 43 MET B N 1
ATOM 2429 C CA . MET B 1 43 ? 4.062 -19.109 -13.367 1 98.25 43 MET B CA 1
ATOM 2430 C C . MET B 1 43 ? 4.082 -18.844 -14.875 1 98.25 43 MET B C 1
ATOM 2432 O O . MET B 1 43 ? 4.715 -19.578 -15.633 1 98.25 43 MET B O 1
ATOM 2436 N N . SER B 1 44 ? 3.355 -17.828 -15.297 1 98.69 44 SER B N 1
ATOM 2437 C CA . SER B 1 44 ? 3.357 -17.469 -16.703 1 98.69 44 SER B CA 1
ATOM 2438 C C . SER B 1 44 ? 4.754 -17.078 -17.172 1 98.69 44 SER B C 1
ATOM 2440 O O . SER B 1 44 ? 5.207 -17.516 -18.234 1 98.69 44 SER B O 1
ATOM 2442 N N . VAL B 1 45 ? 5.422 -16.297 -16.359 1 98.44 45 VAL B N 1
ATOM 2443 C CA . VAL B 1 45 ? 6.773 -15.867 -16.719 1 98.44 45 VAL B CA 1
ATOM 2444 C C . VAL B 1 45 ? 7.699 -17.078 -16.766 1 98.44 45 VAL B C 1
ATOM 2446 O O . VAL B 1 45 ? 8.516 -17.203 -17.672 1 98.44 45 VAL B O 1
ATOM 2449 N N . ALA B 1 46 ? 7.574 -17.922 -15.758 1 98.31 46 ALA B N 1
ATOM 2450 C CA . ALA B 1 46 ? 8.398 -19.125 -15.719 1 98.31 46 ALA B CA 1
ATOM 2451 C C . ALA B 1 46 ? 8.18 -19.984 -16.953 1 98.31 46 ALA B C 1
ATOM 2453 O O . ALA B 1 46 ? 9.141 -20.469 -17.562 1 98.31 46 ALA B O 1
ATOM 2454 N N . ALA B 1 47 ? 6.93 -20.188 -17.375 1 98.56 47 ALA B N 1
ATOM 2455 C CA . ALA B 1 47 ? 6.609 -20.984 -18.562 1 98.56 47 ALA B CA 1
ATOM 2456 C C . ALA B 1 47 ? 7.203 -20.344 -19.812 1 98.56 47 ALA B C 1
ATOM 2458 O O . ALA B 1 47 ? 7.793 -21.031 -20.656 1 98.56 47 ALA B O 1
ATOM 2459 N N . ALA B 1 48 ? 7.059 -19.031 -19.906 1 98.31 48 ALA B N 1
ATOM 2460 C CA . ALA B 1 48 ? 7.602 -18.312 -21.047 1 98.31 48 ALA B CA 1
ATOM 2461 C C . ALA B 1 48 ? 9.117 -18.438 -21.109 1 98.31 48 ALA B C 1
ATOM 2463 O O . ALA B 1 48 ? 9.688 -18.719 -22.172 1 98.31 48 ALA B O 1
ATOM 2464 N N . ARG B 1 49 ? 9.75 -18.266 -20.031 1 97.56 49 ARG B N 1
ATOM 2465 C CA . ARG B 1 49 ? 11.203 -18.328 -19.969 1 97.56 49 ARG B CA 1
ATOM 2466 C C . ARG B 1 49 ? 11.703 -19.75 -20.219 1 97.56 49 ARG B C 1
ATOM 2468 O O . ARG B 1 49 ? 12.828 -19.953 -20.672 1 97.56 49 ARG B O 1
ATOM 2475 N N . ALA B 1 50 ? 10.867 -20.672 -19.953 1 97.56 50 ALA B N 1
ATOM 2476 C CA . ALA B 1 50 ? 11.18 -22.078 -20.234 1 97.56 50 ALA B CA 1
ATOM 2477 C C . ALA B 1 50 ? 10.961 -22.406 -21.703 1 97.56 50 ALA B C 1
ATOM 2479 O O . ALA B 1 50 ? 11.234 -23.531 -22.156 1 97.56 50 ALA B O 1
ATOM 2480 N N . GLY B 1 51 ? 10.398 -21.484 -22.484 1 96.38 51 GLY B N 1
ATOM 2481 C CA . GLY B 1 51 ? 10.297 -21.656 -23.922 1 96.38 51 GLY B CA 1
ATOM 2482 C C . GLY B 1 51 ? 8.891 -21.969 -24.391 1 96.38 51 GLY B C 1
ATOM 2483 O O . GLY B 1 51 ? 8.664 -22.203 -25.578 1 96.38 51 GLY B O 1
ATOM 2484 N N . ALA B 1 52 ? 7.934 -21.953 -23.531 1 97.69 52 ALA B N 1
ATOM 2485 C CA . ALA B 1 52 ? 6.555 -22.219 -23.922 1 97.69 52 ALA B CA 1
ATOM 2486 C C . ALA B 1 52 ? 5.855 -20.938 -24.391 1 97.69 52 ALA B C 1
ATOM 2488 O O . ALA B 1 52 ? 6.281 -19.844 -24.047 1 97.69 52 ALA B O 1
ATOM 2489 N N . HIS B 1 53 ? 4.887 -21.141 -25.25 1 98.25 53 HIS B N 1
ATOM 2490 C CA . HIS B 1 53 ? 3.938 -20.047 -25.5 1 98.25 53 HIS B CA 1
ATOM 2491 C C . HIS B 1 53 ? 2.959 -19.906 -24.328 1 98.25 53 HIS B C 1
ATOM 2493 O O . HIS B 1 53 ? 2 -20.672 -24.234 1 98.25 53 HIS B O 1
ATOM 2499 N N . ALA B 1 54 ? 3.209 -18.953 -23.453 1 98.62 54 ALA B N 1
ATOM 2500 C CA . ALA B 1 54 ? 2.402 -18.75 -22.266 1 98.62 54 ALA B CA 1
ATOM 2501 C C . ALA B 1 54 ? 1.358 -17.672 -22.484 1 98.62 54 ALA B C 1
ATOM 2503 O O . ALA B 1 54 ? 1.705 -16.5 -22.703 1 98.62 54 ALA B O 1
ATOM 2504 N N . VAL B 1 55 ? 0.135 -18.031 -22.422 1 98.81 55 VAL B N 1
ATOM 2505 C CA . VAL B 1 55 ? -0.968 -17.078 -22.516 1 98.81 55 VAL B CA 1
ATOM 2506 C C . VAL B 1 55 ? -1.551 -16.828 -21.125 1 98.81 55 VAL B C 1
ATOM 2508 O O . VAL B 1 55 ? -2.051 -17.75 -20.484 1 98.81 55 VAL B O 1
ATOM 2511 N N . HIS B 1 56 ? -1.477 -15.586 -20.719 1 98.88 56 HIS B N 1
ATOM 2512 C CA . HIS B 1 56 ? -2.006 -15.242 -19.406 1 98.88 56 HIS B CA 1
ATOM 2513 C C . HIS B 1 56 ? -3.426 -14.695 -19.516 1 98.88 56 HIS B C 1
ATOM 2515 O O . HIS B 1 56 ? -3.686 -13.773 -20.281 1 98.88 56 HIS B O 1
ATOM 2521 N N . VAL B 1 57 ? -4.309 -15.328 -18.797 1 98.88 57 VAL B N 1
ATOM 2522 C CA . VAL B 1 57 ? -5.691 -14.883 -18.672 1 98.88 57 VAL B CA 1
ATOM 2523 C C . VAL B 1 57 ? -5.918 -14.289 -17.281 1 98.88 57 VAL B C 1
ATOM 2525 O O . VAL B 1 57 ? -5.766 -14.977 -16.266 1 98.88 57 VAL B O 1
ATOM 2528 N N . GLY B 1 58 ? -6.223 -13.062 -17.188 1 98.75 58 GLY B N 1
ATOM 2529 C CA . GLY B 1 58 ? -6.375 -12.414 -15.898 1 98.75 58 GLY B CA 1
ATOM 2530 C C . GLY B 1 58 ? -6.863 -10.984 -16 1 98.75 58 GLY B C 1
ATOM 2531 O O . GLY B 1 58 ? -7.5 -10.609 -16.984 1 98.75 58 GLY B O 1
ATOM 2532 N N . ALA B 1 59 ? -6.688 -10.258 -14.898 1 98.81 59 ALA B N 1
ATOM 2533 C CA . ALA B 1 59 ? -7.191 -8.883 -14.852 1 98.81 59 ALA B CA 1
ATOM 2534 C C . ALA B 1 59 ? -6.34 -8.016 -13.93 1 98.81 59 ALA B C 1
ATOM 2536 O O . ALA B 1 59 ? -5.715 -8.523 -12.992 1 98.81 59 ALA B O 1
ATOM 2537 N N . VAL B 1 60 ? -6.262 -6.75 -14.297 1 98.62 60 VAL B N 1
ATOM 2538 C CA . VAL B 1 60 ? -5.664 -5.715 -13.461 1 98.62 60 VAL B CA 1
ATOM 2539 C C . VAL B 1 60 ? -6.582 -4.496 -13.414 1 98.62 60 VAL B C 1
ATOM 2541 O O . VAL B 1 60 ? -7.559 -4.414 -14.164 1 98.62 60 VAL B O 1
ATOM 2544 N N . GLY B 1 61 ? -6.352 -3.658 -12.445 1 97.38 61 GLY B N 1
ATOM 2545 C CA . GLY B 1 61 ? -6.949 -2.334 -12.508 1 97.38 61 GLY B CA 1
ATOM 2546 C C . GLY B 1 61 ? -6.172 -1.371 -13.383 1 97.38 61 GLY B C 1
ATOM 2547 O O . GLY B 1 61 ? -5.141 -1.735 -13.953 1 97.38 61 GLY B O 1
ATOM 2548 N N . ALA B 1 62 ? -6.652 -0.134 -13.508 1 94.38 62 ALA B N 1
ATOM 2549 C CA . ALA B 1 62 ? -5.938 0.894 -14.258 1 94.38 62 ALA B CA 1
ATOM 2550 C C . ALA B 1 62 ? -4.535 1.112 -13.703 1 94.38 62 ALA B C 1
ATOM 2552 O O . ALA B 1 62 ? -3.602 1.407 -14.445 1 94.38 62 ALA B O 1
ATOM 2553 N N . ASP B 1 63 ? -4.402 0.861 -12.477 1 92.25 63 ASP B N 1
ATOM 2554 C CA . ASP B 1 63 ? -3.129 1.062 -11.789 1 92.25 63 ASP B CA 1
ATOM 2555 C C . ASP B 1 63 ? -2.158 -0.078 -12.086 1 92.25 63 ASP B C 1
ATOM 2557 O O . ASP B 1 63 ? -0.993 -0.028 -11.688 1 92.25 63 ASP B O 1
ATOM 2561 N N . GLY B 1 64 ? -2.627 -1.086 -12.742 1 96.44 64 GLY B N 1
ATOM 2562 C CA . GLY B 1 64 ? -1.797 -2.26 -12.953 1 96.44 64 GLY B CA 1
ATOM 2563 C C . GLY B 1 64 ? -1.333 -2.404 -14.391 1 96.44 64 GLY B C 1
ATOM 2564 O O . GLY B 1 64 ? -0.801 -3.447 -14.781 1 96.44 64 GLY B O 1
ATOM 2565 N N . ARG B 1 65 ? -1.471 -1.364 -15.258 1 96.5 65 ARG B N 1
ATOM 2566 C CA . ARG B 1 65 ? -1.067 -1.419 -16.656 1 96.5 65 ARG B CA 1
ATOM 2567 C C . ARG B 1 65 ? 0.427 -1.694 -16.781 1 96.5 65 ARG B C 1
ATOM 2569 O O . ARG B 1 65 ? 0.858 -2.391 -17.719 1 96.5 65 ARG B O 1
ATOM 2576 N N . TRP B 1 66 ? 1.175 -1.144 -15.859 1 95.38 66 TRP B N 1
ATOM 2577 C CA . TRP B 1 66 ? 2.617 -1.37 -15.867 1 95.38 66 TRP B CA 1
ATOM 2578 C C . TRP B 1 66 ? 2.934 -2.857 -15.766 1 95.38 66 TRP B C 1
ATOM 2580 O O . TRP B 1 66 ? 3.898 -3.338 -16.375 1 95.38 66 TRP B O 1
ATOM 2590 N N . ALA B 1 67 ? 2.201 -3.607 -14.992 1 97.81 67 ALA B N 1
ATOM 2591 C CA . ALA B 1 67 ? 2.424 -5.035 -14.789 1 97.81 67 ALA B CA 1
ATOM 2592 C C . ALA B 1 67 ? 2.197 -5.812 -16.078 1 97.81 67 ALA B C 1
ATOM 2594 O O . ALA B 1 67 ? 2.947 -6.738 -16.406 1 97.81 67 ALA B O 1
ATOM 2595 N N . VAL B 1 68 ? 1.142 -5.43 -16.812 1 98.56 68 VAL B N 1
ATOM 2596 C CA . VAL B 1 68 ? 0.831 -6.074 -18.078 1 98.56 68 VAL B CA 1
ATOM 2597 C C . VAL B 1 68 ? 1.974 -5.844 -19.062 1 98.56 68 VAL B C 1
ATOM 2599 O O . VAL B 1 68 ? 2.406 -6.777 -19.75 1 98.56 68 VAL B O 1
ATOM 2602 N N . GLU B 1 69 ? 2.461 -4.617 -19.094 1 98 69 GLU B N 1
ATOM 2603 C CA . GLU B 1 69 ? 3.584 -4.285 -19.969 1 98 69 GLU B CA 1
ATOM 2604 C C . GLU B 1 69 ? 4.82 -5.109 -19.609 1 98 69 GLU B C 1
ATOM 2606 O O . GLU B 1 69 ? 5.5 -5.629 -20.5 1 98 69 GLU B O 1
ATOM 2611 N N . GLN B 1 70 ? 5.051 -5.238 -18.391 1 97.75 70 GLN B N 1
ATOM 2612 C CA . GLN B 1 70 ? 6.211 -6 -17.938 1 97.75 70 GLN B CA 1
ATOM 2613 C C . GLN B 1 70 ? 6.082 -7.473 -18.297 1 97.75 70 GLN B C 1
ATOM 2615 O O . GLN B 1 70 ? 7.043 -8.094 -18.766 1 97.75 70 GLN B O 1
ATOM 2620 N N . LEU B 1 71 ? 4.91 -8.023 -18.078 1 98.5 71 LEU B N 1
ATOM 2621 C CA . LEU B 1 71 ? 4.664 -9.406 -18.469 1 98.5 71 LEU B CA 1
ATOM 2622 C C . LEU B 1 71 ? 4.93 -9.609 -19.953 1 98.5 71 LEU B C 1
ATOM 2624 O O . LEU B 1 71 ? 5.586 -10.57 -20.344 1 98.5 71 LEU B O 1
ATOM 2628 N N . THR B 1 72 ? 4.422 -8.664 -20.734 1 98.31 72 THR B N 1
ATOM 2629 C CA . THR B 1 72 ? 4.613 -8.727 -22.172 1 98.31 72 THR B CA 1
ATOM 2630 C C . THR B 1 72 ? 6.098 -8.664 -22.531 1 98.31 72 THR B C 1
ATOM 2632 O O . THR B 1 72 ? 6.574 -9.43 -23.375 1 98.31 72 THR B O 1
ATOM 2635 N N . GLU B 1 73 ? 6.781 -7.824 -21.844 1 97.25 73 GLU B N 1
ATOM 2636 C CA . GLU B 1 73 ? 8.219 -7.676 -22.078 1 97.25 73 GLU B CA 1
ATOM 2637 C C . GLU B 1 73 ? 8.969 -8.961 -21.734 1 97.25 73 GLU B C 1
ATOM 2639 O O . GLU B 1 73 ? 10.008 -9.258 -22.328 1 97.25 73 GLU B O 1
ATOM 2644 N N . TRP B 1 74 ? 8.406 -9.695 -20.859 1 97 74 TRP B N 1
ATOM 2645 C CA . TRP B 1 74 ? 9.055 -10.922 -20.422 1 97 74 TRP B CA 1
ATOM 2646 C C . TRP B 1 74 ? 8.594 -12.109 -21.25 1 97 74 TRP B C 1
ATOM 2648 O O . TRP B 1 74 ? 8.836 -13.266 -20.891 1 97 74 TRP B O 1
ATOM 2658 N N . GLY B 1 75 ? 7.809 -11.883 -22.266 1 97.12 75 GLY B N 1
ATOM 2659 C CA . GLY B 1 75 ? 7.48 -12.898 -23.25 1 97.12 75 GLY B CA 1
ATOM 2660 C C . GLY B 1 75 ? 6.129 -13.547 -23.016 1 97.12 75 GLY B C 1
ATOM 2661 O O . GLY B 1 75 ? 5.789 -14.539 -23.656 1 97.12 75 GLY B O 1
ATOM 2662 N N . VAL B 1 76 ? 5.363 -13.016 -22.125 1 98.62 76 VAL B N 1
ATOM 2663 C CA . VAL B 1 76 ? 4.039 -13.555 -21.828 1 98.62 76 VAL B CA 1
ATOM 2664 C C . VAL B 1 76 ? 3.012 -12.93 -22.781 1 98.62 76 VAL B C 1
ATOM 2666 O O . VAL B 1 76 ? 3.049 -11.719 -23.031 1 98.62 76 VAL B O 1
ATOM 2669 N N . ASP B 1 77 ? 2.199 -13.742 -23.391 1 98.69 77 ASP B N 1
ATOM 2670 C CA . ASP B 1 77 ? 1.062 -13.25 -24.156 1 98.69 77 ASP B CA 1
ATOM 2671 C C . ASP B 1 77 ? -0.037 -12.719 -23.25 1 98.69 77 ASP B C 1
ATOM 2673 O O . ASP B 1 77 ? -0.701 -13.484 -22.547 1 98.69 77 ASP B O 1
ATOM 2677 N N . THR B 1 78 ? -0.237 -11.422 -23.281 1 98.75 78 THR B N 1
ATOM 2678 C CA . THR B 1 78 ? -1.124 -10.773 -22.312 1 98.75 78 THR B CA 1
ATOM 2679 C C . THR B 1 78 ? -2.391 -10.273 -23 1 98.75 78 THR B C 1
ATOM 2681 O O . THR B 1 78 ? -3.088 -9.406 -22.469 1 98.75 78 THR B O 1
ATOM 2684 N N . ARG B 1 79 ? -2.799 -10.773 -24.219 1 98.31 79 ARG B N 1
ATOM 2685 C CA . ARG B 1 79 ? -3.945 -10.297 -24.984 1 98.31 79 ARG B CA 1
ATOM 2686 C C . ARG B 1 79 ? -5.25 -10.539 -24.234 1 98.31 79 ARG B C 1
ATOM 2688 O O . ARG B 1 79 ? -6.27 -9.922 -24.531 1 98.31 79 ARG B O 1
ATOM 2695 N N . PHE B 1 80 ? -5.211 -11.406 -23.188 1 98.81 80 PHE B N 1
ATOM 2696 C CA . PHE B 1 80 ? -6.418 -11.734 -22.438 1 98.81 80 PHE B CA 1
ATOM 2697 C C . PHE B 1 80 ? -6.305 -11.234 -21 1 98.81 80 PHE B C 1
ATOM 2699 O O . PHE B 1 80 ? -6.852 -11.852 -20.078 1 98.81 80 PHE B O 1
ATOM 2706 N N . VAL B 1 81 ? -5.535 -10.258 -20.766 1 98.81 81 VAL B N 1
ATOM 2707 C CA . VAL B 1 81 ? -5.555 -9.523 -19.5 1 98.81 81 VAL B CA 1
ATOM 2708 C C . VAL B 1 81 ? -6.41 -8.273 -19.656 1 98.81 81 VAL B C 1
ATOM 2710 O O . VAL B 1 81 ? -6.141 -7.422 -20.5 1 98.81 81 VAL B O 1
ATOM 2713 N N . ARG B 1 82 ? -7.402 -8.172 -18.828 1 98.44 82 ARG B N 1
ATOM 2714 C CA . ARG B 1 82 ? -8.336 -7.055 -18.922 1 98.44 82 ARG B CA 1
ATOM 2715 C C . ARG B 1 82 ? -8.055 -6.02 -17.828 1 98.44 82 ARG B C 1
ATOM 2717 O O . ARG B 1 82 ? -7.676 -6.375 -16.719 1 98.44 82 ARG B O 1
ATOM 2724 N N . VAL B 1 83 ? -8.227 -4.797 -18.266 1 98.19 83 VAL B N 1
ATOM 2725 C CA . VAL B 1 83 ? -8.219 -3.721 -17.281 1 98.19 83 VAL B CA 1
ATOM 2726 C C . VAL B 1 83 ? -9.633 -3.48 -16.766 1 98.19 83 VAL B C 1
ATOM 2728 O O . VAL B 1 83 ? -10.539 -3.18 -17.531 1 98.19 83 VAL B O 1
ATOM 2731 N N . LEU B 1 84 ? -9.82 -3.648 -15.484 1 98.31 84 LEU B N 1
ATOM 2732 C CA . LEU B 1 84 ? -11.133 -3.514 -14.859 1 98.31 84 LEU B CA 1
ATOM 2733 C C . LEU B 1 84 ? -11.195 -2.258 -13.992 1 98.31 84 LEU B C 1
ATOM 2735 O O . LEU B 1 84 ? -10.219 -1.515 -13.898 1 98.31 84 LEU B O 1
ATOM 2739 N N . ASP B 1 85 ? -12.422 -2.002 -13.406 1 96.19 85 ASP B N 1
ATOM 2740 C CA . ASP B 1 85 ? -12.602 -0.873 -12.5 1 96.19 85 ASP B CA 1
ATOM 2741 C C . ASP B 1 85 ? -11.992 -1.168 -11.133 1 96.19 85 ASP B C 1
ATOM 2743 O O . ASP B 1 85 ? -11.578 -0.25 -10.422 1 96.19 85 ASP B O 1
ATOM 2747 N N . GLU B 1 86 ? -11.883 -2.463 -10.805 1 96.12 86 GLU B N 1
ATOM 2748 C CA . GLU B 1 86 ? -11.266 -2.871 -9.547 1 96.12 86 GLU B CA 1
ATOM 2749 C C . GLU B 1 86 ? -9.773 -2.561 -9.539 1 96.12 86 GLU B C 1
ATOM 2751 O O . GLU B 1 86 ? -9.125 -2.551 -10.594 1 96.12 86 GLU B O 1
ATOM 2756 N N . ASP B 1 87 ? -9.234 -2.348 -8.336 1 95.31 87 ASP B N 1
ATOM 2757 C CA . ASP B 1 87 ? -7.789 -2.18 -8.203 1 95.31 87 ASP B CA 1
ATOM 2758 C C . ASP B 1 87 ? -7.051 -3.469 -8.57 1 95.31 87 ASP B C 1
ATOM 2760 O O . ASP B 1 87 ? -7.598 -4.562 -8.422 1 95.31 87 ASP B O 1
ATOM 2764 N N . THR B 1 88 ? -5.848 -3.25 -9.07 1 97.56 88 THR B N 1
ATOM 2765 C CA . THR B 1 88 ? -4.965 -4.402 -9.227 1 97.56 88 THR B CA 1
ATOM 2766 C C . THR B 1 88 ? -4.773 -5.121 -7.898 1 97.56 88 THR B C 1
ATOM 2768 O O . THR B 1 88 ? -4.758 -4.492 -6.84 1 97.56 88 THR B O 1
ATOM 2771 N N . GLY B 1 89 ? -4.691 -6.473 -7.957 1 98.12 89 GLY B N 1
ATOM 2772 C CA . GLY B 1 89 ? -4.297 -7.188 -6.754 1 98.12 89 GLY B CA 1
ATOM 2773 C C . GLY B 1 89 ? -3.004 -6.676 -6.152 1 98.12 89 GLY B C 1
ATOM 2774 O O . GLY B 1 89 ? -2.088 -6.281 -6.875 1 98.12 89 GLY B O 1
ATOM 2775 N N . GLN B 1 90 ? -2.949 -6.688 -4.812 1 97.81 90 GLN B N 1
ATOM 2776 C CA . GLN B 1 90 ? -1.768 -6.164 -4.133 1 97.81 90 GLN B CA 1
ATOM 2777 C C . GLN B 1 90 ? -1.332 -7.082 -2.996 1 97.81 90 GLN B C 1
ATOM 2779 O O . GLN B 1 90 ? -2.162 -7.758 -2.387 1 97.81 90 GLN B O 1
ATOM 2784 N N . ALA B 1 91 ? -0.086 -7.129 -2.818 1 97.38 91 ALA B N 1
ATOM 2785 C CA . ALA B 1 91 ? 0.507 -7.648 -1.589 1 97.38 91 ALA B CA 1
ATOM 2786 C C . ALA B 1 91 ? 1.325 -6.574 -0.88 1 97.38 91 ALA B C 1
ATOM 2788 O O . ALA B 1 91 ? 2.316 -6.078 -1.423 1 97.38 91 ALA B O 1
ATOM 2789 N N . ILE B 1 92 ? 0.848 -6.148 0.283 1 98 92 ILE B N 1
ATOM 2790 C CA . ILE B 1 92 ? 1.624 -5.258 1.137 1 98 92 ILE B CA 1
ATOM 2791 C C . ILE B 1 92 ? 2.553 -6.078 2.031 1 98 92 ILE B C 1
ATOM 2793 O O . ILE B 1 92 ? 2.092 -6.809 2.908 1 98 92 ILE B O 1
ATOM 2797 N N . ILE B 1 93 ? 3.799 -5.895 1.811 1 96.94 93 ILE B N 1
ATOM 2798 C CA . ILE B 1 93 ? 4.793 -6.711 2.502 1 96.94 93 ILE B CA 1
ATOM 2799 C C . ILE B 1 93 ? 5.641 -5.824 3.412 1 96.94 93 ILE B C 1
ATOM 2801 O O . ILE B 1 93 ? 6.391 -4.969 2.936 1 96.94 93 ILE B O 1
ATOM 2805 N N . LEU B 1 94 ? 5.48 -5.984 4.699 1 97.5 94 LEU B N 1
ATOM 2806 C CA . LEU B 1 94 ? 6.344 -5.336 5.68 1 97.5 94 LEU B CA 1
ATOM 2807 C C . LEU B 1 94 ? 7.523 -6.238 6.043 1 97.5 94 LEU B C 1
ATOM 2809 O O . LEU B 1 94 ? 7.332 -7.402 6.398 1 97.5 94 LEU B O 1
ATOM 2813 N N . VAL B 1 95 ? 8.703 -5.723 5.883 1 96.12 95 VAL B N 1
ATOM 2814 C CA . VAL B 1 95 ? 9.898 -6.484 6.215 1 96.12 95 VAL B CA 1
ATOM 2815 C C . VAL B 1 95 ? 10.695 -5.75 7.289 1 96.12 95 VAL B C 1
ATOM 2817 O O . VAL B 1 95 ? 11.109 -4.605 7.094 1 96.12 95 VAL B O 1
ATOM 2820 N N . ASP B 1 96 ? 10.945 -6.398 8.391 1 96.38 96 ASP B N 1
ATOM 2821 C CA . ASP B 1 96 ? 11.641 -5.727 9.484 1 96.38 96 ASP B CA 1
ATOM 2822 C C . ASP B 1 96 ? 13.148 -5.918 9.383 1 96.38 96 ASP B C 1
ATOM 2824 O O . ASP B 1 96 ? 13.641 -6.535 8.43 1 96.38 96 ASP B O 1
ATOM 2828 N N . ASP B 1 97 ? 13.938 -5.344 10.281 1 93.94 97 ASP B N 1
ATOM 2829 C CA . ASP B 1 97 ? 15.398 -5.332 10.242 1 93.94 97 ASP B CA 1
ATOM 2830 C C . ASP B 1 97 ? 15.961 -6.742 10.375 1 93.94 97 ASP B C 1
ATOM 2832 O O . ASP B 1 97 ? 17.078 -7.016 9.938 1 93.94 97 ASP B O 1
ATOM 2836 N N . ASP B 1 98 ? 15.242 -7.672 10.93 1 93.25 98 ASP B N 1
ATOM 2837 C CA . ASP B 1 98 ? 15.695 -9.047 11.125 1 93.25 98 ASP B CA 1
ATOM 2838 C C . ASP B 1 98 ? 15.289 -9.93 9.953 1 93.25 98 ASP B C 1
ATOM 2840 O O . ASP B 1 98 ? 15.57 -11.133 9.945 1 93.25 98 ASP B O 1
ATOM 2844 N N . GLY B 1 99 ? 14.57 -9.359 9.031 1 90.12 99 GLY B N 1
ATOM 2845 C CA . GLY B 1 99 ? 14.18 -10.102 7.844 1 90.12 99 GLY B CA 1
ATOM 2846 C C . GLY B 1 99 ? 12.828 -10.781 7.984 1 90.12 99 GLY B C 1
ATOM 2847 O O . GLY B 1 99 ? 12.367 -11.461 7.07 1 90.12 99 GLY B O 1
ATOM 2848 N N . GLU B 1 100 ? 12.242 -10.586 9.148 1 92.38 100 GLU B N 1
ATOM 2849 C CA . GLU B 1 100 ? 10.891 -11.102 9.32 1 92.38 100 GLU B CA 1
ATOM 2850 C C . GLU B 1 100 ? 9.875 -10.258 8.547 1 92.38 100 GLU B C 1
ATOM 2852 O O . GLU B 1 100 ? 10.078 -9.062 8.344 1 92.38 100 GLU B O 1
ATOM 2857 N N . ASN B 1 101 ? 8.75 -11.031 8.102 1 94.06 101 ASN B N 1
ATOM 2858 C CA . ASN B 1 101 ? 7.805 -10.273 7.289 1 94.06 101 ASN B CA 1
ATOM 2859 C C . ASN B 1 101 ? 6.367 -10.477 7.762 1 94.06 101 ASN B C 1
ATOM 2861 O O . ASN B 1 101 ? 6.094 -11.367 8.57 1 94.06 101 ASN B O 1
ATOM 2865 N N . ALA B 1 102 ? 5.527 -9.531 7.488 1 96.62 102 ALA B N 1
ATOM 2866 C CA . ALA B 1 102 ? 4.07 -9.586 7.574 1 96.62 102 ALA B CA 1
ATOM 2867 C C . ALA B 1 102 ? 3.426 -9.117 6.273 1 96.62 102 ALA B C 1
ATOM 2869 O O . ALA B 1 102 ? 3.863 -8.125 5.68 1 96.62 102 ALA B O 1
ATOM 2870 N N . ILE B 1 103 ? 2.412 -9.906 5.82 1 96.12 103 ILE B N 1
ATOM 2871 C CA . ILE B 1 103 ? 1.88 -9.633 4.492 1 96.12 103 ILE B CA 1
ATOM 2872 C C . ILE B 1 103 ? 0.367 -9.438 4.57 1 96.12 103 ILE B C 1
ATOM 2874 O O . ILE B 1 103 ? -0.327 -10.195 5.254 1 96.12 103 ILE B O 1
ATOM 2878 N N . VAL B 1 104 ? -0.118 -8.414 3.98 1 97.88 104 VAL B N 1
ATOM 2879 C CA . VAL B 1 104 ? -1.544 -8.188 3.77 1 97.88 104 VAL B CA 1
ATOM 2880 C C . VAL B 1 104 ? -1.864 -8.273 2.277 1 97.88 104 VAL B C 1
ATOM 2882 O O . VAL B 1 104 ? -1.272 -7.551 1.471 1 97.88 104 VAL B O 1
ATOM 2885 N N . LEU B 1 105 ? -2.793 -9.109 1.96 1 97.44 105 LEU B N 1
ATOM 2886 C CA . LEU B 1 105 ? -3.178 -9.32 0.568 1 97.44 105 LEU B CA 1
ATOM 2887 C C . LEU B 1 105 ? -4.477 -8.594 0.247 1 97.44 105 LEU B C 1
ATOM 2889 O O . LEU B 1 105 ? -5.398 -8.57 1.065 1 97.44 105 LEU B O 1
ATOM 2893 N N . HIS B 1 106 ? -4.496 -7.984 -0.862 1 98 106 HIS B N 1
ATOM 2894 C CA . HIS B 1 106 ? -5.711 -7.473 -1.489 1 98 106 HIS B CA 1
ATOM 2895 C C . HIS B 1 106 ? -5.953 -8.133 -2.842 1 98 106 HIS B C 1
ATOM 2897 O O . HIS B 1 106 ? -5.219 -7.883 -3.801 1 98 106 HIS B O 1
ATOM 2903 N N . PRO B 1 107 ? -7.004 -8.953 -2.957 1 97.19 107 PRO B N 1
ATOM 2904 C CA . PRO B 1 107 ? -7.168 -9.742 -4.18 1 97.19 107 PRO B CA 1
ATOM 2905 C C . PRO B 1 107 ? -7.473 -8.883 -5.402 1 97.19 107 PRO B C 1
ATOM 2907 O O . PRO B 1 107 ? -7.066 -9.219 -6.516 1 97.19 107 PRO B O 1
ATOM 2910 N N . GLY B 1 108 ? -8.328 -7.762 -5.199 1 97.38 108 GLY B N 1
ATOM 2911 C CA . GLY B 1 108 ? -8.617 -6.805 -6.258 1 97.38 108 GLY B CA 1
ATOM 2912 C C . GLY B 1 108 ? -9.195 -7.453 -7.504 1 97.38 108 GLY B C 1
ATOM 2913 O O . GLY B 1 108 ? -10.109 -8.273 -7.418 1 97.38 108 GLY B O 1
ATOM 2914 N N . ALA B 1 109 ? -8.648 -7.062 -8.641 1 98.19 109 ALA B N 1
ATOM 2915 C CA . ALA B 1 109 ? -9.141 -7.469 -9.953 1 98.19 109 ALA B CA 1
ATOM 2916 C C . ALA B 1 109 ? -9.031 -8.984 -10.133 1 98.19 109 ALA B C 1
ATOM 2918 O O . ALA B 1 109 ? -9.719 -9.562 -10.977 1 98.19 109 ALA B O 1
ATOM 2919 N N . ASN B 1 110 ? -8.164 -9.688 -9.367 1 98.38 110 ASN B N 1
ATOM 2920 C CA . ASN B 1 110 ? -7.992 -11.133 -9.484 1 98.38 110 ASN B CA 1
ATOM 2921 C C . ASN B 1 110 ? -9.273 -11.883 -9.141 1 98.38 110 ASN B C 1
ATOM 2923 O O . ASN B 1 110 ? -9.445 -13.039 -9.539 1 98.38 110 ASN B O 1
ATOM 2927 N N . ARG B 1 111 ? -10.148 -11.258 -8.406 1 97.62 111 ARG B N 1
ATOM 2928 C CA . ARG B 1 111 ? -11.383 -11.914 -7.988 1 97.62 111 ARG B CA 1
ATOM 2929 C C . ARG B 1 111 ? -12.57 -11.398 -8.789 1 97.62 111 ARG B C 1
ATOM 2931 O O . ARG B 1 111 ? -13.727 -11.641 -8.43 1 97.62 111 ARG B O 1
ATOM 2938 N N . ALA B 1 112 ? -12.297 -10.68 -9.867 1 98.06 112 ALA B N 1
ATOM 2939 C CA . ALA B 1 112 ? -13.367 -10.094 -10.664 1 98.06 112 ALA B CA 1
ATOM 2940 C C . ALA B 1 112 ? -13.227 -10.461 -12.133 1 98.06 112 ALA B C 1
ATOM 2942 O O . ALA B 1 112 ? -13.758 -9.773 -13.008 1 98.06 112 ALA B O 1
ATOM 2943 N N . ILE B 1 113 ? -12.5 -11.516 -12.406 1 98.5 113 ILE B N 1
ATOM 2944 C CA . ILE B 1 113 ? -12.266 -11.914 -13.789 1 98.5 113 ILE B CA 1
ATOM 2945 C C . ILE B 1 113 ? -13.562 -12.422 -14.406 1 98.5 113 ILE B C 1
ATOM 2947 O O . ILE B 1 113 ? -14.164 -13.383 -13.914 1 98.5 113 ILE B O 1
ATOM 2951 N N . PRO B 1 114 ? -13.977 -11.812 -15.508 1 98 114 PRO B N 1
ATOM 2952 C CA . PRO B 1 114 ? -15.227 -12.25 -16.125 1 98 114 PRO B CA 1
ATOM 2953 C C . PRO B 1 114 ? -15.125 -13.656 -16.734 1 98 114 PRO B C 1
ATOM 2955 O O . PRO B 1 114 ? -14.141 -13.977 -17.391 1 98 114 PRO B O 1
ATOM 2958 N N . ALA B 1 115 ? -16.203 -14.422 -16.516 1 97.62 115 ALA B N 1
ATOM 2959 C CA . ALA B 1 115 ? -16.25 -15.766 -17.078 1 97.62 115 ALA B CA 1
ATOM 2960 C C . ALA B 1 115 ? -16.156 -15.719 -18.609 1 97.62 115 ALA B C 1
ATOM 2962 O O . ALA B 1 115 ? -15.539 -16.594 -19.219 1 97.62 115 ALA B O 1
ATOM 2963 N N . ALA B 1 116 ? -16.719 -14.703 -19.141 1 98.12 116 ALA B N 1
ATOM 2964 C CA . ALA B 1 116 ? -16.719 -14.555 -20.594 1 98.12 116 ALA B CA 1
ATOM 2965 C C . ALA B 1 116 ? -15.289 -14.414 -21.125 1 98.12 116 ALA B C 1
ATOM 2967 O O . ALA B 1 116 ? -14.984 -14.867 -22.219 1 98.12 116 ALA B O 1
ATOM 2968 N N . LEU B 1 117 ? -14.477 -13.789 -20.375 1 98.31 117 LEU B N 1
ATOM 2969 C CA . LEU B 1 117 ? -13.086 -13.633 -20.781 1 98.31 117 LEU B CA 1
ATOM 2970 C C . LEU B 1 117 ? -12.383 -14.984 -20.828 1 98.31 117 LEU B C 1
ATOM 2972 O O . LEU B 1 117 ? -11.609 -15.242 -21.766 1 98.31 117 LEU B O 1
ATOM 2976 N N . VAL B 1 118 ? -12.562 -15.789 -19.844 1 98.38 118 VAL B N 1
ATOM 2977 C CA . VAL B 1 118 ? -11.961 -17.125 -19.781 1 98.38 118 VAL B CA 1
ATOM 2978 C C . VAL B 1 118 ? -12.438 -17.953 -20.969 1 98.38 118 VAL B C 1
ATOM 2980 O O . VAL B 1 118 ? -11.641 -18.625 -21.641 1 98.38 118 VAL B O 1
ATOM 2983 N N . GLU B 1 119 ? -13.719 -17.875 -21.25 1 98.06 119 GLU B N 1
ATOM 2984 C CA . GLU B 1 119 ? -14.289 -18.594 -22.391 1 98.06 119 GLU B CA 1
ATOM 2985 C C . GLU B 1 119 ? -13.656 -18.141 -23.703 1 98.06 119 GLU B C 1
ATOM 2987 O O . GLU B 1 119 ? -13.305 -18.969 -24.547 1 98.06 119 GLU B O 1
ATOM 2992 N N . GLU B 1 120 ? -13.594 -16.859 -23.828 1 98.06 120 GLU B N 1
ATOM 2993 C CA . GLU B 1 120 ? -12.984 -16.297 -25.031 1 98.06 120 GLU B CA 1
ATOM 2994 C C . GLU B 1 120 ? -11.547 -16.781 -25.188 1 98.06 120 GLU B C 1
ATOM 2996 O O . GLU B 1 120 ? -11.141 -17.188 -26.281 1 98.06 120 GLU B O 1
ATOM 3001 N N . ALA B 1 121 ? -10.789 -16.734 -24.172 1 98.06 121 ALA B N 1
ATOM 3002 C CA . ALA B 1 121 ? -9.391 -17.156 -24.219 1 98.06 121 ALA B CA 1
ATOM 3003 C C . ALA B 1 121 ? -9.273 -18.625 -24.609 1 98.06 121 ALA B C 1
ATOM 3005 O O . ALA B 1 121 ? -8.531 -18.969 -25.547 1 98.06 121 ALA B O 1
ATOM 3006 N N . LEU B 1 122 ? -10.016 -19.484 -23.938 1 97.38 122 LEU B N 1
ATOM 3007 C CA . LEU B 1 122 ? -9.891 -20.922 -24.125 1 97.38 122 LEU B CA 1
ATOM 3008 C C . LEU B 1 122 ? -10.422 -21.344 -25.5 1 97.38 122 LEU B C 1
ATOM 3010 O O . LEU B 1 122 ? -10.078 -22.422 -26 1 97.38 122 LEU B O 1
ATOM 3014 N N . SER B 1 123 ? -11.266 -20.531 -26.047 1 96.69 123 SER B N 1
ATOM 3015 C CA . SER B 1 123 ? -11.742 -20.797 -27.391 1 96.69 123 SER B CA 1
ATOM 3016 C C . SER B 1 123 ? -10.594 -20.766 -28.406 1 96.69 123 SER B C 1
ATOM 3018 O O . SER B 1 123 ? -10.695 -21.344 -29.484 1 96.69 123 SER B O 1
ATOM 3020 N N . GLY B 1 124 ? -9.516 -20.109 -28.062 1 95.88 124 GLY B N 1
ATOM 3021 C CA . GLY B 1 124 ? -8.344 -20.047 -28.922 1 95.88 124 GLY B CA 1
ATOM 3022 C C . GLY B 1 124 ? -7.328 -21.141 -28.625 1 95.88 124 GLY B C 1
ATOM 3023 O O . GLY B 1 124 ? -6.309 -21.25 -29.312 1 95.88 124 GLY B O 1
ATOM 3024 N N . ALA B 1 125 ? -7.617 -22 -27.688 1 97.12 125 ALA B N 1
ATOM 3025 C CA . ALA B 1 125 ? -6.695 -23.062 -27.297 1 97.12 125 ALA B CA 1
ATOM 3026 C C . ALA B 1 125 ? -6.852 -24.281 -28.203 1 97.12 125 ALA B C 1
ATOM 3028 O O . ALA B 1 125 ? -7.883 -24.438 -28.859 1 97.12 125 ALA B O 1
ATOM 3029 N N . ALA B 1 126 ? -5.855 -25.031 -28.297 1 96.5 126 ALA B N 1
ATOM 3030 C CA . ALA B 1 126 ? -5.875 -26.266 -29.078 1 96.5 126 ALA B CA 1
ATOM 3031 C C . ALA B 1 126 ? -5.984 -27.484 -28.156 1 96.5 126 ALA B C 1
ATOM 3033 O O . ALA B 1 126 ? -5.555 -27.438 -27.016 1 96.5 126 ALA B O 1
ATOM 3034 N N . THR B 1 127 ? -6.539 -28.531 -28.734 1 96 127 THR B N 1
ATOM 3035 C CA . THR B 1 127 ? -6.578 -29.797 -28.016 1 96 127 THR B CA 1
ATOM 3036 C C . THR B 1 127 ? -5.176 -30.203 -27.578 1 96 127 THR B C 1
ATOM 3038 O O . THR B 1 127 ? -4.234 -30.141 -28.375 1 96 127 THR B O 1
ATOM 3041 N N . GLY B 1 128 ? -5.094 -30.531 -26.344 1 95.88 128 GLY B N 1
ATOM 3042 C CA . GLY B 1 128 ? -3.807 -30.984 -25.844 1 95.88 128 GLY B CA 1
ATOM 3043 C C . GLY B 1 128 ? -3.008 -29.875 -25.172 1 95.88 128 GLY B C 1
ATOM 3044 O O . GLY B 1 128 ? -2.043 -30.156 -24.453 1 95.88 128 GLY B O 1
ATOM 3045 N N . ASP B 1 129 ? -3.422 -28.625 -25.359 1 97.75 129 ASP B N 1
ATOM 3046 C CA . ASP B 1 129 ? -2.775 -27.531 -24.625 1 97.75 129 ASP B CA 1
ATOM 3047 C C . ASP B 1 129 ? -2.951 -27.703 -23.109 1 97.75 129 ASP B C 1
ATOM 3049 O O . ASP B 1 129 ? -3.85 -28.422 -22.672 1 97.75 129 ASP B O 1
ATOM 3053 N N . TRP B 1 130 ? -2.023 -27.094 -22.406 1 98.5 130 TRP B N 1
ATOM 3054 C CA . TRP B 1 130 ? -2.15 -27.094 -20.953 1 98.5 130 TRP B CA 1
ATOM 3055 C C . TRP B 1 130 ? -2.922 -25.875 -20.469 1 98.5 130 TRP B C 1
ATOM 3057 O O . TRP B 1 130 ? -2.697 -24.75 -20.953 1 98.5 130 TRP B O 1
ATOM 3067 N N . PHE B 1 131 ? -3.857 -26.109 -19.562 1 98.62 131 PHE B N 1
ATOM 3068 C CA . PHE B 1 131 ? -4.508 -25.078 -18.75 1 98.62 131 PHE B CA 1
ATOM 3069 C C . PHE B 1 131 ? -4.062 -25.172 -17.297 1 98.62 131 PHE B C 1
ATOM 3071 O O . PHE B 1 131 ? -4.066 -26.266 -16.703 1 98.62 131 PHE B O 1
ATOM 3078 N N . VAL B 1 132 ? -3.637 -24.016 -16.75 1 98.75 132 VAL B N 1
ATOM 3079 C CA . VAL B 1 132 ? -3.201 -24.047 -15.352 1 98.75 132 VAL B CA 1
ATOM 3080 C C . VAL B 1 132 ? -3.885 -22.906 -14.578 1 98.75 132 VAL B C 1
ATOM 3082 O O . VAL B 1 132 ? -4.184 -21.859 -15.148 1 98.75 132 VAL B O 1
ATOM 3085 N N . CYS B 1 133 ? -4.176 -23.125 -13.297 1 98 133 CYS B N 1
ATOM 3086 C CA . CYS B 1 133 ? -4.695 -22.109 -12.398 1 98 133 CYS B CA 1
ATOM 3087 C C . CYS B 1 133 ? -4.18 -22.312 -10.977 1 98 133 CYS B C 1
ATOM 3089 O O . CYS B 1 133 ? -3.562 -23.328 -10.68 1 98 133 CYS B O 1
ATOM 3091 N N . GLN B 1 134 ? -4.277 -21.344 -10.164 1 96.81 134 GLN B N 1
ATOM 3092 C CA . GLN B 1 134 ? -3.922 -21.344 -8.75 1 96.81 134 GLN B CA 1
ATOM 3093 C C . GLN B 1 134 ? -5.02 -20.703 -7.91 1 96.81 134 GLN B C 1
ATOM 3095 O O . GLN B 1 134 ? -5.984 -20.156 -8.453 1 96.81 134 GLN B O 1
ATOM 3100 N N . ASN B 1 135 ? -4.91 -20.766 -6.602 1 94.94 135 ASN B N 1
ATOM 3101 C CA . ASN B 1 135 ? -5.996 -20.344 -5.723 1 94.94 135 ASN B CA 1
ATOM 3102 C C . ASN B 1 135 ? -5.98 -18.828 -5.492 1 94.94 135 ASN B C 1
ATOM 3104 O O . ASN B 1 135 ? -6.145 -18.375 -4.359 1 94.94 135 ASN B O 1
ATOM 3108 N N . GLU B 1 136 ? -5.777 -18.031 -6.504 1 95.31 136 GLU B N 1
ATOM 3109 C CA . GLU B 1 136 ? -5.707 -16.594 -6.316 1 95.31 136 GLU B CA 1
ATOM 3110 C C . GLU B 1 136 ? -6.715 -15.867 -7.203 1 95.31 136 GLU B C 1
ATOM 3112 O O . GLU B 1 136 ? -6.812 -14.633 -7.168 1 95.31 136 GLU B O 1
ATOM 3117 N N . THR B 1 137 ? -7.441 -16.641 -8.047 1 97.19 137 THR B N 1
ATOM 3118 C CA . THR B 1 137 ? -8.414 -16.016 -8.938 1 97.19 137 THR B CA 1
ATOM 3119 C C . THR B 1 137 ? -9.805 -16.625 -8.719 1 97.19 137 THR B C 1
ATOM 3121 O O . THR B 1 137 ? -9.945 -17.625 -8.016 1 97.19 137 THR B O 1
ATOM 3124 N N . ASN B 1 138 ? -10.773 -15.953 -9.305 1 97 138 ASN B N 1
ATOM 3125 C CA . ASN B 1 138 ? -12.125 -16.484 -9.266 1 97 138 ASN B CA 1
ATOM 3126 C C . ASN B 1 138 ? -12.398 -17.406 -10.445 1 97 138 ASN B C 1
ATOM 3128 O O . ASN B 1 138 ? -11.625 -17.453 -11.398 1 97 138 ASN B O 1
ATOM 3132 N N . GLY B 1 139 ? -13.438 -18.219 -10.344 1 96.06 139 GLY B N 1
ATOM 3133 C CA . GLY B 1 139 ? -13.953 -18.984 -11.469 1 96.06 139 GLY B CA 1
ATOM 3134 C C . GLY B 1 139 ? -13.141 -20.219 -11.781 1 96.06 139 GLY B C 1
ATOM 3135 O O . GLY B 1 139 ? -13.125 -20.703 -12.914 1 96.06 139 GLY B O 1
ATOM 3136 N N . LEU B 1 140 ? -12.461 -20.766 -10.812 1 96.81 140 LEU B N 1
ATOM 3137 C CA . LEU B 1 140 ? -11.5 -21.844 -11.055 1 96.81 140 LEU B CA 1
ATOM 3138 C C . LEU B 1 140 ? -12.211 -23.125 -11.469 1 96.81 140 LEU B C 1
ATOM 3140 O O . LEU B 1 140 ? -11.828 -23.75 -12.453 1 96.81 140 LEU B O 1
ATOM 3144 N N . ALA B 1 141 ? -13.219 -23.484 -10.719 1 96 141 ALA B N 1
ATOM 3145 C CA . ALA B 1 141 ? -13.922 -24.734 -11 1 96 141 ALA B CA 1
ATOM 3146 C C . ALA B 1 141 ? -14.547 -24.703 -12.391 1 96 141 ALA B C 1
ATOM 3148 O O . ALA B 1 141 ? -14.422 -25.672 -13.156 1 96 141 ALA B O 1
ATOM 3149 N N . GLU B 1 142 ? -15.211 -23.609 -12.727 1 96.75 142 GLU B N 1
ATOM 3150 C CA . GLU B 1 142 ? -15.844 -23.469 -14.031 1 96.75 142 GLU B CA 1
ATOM 3151 C C . GLU B 1 142 ? -14.805 -23.453 -15.156 1 96.75 142 GLU B C 1
ATOM 3153 O O . GLU B 1 142 ? -15.008 -24.094 -16.188 1 96.75 142 GLU B O 1
ATOM 3158 N N . ALA B 1 143 ? -13.734 -22.797 -14.93 1 98.12 143 ALA B N 1
ATOM 3159 C CA . ALA B 1 143 ? -12.672 -22.719 -15.93 1 98.12 143 ALA B CA 1
ATOM 3160 C C . ALA B 1 143 ? -12.039 -24.078 -16.172 1 98.12 143 ALA B C 1
ATOM 3162 O O . ALA B 1 143 ? -11.773 -24.453 -17.312 1 98.12 143 ALA B O 1
ATOM 3163 N N . ALA B 1 144 ? -11.797 -24.781 -15.094 1 97.88 144 ALA B N 1
ATOM 3164 C CA . ALA B 1 144 ? -11.195 -26.109 -15.203 1 97.88 144 ALA B CA 1
ATOM 3165 C C . ALA B 1 144 ? -12.109 -27.047 -15.977 1 97.88 144 ALA B C 1
ATOM 3167 O O . ALA B 1 144 ? -11.641 -27.797 -16.844 1 97.88 144 ALA B O 1
ATOM 3168 N N . LYS B 1 145 ? -13.359 -27.016 -15.648 1 97.62 145 LYS B N 1
ATOM 3169 C CA . LYS B 1 145 ? -14.336 -27.844 -16.344 1 97.62 145 LYS B CA 1
ATOM 3170 C C . LYS B 1 145 ? -14.383 -27.516 -17.828 1 97.62 145 LYS B C 1
ATOM 3172 O O . LYS B 1 145 ? -14.422 -28.406 -18.672 1 97.62 145 LYS B O 1
ATOM 3177 N N . LEU B 1 146 ? -14.43 -26.281 -18.109 1 98.06 146 LEU B N 1
ATOM 3178 C CA . LEU B 1 146 ? -14.469 -25.828 -19.484 1 98.06 146 LEU B CA 1
ATOM 3179 C C . LEU B 1 146 ? -13.227 -26.281 -20.25 1 98.06 146 LEU B C 1
ATOM 3181 O O . LEU B 1 146 ? -13.32 -26.781 -21.375 1 98.06 146 LEU B O 1
ATOM 3185 N N . ALA B 1 147 ? -12.055 -26.078 -19.672 1 98.38 147 ALA B N 1
ATOM 3186 C CA . ALA B 1 147 ? -10.789 -26.484 -20.281 1 98.38 147 ALA B CA 1
ATOM 3187 C C . ALA B 1 147 ? -10.789 -27.984 -20.594 1 98.38 147 ALA B C 1
ATOM 3189 O O . ALA B 1 147 ? -10.406 -28.391 -21.688 1 98.38 147 ALA B O 1
ATOM 3190 N N . LYS B 1 148 ? -11.227 -28.75 -19.625 1 97.5 148 LYS B N 1
ATOM 3191 C CA . LYS B 1 148 ? -11.289 -30.203 -19.797 1 97.5 148 LYS B CA 1
ATOM 3192 C C . LYS B 1 148 ? -12.227 -30.562 -20.953 1 97.5 148 LYS B C 1
ATOM 3194 O O . LYS B 1 148 ? -11.898 -31.422 -21.781 1 97.5 148 LYS B O 1
ATOM 3199 N N . ALA B 1 149 ? -13.32 -29.969 -20.969 1 97.06 149 ALA B N 1
ATOM 3200 C CA . ALA B 1 149 ? -14.312 -30.234 -22.016 1 97.06 149 ALA B CA 1
ATOM 3201 C C . ALA B 1 149 ? -13.766 -29.891 -23.391 1 97.06 149 ALA B C 1
ATOM 3203 O O . ALA B 1 149 ? -14.148 -30.516 -24.391 1 97.06 149 ALA B O 1
ATOM 3204 N N . MET B 1 150 ? -12.883 -29.031 -23.438 1 97 150 MET B N 1
ATOM 3205 C CA . MET B 1 150 ? -12.32 -28.578 -24.703 1 97 150 MET B CA 1
ATOM 3206 C C . MET B 1 150 ? -11.102 -29.422 -25.094 1 97 150 MET B C 1
ATOM 3208 O O . MET B 1 150 ? -10.461 -29.156 -26.109 1 97 150 MET B O 1
ATOM 3212 N N . GLY B 1 151 ? -10.797 -30.328 -24.234 1 97.06 151 GLY B N 1
ATOM 3213 C CA . GLY B 1 151 ? -9.742 -31.281 -24.547 1 97.06 151 GLY B CA 1
ATOM 3214 C C . GLY B 1 151 ? -8.375 -30.828 -24.078 1 97.06 151 GLY B C 1
ATOM 3215 O O . GLY B 1 151 ? -7.352 -31.375 -24.5 1 97.06 151 GLY B O 1
ATOM 3216 N N . LEU B 1 152 ? -8.32 -29.844 -23.25 1 98 152 LEU B N 1
ATOM 3217 C CA . LEU B 1 152 ? -7.051 -29.406 -22.672 1 98 152 LEU B CA 1
ATOM 3218 C C . LEU B 1 152 ? -6.652 -30.297 -21.5 1 98 152 LEU B C 1
ATOM 3220 O O . LEU B 1 152 ? -7.504 -30.953 -20.891 1 98 152 LEU B O 1
ATOM 3224 N N . LYS B 1 153 ? -5.363 -30.375 -21.219 1 98.12 153 LYS B N 1
ATOM 3225 C CA . LYS B 1 153 ? -4.887 -30.906 -19.953 1 98.12 153 LYS B CA 1
ATOM 3226 C C . LYS B 1 153 ? -4.961 -29.844 -18.859 1 98.12 153 LYS B C 1
ATOM 3228 O O . LYS B 1 153 ? -4.637 -28.672 -19.094 1 98.12 153 LYS B O 1
ATOM 3233 N N . VAL B 1 154 ? -5.395 -30.234 -17.688 1 98.5 154 VAL B N 1
ATOM 3234 C CA . VAL B 1 154 ? -5.691 -29.25 -16.641 1 98.5 154 VAL B CA 1
ATOM 3235 C C . VAL B 1 154 ? -4.75 -29.453 -15.461 1 98.5 154 VAL B C 1
ATOM 3237 O O . VAL B 1 154 ? -4.664 -30.562 -14.906 1 98.5 154 VAL B O 1
ATOM 3240 N N . ALA B 1 155 ? -4.047 -28.391 -15.102 1 98.62 155 ALA B N 1
ATOM 3241 C CA . ALA B 1 155 ? -3.15 -28.375 -13.945 1 98.62 155 ALA B CA 1
ATOM 3242 C C . ALA B 1 155 ? -3.605 -27.359 -12.906 1 98.62 155 ALA B C 1
ATOM 3244 O O . ALA B 1 155 ? -4.211 -26.344 -13.25 1 98.62 155 ALA B O 1
ATOM 3245 N N . HIS B 1 156 ? -3.312 -27.641 -11.633 1 98.12 156 HIS B N 1
ATOM 3246 C CA . HIS B 1 156 ? -3.629 -26.734 -10.547 1 98.12 156 HIS B CA 1
ATOM 3247 C C . HIS B 1 156 ? -2.475 -26.641 -9.547 1 98.12 156 HIS B C 1
ATOM 3249 O O . HIS B 1 156 ? -1.973 -27.656 -9.078 1 98.12 156 HIS B O 1
ATOM 3255 N N . ALA B 1 157 ? -2.004 -25.438 -9.383 1 96.38 157 ALA B N 1
ATOM 3256 C CA . ALA B 1 157 ? -1.101 -25.156 -8.273 1 96.38 157 ALA B CA 1
ATOM 3257 C C . ALA B 1 157 ? -1.876 -24.688 -7.039 1 96.38 157 ALA B C 1
ATOM 3259 O O . ALA B 1 157 ? -2.414 -23.578 -7.016 1 96.38 157 ALA B O 1
ATOM 3260 N N . ALA B 1 158 ? -1.859 -25.375 -5.992 1 91.94 158 ALA B N 1
ATOM 3261 C CA . ALA B 1 158 ? -2.867 -25.281 -4.938 1 91.94 158 ALA B CA 1
ATOM 3262 C C . ALA B 1 158 ? -2.551 -24.125 -3.979 1 91.94 158 ALA B C 1
ATOM 3264 O O . ALA B 1 158 ? -3.385 -23.766 -3.146 1 91.94 158 ALA B O 1
ATOM 3265 N N . ALA B 1 159 ? -1.397 -23.531 -4.117 1 84.38 159 ALA B N 1
ATOM 3266 C CA . ALA B 1 159 ? -1.077 -22.406 -3.236 1 84.38 159 ALA B CA 1
ATOM 3267 C C . ALA B 1 159 ? -1.833 -21.141 -3.656 1 84.38 159 ALA B C 1
ATOM 3269 O O . ALA B 1 159 ? -2.047 -20.906 -4.848 1 84.38 159 ALA B O 1
ATOM 3270 N N . PRO B 1 160 ? -2.195 -20.297 -2.658 1 85.69 160 PRO B N 1
ATOM 3271 C CA . PRO B 1 160 ? -2.326 -20.562 -1.224 1 85.69 160 PRO B CA 1
ATOM 3272 C C . PRO B 1 160 ? -3.4 -21.609 -0.912 1 85.69 160 PRO B C 1
ATOM 3274 O O . PRO B 1 160 ? -4.52 -21.516 -1.422 1 85.69 160 PRO B O 1
ATOM 3277 N N . PHE B 1 161 ? -3.174 -22.469 -0.033 1 87 161 PHE B N 1
ATOM 3278 C CA . PHE B 1 161 ? -3.967 -23.688 0.074 1 87 161 PHE B CA 1
ATOM 3279 C C . PHE B 1 161 ? -5.254 -23.438 0.846 1 87 161 PHE B C 1
ATOM 3281 O O . PHE B 1 161 ? -5.23 -22.844 1.926 1 87 161 PHE B O 1
ATOM 3288 N N . GLU B 1 162 ? -6.23 -23.859 0.206 1 87.38 162 GLU B N 1
ATOM 3289 C CA . GLU B 1 162 ? -7.559 -24.031 0.787 1 87.38 162 GLU B CA 1
ATOM 3290 C C . GLU B 1 162 ? -8.234 -25.297 0.262 1 87.38 162 GLU B C 1
ATOM 3292 O O . GLU B 1 162 ? -8.562 -25.391 -0.923 1 87.38 162 GLU B O 1
ATOM 3297 N N . ALA B 1 163 ? -8.523 -26.172 1.158 1 87.94 163 ALA B N 1
ATOM 3298 C CA . ALA B 1 163 ? -9.109 -27.453 0.75 1 87.94 163 ALA B CA 1
ATOM 3299 C C . ALA B 1 163 ? -10.422 -27.234 0.009 1 87.94 163 ALA B C 1
ATOM 3301 O O . ALA B 1 163 ? -10.711 -27.922 -0.976 1 87.94 163 ALA B O 1
ATOM 3302 N N . GLU B 1 164 ? -11.188 -26.297 0.461 1 89.38 164 GLU B N 1
ATOM 3303 C CA . GLU B 1 164 ? -12.492 -26.016 -0.124 1 89.38 164 GLU B CA 1
ATOM 3304 C C . GLU B 1 164 ? -12.359 -25.5 -1.552 1 89.38 164 GLU B C 1
ATOM 3306 O O . GLU B 1 164 ? -13.273 -25.641 -2.363 1 89.38 164 GLU B O 1
ATOM 3311 N N . ALA B 1 165 ? -11.211 -24.969 -1.835 1 89.75 165 ALA B N 1
ATOM 3312 C CA . ALA B 1 165 ? -10.984 -24.422 -3.17 1 89.75 165 ALA B CA 1
ATOM 3313 C C . ALA B 1 165 ? -10.484 -25.5 -4.125 1 89.75 165 ALA B C 1
ATOM 3315 O O . ALA B 1 165 ? -10.766 -25.453 -5.324 1 89.75 165 ALA B O 1
ATOM 3316 N N . VAL B 1 166 ? -9.797 -26.438 -3.588 1 92.38 166 VAL B N 1
ATOM 3317 C CA . VAL B 1 166 ? -9.117 -27.438 -4.418 1 92.38 166 VAL B CA 1
ATOM 33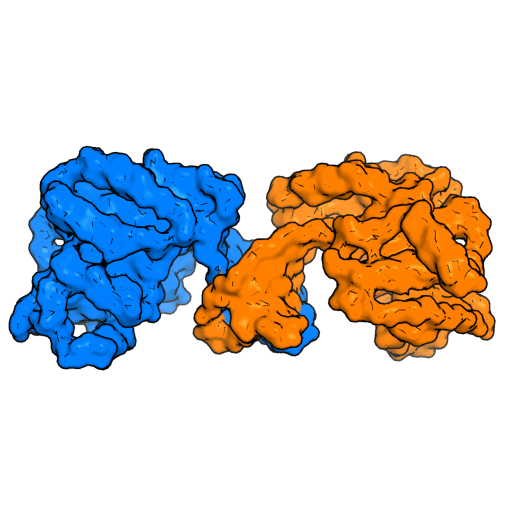18 C C . VAL B 1 166 ? -10.062 -28.594 -4.707 1 92.38 166 VAL B C 1
ATOM 3320 O O . VAL B 1 166 ? -10.07 -29.141 -5.812 1 92.38 166 VAL B O 1
ATOM 3323 N N . THR B 1 167 ? -10.922 -28.969 -3.795 1 92.75 167 THR B N 1
ATOM 3324 C CA . THR B 1 167 ? -11.727 -30.172 -3.857 1 92.75 167 THR B CA 1
ATOM 3325 C C . THR B 1 167 ? -12.648 -30.156 -5.074 1 92.75 167 THR B C 1
ATOM 3327 O O . THR B 1 167 ? -12.711 -31.141 -5.824 1 92.75 167 THR B O 1
ATOM 3330 N N . PRO B 1 168 ? -13.281 -29.031 -5.348 1 93.31 168 PRO B N 1
ATOM 3331 C CA . PRO B 1 168 ? -14.172 -29 -6.508 1 93.31 168 PRO B CA 1
ATOM 3332 C C . PRO B 1 168 ? -13.43 -29.141 -7.832 1 93.31 168 PRO B C 1
ATOM 3334 O O . PRO B 1 168 ? -14.039 -29.422 -8.859 1 93.31 168 PRO B O 1
ATOM 3337 N N . LEU B 1 169 ? -12.125 -29.016 -7.84 1 95.56 169 LEU B N 1
ATOM 3338 C CA . LEU B 1 169 ? -11.32 -29.031 -9.055 1 95.56 169 LEU B CA 1
ATOM 3339 C C . LEU B 1 169 ? -10.852 -30.453 -9.375 1 95.56 169 LEU B C 1
ATOM 3341 O O . LEU B 1 169 ? -10.469 -30.75 -10.508 1 95.56 169 LEU B O 1
ATOM 3345 N N . LEU B 1 170 ? -10.867 -31.344 -8.414 1 94.75 170 LEU B N 1
ATOM 3346 C CA . LEU B 1 170 ? -10.195 -32.625 -8.477 1 94.75 170 LEU B CA 1
ATOM 3347 C C . LEU B 1 170 ? -10.68 -33.438 -9.672 1 94.75 170 LEU B C 1
ATOM 3349 O O . LEU B 1 170 ? -9.875 -34 -10.43 1 94.75 170 LEU B O 1
ATOM 3353 N N . PRO B 1 171 ? -11.969 -33.406 -9.953 1 94.12 171 PRO B N 1
ATOM 3354 C CA . PRO B 1 171 ? -12.453 -34.25 -11.055 1 94.12 171 PRO B CA 1
ATOM 3355 C C . PRO B 1 171 ? -11.945 -33.781 -12.422 1 94.12 171 PRO B C 1
ATOM 3357 O O . PRO B 1 171 ? -11.93 -34.562 -13.383 1 94.12 171 PRO B O 1
ATOM 3360 N N . SER B 1 172 ? -11.57 -32.562 -12.5 1 96.81 172 SER B N 1
ATOM 3361 C CA . SER B 1 172 ? -11.164 -32 -13.781 1 96.81 172 SER B CA 1
ATOM 3362 C C . SER B 1 172 ? -9.648 -32 -13.938 1 96.81 172 SER B C 1
ATOM 3364 O O . SER B 1 172 ? -9.125 -31.734 -15.016 1 96.81 172 SER B O 1
ATOM 3366 N N . LEU B 1 173 ? -8.898 -32.375 -12.961 1 97.44 173 LEU B N 1
ATOM 3367 C CA . LEU B 1 173 ? -7.457 -32.156 -12.945 1 97.44 173 LEU B CA 1
ATOM 3368 C C . LEU B 1 173 ? -6.707 -33.344 -13.547 1 97.44 173 LEU B C 1
ATOM 3370 O O . LEU B 1 173 ? -7.062 -34.5 -13.289 1 97.44 173 LEU B O 1
ATOM 3374 N N . ASP B 1 174 ? -5.727 -33.031 -14.312 1 97.5 174 ASP B N 1
ATOM 3375 C CA . ASP B 1 174 ? -4.754 -34.031 -14.766 1 97.5 174 ASP B CA 1
ATOM 3376 C C . ASP B 1 174 ? -3.475 -33.938 -13.938 1 97.5 174 ASP B C 1
ATOM 3378 O O . ASP B 1 174 ? -2.756 -34.938 -13.812 1 97.5 174 ASP B O 1
ATOM 3382 N N . LEU B 1 175 ? -3.186 -32.812 -13.422 1 98 175 LEU B N 1
ATOM 3383 C CA . LEU B 1 175 ? -1.957 -32.562 -12.68 1 98 175 LEU B CA 1
ATOM 3384 C C . LEU B 1 175 ? -2.219 -31.625 -11.5 1 98 175 LEU B C 1
ATOM 3386 O O . LEU B 1 175 ? -2.844 -30.562 -11.656 1 98 175 LEU B O 1
ATOM 3390 N N . LEU B 1 176 ? -1.813 -32.031 -10.336 1 97.69 176 LEU B N 1
ATOM 3391 C CA . LEU B 1 176 ? -1.931 -31.25 -9.117 1 97.69 176 LEU B CA 1
ATOM 3392 C C . LEU B 1 176 ? -0.564 -31.031 -8.469 1 97.69 176 LEU B C 1
ATOM 3394 O O . LEU B 1 176 ? 0.196 -31.984 -8.289 1 97.69 176 LEU B O 1
ATOM 3398 N N . VAL B 1 177 ? -0.229 -29.812 -8.219 1 97.56 177 VAL B N 1
ATOM 3399 C CA . VAL B 1 177 ? 1.038 -29.484 -7.574 1 97.56 177 VAL B CA 1
ATOM 3400 C C . VAL B 1 177 ? 0.775 -28.875 -6.199 1 97.56 177 VAL B C 1
ATOM 3402 O O . VAL B 1 177 ? 0.024 -27.906 -6.07 1 97.56 177 VAL B O 1
ATOM 3405 N N . LEU B 1 178 ? 1.421 -29.453 -5.184 1 95.44 178 LEU B N 1
ATOM 3406 C CA . LEU B 1 178 ? 1.291 -29.016 -3.799 1 95.44 178 LEU B CA 1
ATOM 3407 C C . LEU B 1 178 ? 2.627 -29.125 -3.068 1 95.44 178 LEU B C 1
ATOM 3409 O O . LEU B 1 178 ? 3.502 -29.891 -3.477 1 95.44 178 LEU B O 1
ATOM 3413 N N . ASN B 1 179 ? 2.674 -28.344 -1.991 1 94.06 179 ASN B N 1
ATOM 3414 C CA . ASN B 1 179 ? 3.783 -28.625 -1.088 1 94.06 179 ASN B CA 1
ATOM 3415 C C . ASN B 1 179 ? 3.389 -29.656 -0.028 1 94.06 179 ASN B C 1
ATOM 3417 O O . ASN B 1 179 ? 2.24 -30.094 0.014 1 94.06 179 ASN B O 1
ATOM 3421 N N . ALA B 1 180 ? 4.352 -30.016 0.823 1 93.31 180 ALA B N 1
ATOM 3422 C CA . ALA B 1 180 ? 4.148 -31.109 1.771 1 93.31 180 ALA B CA 1
ATOM 3423 C C . ALA B 1 180 ? 3.021 -30.781 2.746 1 93.31 180 ALA B C 1
ATOM 3425 O O . ALA B 1 180 ? 2.189 -31.641 3.047 1 93.31 180 ALA B O 1
ATOM 3426 N N . VAL B 1 181 ? 3.006 -29.609 3.246 1 93.25 181 VAL B N 1
ATOM 3427 C CA . VAL B 1 181 ? 1.996 -29.172 4.211 1 93.25 181 VAL B CA 1
ATOM 3428 C C . VAL B 1 181 ? 0.616 -29.203 3.557 1 93.25 181 VAL B C 1
ATOM 3430 O O . VAL B 1 181 ? -0.343 -29.719 4.133 1 93.25 181 VAL B O 1
ATOM 3433 N N . GLU B 1 182 ? 0.524 -28.703 2.4 1 94 182 GLU B N 1
ATOM 3434 C CA . GLU B 1 182 ? -0.72 -28.641 1.637 1 94 182 GLU B CA 1
ATOM 3435 C C . GLU B 1 182 ? -1.216 -30.047 1.3 1 94 182 GLU B C 1
ATOM 3437 O O . GLU B 1 182 ? -2.418 -30.312 1.357 1 94 182 GLU B O 1
ATOM 3442 N N . ALA B 1 183 ? -0.294 -30.859 0.965 1 94.12 183 ALA B N 1
ATOM 3443 C CA . ALA B 1 183 ? -0.634 -32.25 0.656 1 94.12 183 ALA B CA 1
ATOM 3444 C C . ALA B 1 183 ? -1.268 -32.938 1.859 1 94.12 183 ALA B C 1
ATOM 3446 O O . ALA B 1 183 ? -2.275 -33.625 1.724 1 94.12 183 ALA B O 1
ATOM 3447 N N . ALA B 1 184 ? -0.653 -32.75 2.973 1 93.94 184 ALA B N 1
ATOM 3448 C CA . ALA B 1 184 ? -1.184 -33.344 4.203 1 93.94 184 ALA B CA 1
ATOM 3449 C C . ALA B 1 184 ? -2.576 -32.781 4.512 1 93.94 184 ALA B C 1
ATOM 3451 O O . ALA B 1 184 ? -3.469 -33.531 4.914 1 93.94 184 ALA B O 1
ATOM 3452 N N . GLN B 1 185 ? -2.754 -31.547 4.301 1 93.69 185 GLN B N 1
ATOM 3453 C CA . GLN B 1 185 ? -4.043 -30.906 4.547 1 93.69 185 GLN B CA 1
ATOM 3454 C C . GLN B 1 185 ? -5.109 -31.438 3.59 1 93.69 185 GLN B C 1
ATOM 3456 O O . GLN B 1 185 ? -6.258 -31.641 3.982 1 93.69 185 GLN B O 1
ATOM 3461 N N . LEU B 1 186 ? -4.73 -31.547 2.367 1 93.75 186 LEU B N 1
ATOM 3462 C CA . LEU B 1 186 ? -5.664 -32.062 1.375 1 93.75 186 LEU B CA 1
ATOM 3463 C C . LEU B 1 186 ? -6.078 -33.5 1.721 1 93.75 186 LEU B C 1
ATOM 3465 O O . LEU B 1 186 ? -7.258 -33.844 1.635 1 93.75 186 LEU B O 1
ATOM 3469 N N . ALA B 1 187 ? -5.125 -34.281 2.084 1 92.44 187 ALA B N 1
ATOM 3470 C CA . ALA B 1 187 ? -5.422 -35.656 2.48 1 92.44 187 ALA B CA 1
ATOM 3471 C C . ALA B 1 187 ? -6.375 -35.719 3.67 1 92.44 187 ALA B C 1
ATOM 3473 O O . ALA B 1 187 ? -7.309 -36.5 3.701 1 92.44 187 ALA B O 1
ATOM 3474 N N . GLU B 1 188 ? -6.125 -34.875 4.578 1 93.81 188 GLU B N 1
ATOM 3475 C CA . GLU B 1 188 ? -6.988 -34.781 5.754 1 93.81 188 GLU B CA 1
ATOM 3476 C C . GLU B 1 188 ? -8.398 -34.344 5.371 1 93.81 188 GLU B C 1
ATOM 3478 O O . GLU B 1 188 ? -9.383 -34.906 5.852 1 93.81 188 GLU B O 1
ATOM 3483 N N . ALA B 1 189 ? -8.492 -33.406 4.598 1 92.81 189 ALA B N 1
ATOM 3484 C CA . ALA B 1 189 ? -9.773 -32.844 4.215 1 92.81 189 ALA B CA 1
ATOM 3485 C C . ALA B 1 189 ? -10.594 -33.812 3.385 1 92.81 189 ALA B C 1
ATOM 3487 O O . ALA B 1 189 ? -11.828 -33.844 3.484 1 92.81 189 ALA B O 1
ATOM 3488 N N . THR B 1 190 ? -9.945 -34.594 2.562 1 91.5 190 THR B N 1
ATOM 3489 C CA . THR B 1 190 ? -10.641 -35.469 1.647 1 91.5 190 THR B CA 1
ATOM 3490 C C . THR B 1 190 ? -10.789 -36.875 2.256 1 91.5 190 THR B C 1
ATOM 3492 O O . THR B 1 190 ? -11.609 -37.656 1.805 1 91.5 190 THR B O 1
ATOM 3495 N N . GLY B 1 191 ? -9.906 -37.156 3.182 1 91.44 191 GLY B N 1
ATOM 3496 C CA . GLY B 1 191 ? -9.852 -38.5 3.74 1 91.44 191 GLY B CA 1
ATOM 3497 C C . GLY B 1 191 ? -9.242 -39.5 2.795 1 91.44 191 GLY B C 1
ATOM 3498 O O . GLY B 1 191 ? -9.414 -40.719 2.973 1 91.44 191 GLY B O 1
ATOM 3499 N N . ARG B 1 192 ? -8.617 -39.062 1.757 1 90.75 192 ARG B N 1
ATOM 3500 C CA . ARG B 1 192 ? -8.031 -39.906 0.733 1 90.75 192 ARG B CA 1
ATOM 3501 C C . ARG B 1 192 ? -6.527 -39.688 0.623 1 90.75 192 ARG B C 1
ATOM 3503 O O . ARG B 1 192 ? -6.055 -38.562 0.777 1 90.75 192 ARG B O 1
ATOM 3510 N N . ALA B 1 193 ? -5.863 -40.812 0.315 1 88.88 193 ALA B N 1
ATOM 3511 C CA . ALA B 1 193 ? -4.457 -40.656 -0.041 1 88.88 193 ALA B CA 1
ATOM 3512 C C . ALA B 1 193 ? -4.301 -39.938 -1.378 1 88.88 193 ALA B C 1
ATOM 3514 O O . ALA B 1 193 ? -5.23 -39.938 -2.191 1 88.88 193 ALA B O 1
ATOM 3515 N N . LEU B 1 194 ? -3.09 -39.375 -1.597 1 90.12 194 LEU B N 1
ATOM 3516 C CA . LEU B 1 194 ? -2.85 -38.562 -2.787 1 90.12 194 LEU B CA 1
ATOM 3517 C C . LEU B 1 194 ? -3.057 -39.375 -4.055 1 90.12 194 LEU B C 1
ATOM 3519 O O . LEU B 1 194 ? -3.574 -38.875 -5.051 1 90.12 194 LEU B O 1
ATOM 3523 N N . GLY B 1 195 ? -2.695 -40.656 -3.967 1 87.81 195 GLY B N 1
ATOM 3524 C CA . GLY B 1 195 ? -2.867 -41.531 -5.105 1 87.81 195 GLY B CA 1
ATOM 3525 C C . GLY B 1 195 ? -4.316 -41.906 -5.363 1 87.81 195 GLY B C 1
ATOM 3526 O O . GLY B 1 195 ? -4.652 -42.406 -6.434 1 87.81 195 GLY B O 1
ATOM 3527 N N . GLU B 1 196 ? -5.176 -41.562 -4.473 1 88.88 196 GLU B N 1
ATOM 3528 C CA . GLU B 1 196 ? -6.578 -41.938 -4.562 1 88.88 196 GLU B CA 1
ATOM 3529 C C . GLU B 1 196 ? -7.469 -40.75 -4.848 1 88.88 196 GLU B C 1
ATOM 3531 O O . GLU B 1 196 ? -8.695 -40.844 -4.773 1 88.88 196 GLU B O 1
ATOM 3536 N N . LEU B 1 197 ? -6.926 -39.625 -5.164 1 91 197 LEU B N 1
ATOM 3537 C CA . LEU B 1 197 ? -7.672 -38.406 -5.359 1 91 197 LEU B CA 1
ATOM 3538 C C . LEU B 1 197 ? -8.367 -38.406 -6.719 1 91 197 LEU B C 1
ATOM 3540 O O . LEU B 1 197 ? -9.266 -37.594 -6.957 1 91 197 LEU B O 1
ATOM 3544 N N . GLY B 1 198 ? -7.965 -39.281 -7.609 1 90.94 198 GLY B N 1
ATOM 3545 C CA . GLY B 1 198 ? -8.508 -39.312 -8.953 1 90.94 198 GLY B CA 1
ATOM 3546 C C . GLY B 1 198 ? -7.773 -38.406 -9.922 1 90.94 198 GLY B C 1
ATOM 3547 O O . GLY B 1 198 ? -8.227 -38.188 -11.047 1 90.94 198 GLY B O 1
ATOM 3548 N N . VAL B 1 199 ? -6.711 -37.844 -9.523 1 94.88 199 VAL B N 1
ATOM 3549 C CA . VAL B 1 199 ? -5.836 -37.031 -10.367 1 94.88 199 VAL B CA 1
ATOM 3550 C C . VAL B 1 199 ? -4.66 -37.875 -10.852 1 94.88 199 VAL B C 1
ATOM 3552 O O . VAL B 1 199 ? -3.982 -38.531 -10.055 1 94.88 199 VAL B O 1
ATOM 3555 N N . ALA B 1 200 ? -4.406 -37.906 -12.109 1 93.81 200 ALA B N 1
ATOM 3556 C CA . ALA B 1 200 ? -3.422 -38.781 -12.719 1 93.81 200 ALA B CA 1
ATOM 3557 C C . ALA B 1 200 ? -2.031 -38.562 -12.141 1 93.81 200 ALA B C 1
ATOM 3559 O O . ALA B 1 200 ? -1.297 -39.5 -11.859 1 93.81 200 ALA B O 1
ATOM 3560 N N . ASP B 1 201 ? -1.664 -37.281 -12.008 1 97.19 201 ASP B N 1
ATOM 3561 C CA . ASP B 1 201 ? -0.333 -36.938 -11.539 1 97.19 201 ASP B CA 1
ATOM 3562 C C . ASP B 1 201 ? -0.415 -35.906 -10.406 1 97.19 201 ASP B C 1
ATOM 3564 O O . ASP B 1 201 ? -0.973 -34.812 -10.578 1 97.19 201 ASP B O 1
ATOM 3568 N N . VAL B 1 202 ? 0.145 -36.25 -9.25 1 97.5 202 VAL B N 1
ATOM 3569 C CA . VAL B 1 202 ? 0.233 -35.344 -8.102 1 97.5 202 VAL B CA 1
ATOM 3570 C C . VAL B 1 202 ? 1.697 -35.125 -7.723 1 97.5 202 VAL B C 1
ATOM 3572 O O . VAL B 1 202 ? 2.412 -36.094 -7.418 1 97.5 202 VAL B O 1
ATOM 3575 N N . ILE B 1 203 ? 2.088 -33.906 -7.832 1 98.06 203 ILE B N 1
ATOM 3576 C CA . ILE B 1 203 ? 3.457 -33.531 -7.477 1 98.06 203 ILE B CA 1
ATOM 3577 C C . ILE B 1 203 ? 3.473 -32.844 -6.109 1 98.06 203 ILE B C 1
ATOM 3579 O O . ILE B 1 203 ? 2.73 -31.891 -5.879 1 98.06 203 ILE B O 1
ATOM 3583 N N . VAL B 1 204 ? 4.316 -33.344 -5.203 1 97.19 204 VAL B N 1
ATOM 3584 C CA . VAL B 1 204 ? 4.508 -32.75 -3.881 1 97.19 204 VAL B CA 1
ATOM 3585 C C . VAL B 1 204 ? 5.934 -32.219 -3.756 1 97.19 204 VAL B C 1
ATOM 3587 O O . VAL B 1 204 ? 6.895 -33 -3.779 1 97.19 204 VAL B O 1
ATOM 3590 N N . THR B 1 205 ? 6.031 -30.922 -3.686 1 95.88 205 THR B N 1
ATOM 3591 C CA . THR B 1 205 ? 7.344 -30.328 -3.455 1 95.88 205 THR B CA 1
ATOM 3592 C C . THR B 1 205 ? 7.703 -30.375 -1.971 1 95.88 205 THR B C 1
ATOM 3594 O O . THR B 1 205 ? 6.844 -30.156 -1.114 1 95.88 205 THR B O 1
ATOM 3597 N N . LEU B 1 206 ? 8.953 -30.688 -1.66 1 94.06 206 LEU B N 1
ATOM 3598 C CA . LEU B 1 206 ? 9.422 -30.859 -0.289 1 94.06 206 LEU B CA 1
ATOM 3599 C C . LEU B 1 206 ? 10.453 -29.797 0.07 1 94.06 206 LEU B C 1
ATOM 3601 O O . LEU B 1 206 ? 11.375 -30.062 0.846 1 94.06 206 LEU B O 1
ATOM 3605 N N . GLY B 1 207 ? 10.383 -28.688 -0.584 1 88.12 207 GLY B N 1
ATOM 3606 C CA . GLY B 1 207 ? 11.383 -27.656 -0.367 1 88.12 207 GLY B CA 1
ATOM 3607 C C . GLY B 1 207 ? 12.789 -28.094 -0.721 1 88.12 207 GLY B C 1
ATOM 3608 O O . GLY B 1 207 ? 13.031 -28.578 -1.828 1 88.12 207 GLY B O 1
ATOM 3609 N N . GLY B 1 208 ? 13.617 -27.922 0.326 1 89.69 208 GLY B N 1
ATOM 3610 C CA . GLY B 1 208 ? 15.008 -28.312 0.139 1 89.69 208 GLY B CA 1
ATOM 3611 C C . GLY B 1 208 ? 15.211 -29.812 0.099 1 89.69 208 GLY B C 1
ATOM 3612 O O . GLY B 1 208 ? 16.328 -30.281 -0.16 1 89.69 208 GLY B O 1
ATOM 3613 N N . ASP B 1 209 ? 14.18 -30.578 0.176 1 93.19 209 ASP B N 1
ATOM 3614 C CA . ASP B 1 209 ? 14.297 -32.031 0.236 1 93.19 209 ASP B CA 1
ATOM 3615 C C . ASP B 1 209 ? 13.828 -32.656 -1.067 1 93.19 209 ASP B C 1
ATOM 3617 O O . ASP B 1 209 ? 13.688 -33.906 -1.145 1 93.19 209 ASP B O 1
ATOM 3621 N N . GLY B 1 210 ? 13.578 -31.812 -2.088 1 94.88 210 GLY B N 1
ATOM 3622 C CA . GLY B 1 210 ? 13.219 -32.344 -3.391 1 94.88 210 GLY B CA 1
ATOM 3623 C C . GLY B 1 210 ? 11.719 -32.344 -3.641 1 94.88 210 GLY B C 1
ATOM 3624 O O . GLY B 1 210 ? 11.047 -31.359 -3.385 1 94.88 210 GLY B O 1
ATOM 3625 N N . SER B 1 211 ? 11.297 -33.438 -4.32 1 96.88 211 SER B N 1
ATOM 3626 C CA . SER B 1 211 ? 9.875 -33.531 -4.664 1 96.88 211 SER B CA 1
ATOM 3627 C C . SER B 1 211 ? 9.453 -35 -4.824 1 96.88 211 SER B C 1
ATOM 3629 O O . SER B 1 211 ? 10.305 -35.906 -4.883 1 96.88 211 SER B O 1
ATOM 3631 N N . GLU B 1 212 ? 8.188 -35.219 -4.793 1 97.12 212 GLU B N 1
ATOM 3632 C CA . GLU B 1 212 ? 7.574 -36.531 -5.012 1 97.12 212 GLU B CA 1
ATOM 3633 C C . GLU B 1 212 ? 6.539 -36.469 -6.133 1 97.12 212 GLU B C 1
ATOM 3635 O O . GLU B 1 212 ? 5.812 -35.469 -6.266 1 97.12 212 GLU B O 1
ATOM 3640 N N . TRP B 1 213 ? 6.551 -37.562 -6.914 1 97.56 213 TRP B N 1
ATOM 3641 C CA . TRP B 1 213 ? 5.566 -37.75 -7.977 1 97.56 213 TRP B CA 1
ATOM 3642 C C . TRP B 1 213 ? 4.668 -38.938 -7.668 1 97.56 213 TRP B C 1
ATOM 3644 O O . TRP B 1 213 ? 5.125 -40.094 -7.664 1 97.56 213 TRP B O 1
ATOM 3654 N N . HIS B 1 214 ? 3.43 -38.594 -7.34 1 95.75 214 HIS B N 1
ATOM 3655 C CA . HIS B 1 214 ? 2.422 -39.625 -7.121 1 95.75 214 HIS B CA 1
ATOM 3656 C C . HIS B 1 214 ? 1.604 -39.875 -8.383 1 95.75 214 HIS B C 1
ATOM 3658 O O . HIS B 1 214 ? 0.905 -38.969 -8.859 1 95.75 214 HIS B O 1
ATOM 3664 N N . HIS B 1 215 ? 1.675 -41.031 -8.906 1 93.31 215 HIS B N 1
ATOM 3665 C CA . HIS B 1 215 ? 0.945 -41.406 -10.109 1 93.31 215 HIS B CA 1
ATOM 3666 C C . HIS B 1 215 ? 0.351 -42.812 -9.977 1 93.31 215 HIS B C 1
ATOM 3668 O O . HIS B 1 215 ? 1.06 -43.812 -10.133 1 93.31 215 HIS B O 1
ATOM 3674 N N . GLY B 1 216 ? -0.964 -42.844 -9.664 1 85.06 216 GLY B N 1
ATOM 3675 C CA . GLY B 1 216 ? -1.601 -44.094 -9.297 1 85.06 216 GLY B CA 1
ATOM 3676 C C . GLY B 1 216 ? -1.107 -44.656 -7.977 1 85.06 216 GLY B C 1
ATOM 3677 O O . GLY B 1 216 ? -1.112 -43.938 -6.961 1 85.06 216 GLY B O 1
ATOM 3678 N N . ALA B 1 217 ? -0.691 -45.781 -8.016 1 85.62 217 ALA B N 1
ATOM 3679 C CA . ALA B 1 217 ? -0.222 -46.469 -6.797 1 85.62 217 ALA B CA 1
ATOM 3680 C C . ALA B 1 217 ? 1.283 -46.281 -6.625 1 85.62 217 ALA B C 1
ATOM 3682 O O . ALA B 1 217 ? 1.853 -46.719 -5.617 1 85.62 217 ALA B O 1
ATOM 3683 N N . ARG B 1 218 ? 1.864 -45.594 -7.52 1 92.5 218 ARG B N 1
ATOM 3684 C CA . ARG B 1 218 ? 3.316 -45.438 -7.496 1 92.5 218 ARG B CA 1
ATOM 3685 C C . ARG B 1 218 ? 3.713 -44.062 -7 1 92.5 218 ARG B C 1
ATOM 3687 O O . ARG B 1 218 ? 3.027 -43.062 -7.281 1 92.5 218 ARG B O 1
ATOM 3694 N N . THR B 1 219 ? 4.734 -44.031 -6.254 1 95.25 219 THR B N 1
ATOM 3695 C CA . THR B 1 219 ? 5.359 -42.812 -5.809 1 95.25 219 THR B CA 1
ATOM 3696 C C . THR B 1 219 ? 6.848 -42.781 -6.145 1 95.25 219 THR B C 1
ATOM 3698 O O . THR B 1 219 ? 7.559 -43.75 -5.852 1 95.25 219 THR B O 1
ATOM 3701 N N . GLU B 1 220 ? 7.258 -41.781 -6.848 1 96.56 220 GLU B N 1
ATOM 3702 C CA . GLU B 1 220 ? 8.672 -41.594 -7.156 1 96.56 220 GLU B CA 1
ATOM 3703 C C . GLU B 1 220 ? 9.219 -40.344 -6.469 1 96.56 220 GLU B C 1
ATOM 3705 O O . GLU B 1 220 ? 8.555 -39.312 -6.418 1 96.56 220 GLU B O 1
ATOM 3710 N N . ARG B 1 221 ? 10.391 -40.438 -5.949 1 96.69 221 ARG B N 1
ATOM 3711 C CA . ARG B 1 221 ? 11.039 -39.344 -5.285 1 96.69 221 ARG B CA 1
ATOM 3712 C C . ARG B 1 221 ? 12.18 -38.781 -6.133 1 96.69 221 ARG B C 1
ATOM 3714 O O . ARG B 1 221 ? 12.922 -39.531 -6.758 1 96.69 221 ARG B O 1
ATOM 3721 N N . PHE B 1 222 ? 12.297 -37.562 -6.152 1 96.25 222 PHE B N 1
ATOM 3722 C CA . PHE B 1 222 ? 13.367 -36.875 -6.852 1 96.25 222 PHE B CA 1
ATOM 3723 C C . PHE B 1 222 ? 14.234 -36.094 -5.871 1 96.25 222 PHE B C 1
ATOM 3725 O O . PHE B 1 222 ? 13.719 -35.344 -5.043 1 96.25 222 PHE B O 1
ATOM 3732 N N . ALA B 1 223 ? 15.531 -36.281 -5.891 1 93.38 223 ALA B N 1
ATOM 3733 C CA . ALA B 1 223 ? 16.469 -35.594 -5 1 93.38 223 ALA B CA 1
ATOM 3734 C C . ALA B 1 223 ? 16.484 -34.094 -5.262 1 93.38 223 ALA B C 1
ATOM 3736 O O . ALA B 1 223 ? 16.266 -33.656 -6.395 1 93.38 223 ALA B O 1
ATOM 3737 N N . PRO B 1 224 ? 16.766 -33.375 -4.156 1 91.69 224 PRO B N 1
ATOM 3738 C CA . PRO B 1 224 ? 16.859 -31.938 -4.332 1 91.69 224 PRO B CA 1
ATOM 3739 C C . PRO B 1 224 ? 18.141 -31.516 -5.051 1 91.69 224 PRO B C 1
ATOM 3741 O O . PRO B 1 224 ? 19.109 -32.281 -5.09 1 91.69 224 PRO B O 1
ATOM 3744 N N . VAL B 1 225 ? 18.031 -30.391 -5.672 1 93.12 225 VAL B N 1
ATOM 3745 C CA . VAL B 1 225 ? 19.234 -29.703 -6.113 1 93.12 225 VAL B CA 1
ATOM 3746 C C . VAL B 1 225 ? 19.75 -28.797 -4.996 1 93.12 225 VAL B C 1
ATOM 3748 O O . VAL B 1 225 ? 19.078 -27.828 -4.609 1 93.12 225 VAL B O 1
ATOM 3751 N N . LYS B 1 226 ? 20.875 -29.047 -4.508 1 92.06 226 LYS B N 1
ATOM 3752 C CA . LYS B 1 226 ? 21.391 -28.344 -3.334 1 92.06 226 LYS B CA 1
ATOM 3753 C C . LYS B 1 226 ? 21.953 -26.984 -3.711 1 92.06 226 LYS B C 1
ATOM 3755 O O . LYS B 1 226 ? 22.812 -26.875 -4.586 1 92.06 226 LYS B O 1
ATOM 3760 N N . VAL B 1 227 ? 21.406 -26 -3.102 1 93.38 227 VAL B N 1
ATOM 3761 C CA . VAL B 1 227 ? 21.906 -24.641 -3.285 1 93.38 227 VAL B CA 1
ATOM 3762 C C . VAL B 1 227 ? 21.828 -23.875 -1.965 1 93.38 227 VAL B C 1
ATOM 3764 O O . VAL B 1 227 ? 21.234 -24.359 -0.995 1 93.38 227 VAL B O 1
ATOM 3767 N N . GLU B 1 228 ? 22.516 -22.766 -1.842 1 92.81 228 GLU B N 1
ATOM 3768 C CA . GLU B 1 228 ? 22.359 -21.828 -0.732 1 92.81 228 GLU B CA 1
ATOM 3769 C C . GLU B 1 228 ? 21.266 -20.797 -1.035 1 92.81 228 GLU B C 1
ATOM 3771 O O . GLU B 1 228 ? 21.469 -19.906 -1.865 1 92.81 228 GLU B O 1
ATOM 3776 N N . PRO B 1 229 ? 20.188 -20.938 -0.373 1 90.62 229 PRO B N 1
ATOM 3777 C CA . PRO B 1 229 ? 19.078 -20.047 -0.709 1 90.62 229 PRO B CA 1
ATOM 3778 C C . PRO B 1 229 ? 19.328 -18.609 -0.261 1 90.62 229 PRO B C 1
ATOM 3780 O O . PRO B 1 229 ? 19.906 -18.375 0.802 1 90.62 229 PRO B O 1
ATOM 3783 N N . VAL B 1 230 ? 18.984 -17.672 -1.111 1 88.19 230 VAL B N 1
ATOM 3784 C CA . VAL B 1 230 ? 18.969 -16.25 -0.813 1 88.19 230 VAL B CA 1
ATOM 3785 C C . VAL B 1 230 ? 17.547 -15.781 -0.567 1 88.19 230 VAL B C 1
ATOM 3787 O O . VAL B 1 230 ? 17.266 -15.07 0.401 1 88.19 230 VAL B O 1
ATOM 3790 N N . ASP B 1 231 ? 16.609 -16.203 -1.332 1 85.62 231 ASP B N 1
ATOM 3791 C CA . ASP B 1 231 ? 15.195 -15.859 -1.31 1 85.62 231 ASP B CA 1
ATOM 3792 C C . ASP B 1 231 ? 14.352 -16.969 -1.923 1 85.62 231 ASP B C 1
ATOM 3794 O O . ASP B 1 231 ? 14.492 -17.297 -3.105 1 85.62 231 ASP B O 1
ATOM 3798 N N . THR B 1 232 ? 13.461 -17.438 -1.16 1 82.38 232 THR B N 1
ATOM 3799 C CA . THR B 1 232 ? 12.727 -18.609 -1.626 1 82.38 232 THR B CA 1
ATOM 3800 C C . THR B 1 232 ? 11.422 -18.188 -2.299 1 82.38 232 THR B C 1
ATOM 3802 O O . THR B 1 232 ? 10.648 -19.047 -2.752 1 82.38 232 THR B O 1
ATOM 3805 N N . THR B 1 233 ? 11.188 -16.922 -2.322 1 82.31 233 THR B N 1
ATOM 3806 C CA . THR B 1 233 ? 9.953 -16.422 -2.908 1 82.31 233 THR B CA 1
ATOM 3807 C C . THR B 1 233 ? 9.867 -16.781 -4.391 1 82.31 233 THR B C 1
ATOM 3809 O O . THR B 1 233 ? 10.828 -16.578 -5.137 1 82.31 233 THR B O 1
ATOM 3812 N N . GLY B 1 234 ? 8.828 -17.422 -4.809 1 88.62 234 GLY B N 1
ATOM 3813 C CA . GLY B 1 234 ? 8.578 -17.703 -6.215 1 88.62 234 GLY B CA 1
ATOM 3814 C C . GLY B 1 234 ? 9.156 -19.031 -6.672 1 88.62 234 GLY B C 1
ATOM 3815 O O . GLY B 1 234 ? 8.977 -19.438 -7.824 1 88.62 234 GLY B O 1
ATOM 3816 N N . ALA B 1 235 ? 9.859 -19.734 -5.773 1 91.81 235 ALA B N 1
ATOM 3817 C CA . ALA B 1 235 ? 10.477 -21.016 -6.133 1 91.81 235 ALA B CA 1
ATOM 3818 C C . ALA B 1 235 ? 9.43 -22.016 -6.617 1 91.81 235 ALA B C 1
ATOM 3820 O O . ALA B 1 235 ? 9.625 -22.672 -7.641 1 91.81 235 ALA B O 1
ATOM 3821 N N . GLY B 1 236 ? 8.359 -22.094 -5.879 1 93.88 236 GLY B N 1
ATOM 3822 C CA . GLY B 1 236 ? 7.285 -23 -6.273 1 93.88 236 GLY B CA 1
ATOM 3823 C C . GLY B 1 236 ? 6.652 -22.625 -7.602 1 93.88 236 GLY B C 1
ATOM 3824 O O . GLY B 1 236 ? 6.355 -23.484 -8.422 1 93.88 236 GLY B O 1
ATOM 3825 N N . ASP B 1 237 ? 6.473 -21.375 -7.832 1 96.56 237 ASP B N 1
ATOM 3826 C CA . ASP B 1 237 ? 5.898 -20.891 -9.086 1 96.56 237 ASP B CA 1
ATOM 3827 C C . ASP B 1 237 ? 6.828 -21.188 -10.266 1 96.56 237 ASP B C 1
ATOM 3829 O O . ASP B 1 237 ? 6.367 -21.578 -11.336 1 96.56 237 ASP B O 1
ATOM 3833 N N . THR B 1 238 ? 8.117 -20.938 -10.016 1 97.5 238 THR B N 1
ATOM 3834 C CA . THR B 1 238 ? 9.109 -21.25 -11.031 1 97.5 238 THR B CA 1
ATOM 3835 C C . THR B 1 238 ? 9.094 -22.734 -11.375 1 97.5 238 THR B C 1
ATOM 3837 O O . THR B 1 238 ? 9.078 -23.094 -12.555 1 97.5 238 THR B O 1
ATOM 3840 N N . PHE B 1 239 ? 9.055 -23.562 -10.367 1 97.38 239 PHE B N 1
ATOM 3841 C CA . PHE B 1 239 ? 8.969 -25 -10.531 1 97.38 239 PHE B CA 1
ATOM 3842 C C . PHE B 1 239 ? 7.766 -25.391 -11.383 1 97.38 239 PHE B C 1
ATOM 3844 O O . PHE B 1 239 ? 7.902 -26.094 -12.375 1 97.38 239 PHE B O 1
ATOM 3851 N N . THR B 1 240 ? 6.648 -24.859 -11.016 1 98 240 THR B N 1
ATOM 3852 C CA . THR B 1 240 ? 5.402 -25.203 -11.688 1 98 240 THR B CA 1
ATOM 3853 C C . THR B 1 240 ? 5.418 -24.734 -13.141 1 98 240 THR B C 1
ATOM 3855 O O . THR B 1 240 ? 5.043 -25.484 -14.047 1 98 240 THR B O 1
ATOM 3858 N N . GLY B 1 241 ? 5.844 -23.516 -13.391 1 98.44 241 GLY B N 1
ATOM 3859 C CA . GLY B 1 241 ? 5.941 -23.016 -14.75 1 98.44 241 GLY B CA 1
ATOM 3860 C C . GLY B 1 241 ? 6.852 -23.844 -15.633 1 98.44 241 GLY B C 1
ATOM 3861 O O . GLY B 1 241 ? 6.5 -24.172 -16.766 1 98.44 241 GLY B O 1
ATOM 3862 N N . TYR B 1 242 ? 8 -24.203 -15.156 1 98.44 242 TYR B N 1
ATOM 3863 C CA . TYR B 1 242 ? 8.961 -25 -15.906 1 98.44 242 TYR B CA 1
ATOM 3864 C C . TYR B 1 242 ? 8.422 -26.406 -16.141 1 98.44 242 TYR B C 1
ATOM 3866 O O . TYR B 1 242 ? 8.625 -26.984 -17.219 1 98.44 242 TYR B O 1
ATOM 3874 N N . LEU B 1 243 ? 7.766 -26.969 -15.141 1 98.5 243 LEU B N 1
ATOM 3875 C CA . LEU B 1 243 ? 7.156 -28.281 -15.273 1 98.5 243 LEU B CA 1
ATOM 3876 C C . LEU B 1 243 ? 6.156 -28.297 -16.422 1 98.5 243 LEU B C 1
ATOM 3878 O O . LEU B 1 243 ? 6.246 -29.141 -17.312 1 98.5 243 LEU B O 1
ATOM 3882 N N . LEU B 1 244 ? 5.293 -27.344 -16.453 1 98.56 244 LEU B N 1
ATOM 3883 C CA . LEU B 1 244 ? 4.246 -27.297 -17.469 1 98.56 244 LEU B CA 1
ATOM 3884 C C . LEU B 1 244 ? 4.84 -27.047 -18.844 1 98.56 244 LEU B C 1
ATOM 3886 O O . LEU B 1 244 ? 4.41 -27.672 -19.828 1 98.56 244 LEU B O 1
ATOM 3890 N N . ALA B 1 245 ? 5.773 -26.156 -18.922 1 98.31 245 ALA B N 1
ATOM 3891 C CA . ALA B 1 245 ? 6.43 -25.875 -20.188 1 98.31 245 ALA B CA 1
ATOM 3892 C C . ALA B 1 245 ? 7.109 -27.125 -20.75 1 98.31 245 ALA B C 1
ATOM 3894 O O . ALA B 1 245 ? 7.047 -27.391 -21.953 1 98.31 245 ALA B O 1
ATOM 3895 N N . SER B 1 246 ? 7.785 -27.875 -19.875 1 98 246 SER B N 1
ATOM 3896 C CA . SER B 1 246 ? 8.477 -29.094 -20.281 1 98 246 SER B CA 1
ATOM 3897 C C . SER B 1 246 ? 7.488 -30.141 -20.766 1 98 246 SER B C 1
ATOM 3899 O O . SER B 1 246 ? 7.719 -30.781 -21.797 1 98 246 SER B O 1
ATOM 3901 N N . LEU B 1 247 ? 6.418 -30.281 -20.062 1 97.94 247 LEU B N 1
ATOM 3902 C CA . LEU B 1 247 ? 5.395 -31.25 -20.453 1 97.94 247 LEU B CA 1
ATOM 3903 C C . LEU B 1 247 ? 4.742 -30.844 -21.766 1 97.94 247 LEU B C 1
ATOM 3905 O O . LEU B 1 247 ? 4.422 -31.703 -22.594 1 97.94 247 LEU B O 1
ATOM 3909 N N . ASP B 1 248 ? 4.543 -29.578 -21.891 1 96.25 248 ASP B N 1
ATOM 3910 C CA . ASP B 1 248 ? 3.959 -29.031 -23.125 1 96.25 248 ASP B CA 1
ATOM 3911 C C . ASP B 1 248 ? 4.809 -29.391 -24.344 1 96.25 248 ASP B C 1
ATOM 3913 O O . ASP B 1 248 ? 4.277 -29.609 -25.438 1 96.25 248 ASP B O 1
ATOM 3917 N N . ARG B 1 249 ? 6.074 -29.5 -24.156 1 94.06 249 ARG B N 1
ATOM 3918 C CA . ARG B 1 249 ? 6.996 -29.812 -25.25 1 94.06 249 ARG B CA 1
ATOM 3919 C C . ARG B 1 249 ? 7.133 -31.312 -25.422 1 94.06 249 ARG B C 1
ATOM 3921 O O . ARG B 1 249 ? 7.895 -31.766 -26.281 1 94.06 249 ARG B O 1
ATOM 3928 N N . GLY B 1 250 ? 6.508 -32.031 -24.594 1 95.25 250 GLY B N 1
ATOM 3929 C CA . GLY B 1 250 ? 6.48 -33.469 -24.766 1 95.25 250 GLY B CA 1
ATOM 3930 C C . GLY B 1 250 ? 7.527 -34.188 -23.953 1 95.25 250 GLY B C 1
ATOM 3931 O O . GLY B 1 250 ? 7.75 -35.406 -24.141 1 95.25 250 GLY B O 1
ATOM 3932 N N . MET B 1 251 ? 8.117 -33.531 -23.047 1 96.5 251 MET B N 1
ATOM 3933 C CA . MET B 1 251 ? 9.094 -34.188 -22.172 1 96.5 251 MET B CA 1
ATOM 3934 C C . MET B 1 251 ? 8.422 -35.188 -21.234 1 96.5 251 MET B C 1
ATOM 3936 O O . MET B 1 251 ? 7.293 -34.969 -20.797 1 96.5 251 MET B O 1
ATOM 3940 N N . ALA B 1 252 ? 9.18 -36.25 -20.969 1 97.44 252 ALA B N 1
ATOM 3941 C CA . ALA B 1 252 ? 8.703 -37.219 -19.969 1 97.44 252 ALA B CA 1
ATOM 3942 C C . ALA B 1 252 ? 8.633 -36.562 -18.594 1 97.44 252 ALA B C 1
ATOM 3944 O O . ALA B 1 252 ? 9.422 -35.688 -18.266 1 97.44 252 ALA B O 1
ATOM 3945 N N . MET B 1 253 ? 7.77 -37.062 -17.766 1 97.44 253 MET B N 1
ATOM 3946 C CA . MET B 1 253 ? 7.5 -36.469 -16.453 1 97.44 253 MET B CA 1
ATOM 3947 C C . MET B 1 253 ? 8.766 -36.406 -15.609 1 97.44 253 MET B C 1
ATOM 3949 O O . MET B 1 253 ? 9.055 -35.406 -14.969 1 97.44 253 MET B O 1
ATOM 3953 N N . ASP B 1 254 ? 9.5 -37.5 -15.602 1 96.44 254 ASP B N 1
ATOM 3954 C CA . ASP B 1 254 ? 10.695 -37.562 -14.773 1 96.44 254 ASP B CA 1
ATOM 3955 C C . ASP B 1 254 ? 11.711 -36.5 -15.195 1 96.44 254 ASP B C 1
ATOM 3957 O O . ASP B 1 254 ? 12.305 -35.812 -14.344 1 96.44 254 ASP B O 1
ATOM 3961 N N . GLU B 1 255 ? 11.859 -36.344 -16.5 1 96.44 255 GLU B N 1
ATOM 3962 C CA . GLU B 1 255 ? 12.781 -35.344 -17 1 96.44 255 GLU B CA 1
ATOM 3963 C C . GLU B 1 255 ? 12.258 -33.938 -16.734 1 96.44 255 GLU B C 1
ATOM 3965 O O . GLU B 1 255 ? 13.031 -33.031 -16.422 1 96.44 255 GLU B O 1
ATOM 3970 N N . ALA B 1 256 ? 10.945 -33.75 -16.906 1 97.69 256 ALA B N 1
ATOM 3971 C CA . ALA B 1 256 ? 10.312 -32.469 -16.641 1 97.69 256 ALA B CA 1
ATOM 3972 C C . ALA B 1 256 ? 10.508 -32.062 -15.188 1 97.69 256 ALA B C 1
ATOM 3974 O O . ALA B 1 256 ? 10.82 -30.891 -14.906 1 97.69 256 ALA B O 1
ATOM 3975 N N . LEU B 1 257 ? 10.422 -32.969 -14.273 1 97.69 257 LEU B N 1
ATOM 3976 C CA . LEU B 1 257 ? 10.57 -32.688 -12.844 1 97.69 257 LEU B CA 1
ATOM 3977 C C . LEU B 1 257 ? 12.016 -32.344 -12.508 1 97.69 257 LEU B C 1
ATOM 3979 O O . LEU B 1 257 ? 12.266 -31.453 -11.68 1 97.69 257 LEU B O 1
ATOM 3983 N N . ARG B 1 258 ? 12.922 -33 -13.156 1 96.38 258 ARG B N 1
ATOM 3984 C CA . ARG B 1 258 ? 14.328 -32.719 -12.922 1 96.38 258 ARG B CA 1
ATOM 3985 C C . ARG B 1 258 ? 14.664 -31.297 -13.391 1 96.38 258 ARG B C 1
ATOM 3987 O O . ARG B 1 258 ? 15.328 -30.531 -12.672 1 96.38 258 ARG B O 1
ATOM 3994 N N . LEU B 1 259 ? 14.18 -30.969 -14.57 1 96.75 259 LEU B N 1
ATOM 3995 C CA . LEU B 1 259 ? 14.43 -29.625 -15.086 1 96.75 259 LEU B CA 1
ATOM 3996 C C . LEU B 1 259 ? 13.781 -28.578 -14.203 1 96.75 259 LEU B C 1
ATOM 3998 O O . LEU B 1 259 ? 14.398 -27.547 -13.898 1 96.75 259 LEU B O 1
ATOM 4002 N N . ALA B 1 260 ? 12.531 -28.797 -13.805 1 97.62 260 ALA B N 1
ATOM 4003 C CA . ALA B 1 260 ? 11.797 -27.891 -12.938 1 97.62 260 ALA B CA 1
ATOM 4004 C C . ALA B 1 260 ? 12.523 -27.703 -11.602 1 97.62 260 ALA B C 1
ATOM 4006 O O . ALA B 1 260 ? 12.586 -26.594 -11.07 1 97.62 260 ALA B O 1
ATOM 4007 N N . SER B 1 261 ? 13.086 -28.75 -11.078 1 96.75 261 SER B N 1
ATOM 4008 C CA . SER B 1 261 ? 13.828 -28.703 -9.82 1 96.75 261 SER B CA 1
ATOM 4009 C C . SER B 1 261 ? 15.07 -27.812 -9.953 1 96.75 261 SER B C 1
ATOM 4011 O O . SER B 1 261 ? 15.375 -27.047 -9.047 1 96.75 261 SER B O 1
ATOM 4013 N N . HIS B 1 262 ? 15.742 -27.938 -11.07 1 96.62 262 HIS B N 1
ATOM 4014 C CA . HIS B 1 262 ? 16.922 -27.109 -11.297 1 96.62 262 HIS B CA 1
ATOM 4015 C C . HIS B 1 262 ? 16.547 -25.641 -11.438 1 96.62 262 HIS B C 1
ATOM 4017 O O . HIS B 1 262 ? 17.234 -24.766 -10.922 1 96.62 262 HIS B O 1
ATOM 4023 N N . ALA B 1 263 ? 15.445 -25.406 -12.141 1 96.94 263 ALA B N 1
ATOM 4024 C CA . ALA B 1 263 ? 14.977 -24.031 -12.289 1 96.94 263 ALA B CA 1
ATOM 4025 C C . ALA B 1 263 ? 14.609 -23.422 -10.938 1 96.94 263 ALA B C 1
ATOM 4027 O O . ALA B 1 263 ? 15.008 -22.297 -10.633 1 96.94 263 ALA B O 1
ATOM 4028 N N . GLY B 1 264 ? 13.852 -24.141 -10.117 1 95.69 264 GLY B N 1
ATOM 4029 C CA . GLY B 1 264 ? 13.5 -23.688 -8.789 1 95.69 264 GLY B CA 1
ATOM 4030 C C . GLY B 1 264 ? 14.711 -23.438 -7.906 1 95.69 264 GLY B C 1
ATOM 4031 O O . GLY B 1 264 ? 14.758 -22.438 -7.176 1 95.69 264 GLY B O 1
ATOM 4032 N N . ALA B 1 265 ? 15.648 -24.312 -8 1 94.81 265 ALA B N 1
ATOM 4033 C CA . ALA B 1 265 ? 16.875 -24.203 -7.207 1 94.81 265 ALA B CA 1
ATOM 4034 C C . ALA B 1 265 ? 17.656 -22.953 -7.602 1 94.81 265 ALA B C 1
ATOM 4036 O O . ALA B 1 265 ? 18.172 -22.234 -6.738 1 94.81 265 ALA B O 1
ATOM 4037 N N . LEU B 1 266 ? 17.75 -22.766 -8.859 1 94.94 266 LEU B N 1
ATOM 4038 C CA . LEU B 1 266 ? 18.453 -21.578 -9.344 1 94.94 266 LEU B CA 1
ATOM 4039 C C . LEU B 1 266 ? 17.734 -20.297 -8.914 1 94.94 266 LEU B C 1
ATOM 4041 O O . LEU B 1 266 ? 18.375 -19.328 -8.531 1 94.94 266 LEU B O 1
ATOM 4045 N N . MET B 1 267 ? 16.438 -20.344 -8.984 1 94.69 267 MET B N 1
ATOM 4046 C CA . MET B 1 267 ? 15.594 -19.203 -8.617 1 94.69 267 MET B CA 1
ATOM 4047 C C . MET B 1 267 ? 15.875 -18.75 -7.188 1 94.69 267 MET B C 1
ATOM 4049 O O . MET B 1 267 ? 15.977 -17.562 -6.91 1 94.69 267 MET B O 1
ATOM 4053 N N . VAL B 1 268 ? 16.078 -19.641 -6.227 1 93.75 268 VAL B N 1
ATOM 4054 C CA . VAL B 1 268 ? 16.156 -19.312 -4.809 1 93.75 268 VAL B CA 1
ATOM 4055 C C . VAL B 1 268 ? 17.531 -18.703 -4.5 1 93.75 268 VAL B C 1
ATOM 4057 O O . VAL B 1 268 ? 17.75 -18.156 -3.416 1 93.75 268 VAL B O 1
ATOM 4060 N N . THR B 1 269 ? 18.453 -18.766 -5.465 1 93.44 269 THR B N 1
ATOM 4061 C CA . THR B 1 269 ? 19.766 -18.172 -5.277 1 93.44 269 THR B CA 1
ATOM 4062 C C . THR B 1 269 ? 19.734 -16.672 -5.609 1 93.44 269 THR B C 1
ATOM 4064 O O . THR B 1 269 ? 20.734 -15.969 -5.418 1 93.44 269 THR B O 1
ATOM 4067 N N . ARG B 1 270 ? 18.641 -16.234 -6.062 1 91.56 270 ARG B N 1
ATOM 4068 C CA . ARG B 1 270 ? 18.469 -14.852 -6.496 1 91.56 270 ARG B CA 1
ATOM 4069 C C . ARG B 1 270 ? 17.453 -14.125 -5.621 1 91.56 270 ARG B C 1
ATOM 4071 O O . ARG B 1 270 ? 16.516 -14.734 -5.105 1 91.56 270 ARG B O 1
ATOM 4078 N N . LYS B 1 271 ? 17.625 -12.836 -5.422 1 84 271 LYS B N 1
ATOM 4079 C CA . LYS B 1 271 ? 16.656 -12.016 -4.703 1 84 271 LYS B CA 1
ATOM 4080 C C . LYS B 1 271 ? 15.641 -11.398 -5.664 1 84 271 LYS B C 1
ATOM 4082 O O . LYS B 1 271 ? 16.016 -10.68 -6.594 1 84 271 LYS B O 1
ATOM 4087 N N . GLY B 1 272 ? 14.398 -11.734 -5.359 1 83 272 GLY B N 1
ATOM 4088 C CA . GLY B 1 272 ? 13.344 -11.258 -6.238 1 83 272 GLY B CA 1
ATOM 4089 C C . GLY B 1 272 ? 12.297 -12.312 -6.539 1 83 272 GLY B C 1
ATOM 4090 O O . GLY B 1 272 ? 12.242 -13.352 -5.875 1 83 272 GLY B O 1
ATOM 4091 N N . THR B 1 273 ? 11.383 -11.891 -7.504 1 88.19 273 THR B N 1
ATOM 4092 C CA . THR B 1 273 ? 10.312 -12.82 -7.852 1 88.19 273 THR B CA 1
ATOM 4093 C C . THR B 1 273 ? 10.258 -13.047 -9.359 1 88.19 273 THR B C 1
ATOM 4095 O O . THR B 1 273 ? 11.07 -13.789 -9.906 1 88.19 273 THR B O 1
ATOM 4098 N N . ALA B 1 274 ? 9.336 -12.359 -10.062 1 87.94 274 ALA B N 1
ATOM 4099 C CA . ALA B 1 274 ? 9.148 -12.602 -11.484 1 87.94 274 ALA B CA 1
ATOM 4100 C C . ALA B 1 274 ? 10.375 -12.164 -12.281 1 87.94 274 ALA B C 1
ATOM 4102 O O . ALA B 1 274 ? 10.75 -12.812 -13.266 1 87.94 274 ALA B O 1
ATOM 4103 N N . ASP B 1 275 ? 11.062 -11.227 -11.82 1 89 275 ASP B N 1
ATOM 4104 C CA . ASP B 1 275 ? 12.125 -10.586 -12.586 1 89 275 ASP B CA 1
ATOM 4105 C C . ASP B 1 275 ? 13.391 -11.445 -12.594 1 89 275 ASP B C 1
ATOM 4107 O O . ASP B 1 275 ? 14.242 -11.297 -13.469 1 89 275 ASP B O 1
ATOM 4111 N N . VAL B 1 276 ? 13.492 -12.375 -11.688 1 90.38 276 VAL B N 1
ATOM 4112 C CA . VAL B 1 276 ? 14.758 -13.078 -11.578 1 90.38 276 VAL B CA 1
ATOM 4113 C C . VAL B 1 276 ? 14.562 -14.555 -11.93 1 90.38 276 VAL B C 1
ATOM 4115 O O . VAL B 1 276 ? 15.469 -15.367 -11.773 1 90.38 276 VAL B O 1
ATOM 4118 N N . ILE B 1 277 ? 13.406 -14.891 -12.391 1 95.38 277 ILE B N 1
ATOM 4119 C CA . ILE B 1 277 ? 13.195 -16.25 -12.883 1 95.38 277 ILE B CA 1
ATOM 4120 C C . ILE B 1 277 ? 14.172 -16.531 -14.023 1 95.38 277 ILE B C 1
ATOM 4122 O O . ILE B 1 277 ? 14.258 -15.766 -14.984 1 95.38 277 ILE B O 1
ATOM 4126 N N . PRO B 1 278 ? 14.898 -17.625 -13.938 1 96.44 278 PRO B N 1
ATOM 4127 C CA . PRO B 1 278 ? 15.922 -17.906 -14.945 1 96.44 278 PRO B CA 1
ATOM 4128 C C . PRO B 1 278 ? 15.328 -18.297 -16.297 1 96.44 278 PRO B C 1
ATOM 4130 O O . PRO B 1 278 ? 14.227 -18.844 -16.359 1 96.44 278 PRO B O 1
ATOM 4133 N N . ASP B 1 279 ? 16.109 -18.031 -17.328 1 96.62 279 ASP B N 1
ATOM 4134 C CA . ASP B 1 279 ? 15.695 -18.531 -18.625 1 96.62 279 ASP B CA 1
ATOM 4135 C C . ASP B 1 279 ? 16.234 -19.938 -18.859 1 96.62 279 ASP B C 1
ATOM 4137 O O . ASP B 1 279 ? 17.016 -20.453 -18.062 1 96.62 279 ASP B O 1
ATOM 4141 N N . LEU B 1 280 ? 15.766 -20.531 -19.906 1 96.62 280 LEU B N 1
ATOM 4142 C CA . LEU B 1 280 ? 16.062 -21.938 -20.188 1 96.62 280 LEU B CA 1
ATOM 4143 C C . LEU B 1 280 ? 17.562 -22.156 -20.359 1 96.62 280 LEU B C 1
ATOM 4145 O O . LEU B 1 280 ? 18.109 -23.141 -19.859 1 96.62 280 LEU B O 1
ATOM 4149 N N . ALA B 1 281 ? 18.188 -21.219 -21.016 1 96.81 281 ALA B N 1
ATOM 4150 C CA . ALA B 1 281 ? 19.625 -21.328 -21.234 1 96.81 281 ALA B CA 1
ATOM 4151 C C . ALA B 1 281 ? 20.375 -21.344 -19.906 1 96.81 281 ALA B C 1
ATOM 4153 O O . ALA B 1 281 ? 21.328 -22.125 -19.734 1 96.81 281 ALA B O 1
ATOM 4154 N N . GLU B 1 282 ? 20 -20.516 -18.984 1 96.75 282 GLU B N 1
ATOM 4155 C CA . GLU B 1 282 ? 20.625 -20.438 -17.672 1 96.75 282 GLU B CA 1
ATOM 4156 C C . GLU B 1 282 ? 20.422 -21.75 -16.906 1 96.75 282 GLU B C 1
ATOM 4158 O O . GLU B 1 282 ? 21.359 -22.234 -16.234 1 96.75 282 GLU B O 1
ATOM 4163 N N . VAL B 1 283 ? 19.25 -22.312 -17 1 96.69 283 VAL B N 1
ATOM 4164 C CA . VAL B 1 283 ? 18.922 -23.531 -16.266 1 96.69 283 VAL B CA 1
ATOM 4165 C C . VAL B 1 283 ? 19.719 -24.703 -16.828 1 96.69 283 VAL B C 1
ATOM 4167 O O . VAL B 1 283 ? 20.266 -25.516 -16.078 1 96.69 283 VAL B O 1
ATOM 4170 N N . LEU B 1 284 ? 19.844 -24.797 -18.125 1 96.12 284 LEU B N 1
ATOM 4171 C CA . LEU B 1 284 ? 20.594 -25.875 -18.766 1 96.12 284 LEU B CA 1
ATOM 4172 C C . LEU B 1 284 ? 22.078 -25.781 -18.422 1 96.12 284 LEU B C 1
ATOM 4174 O O . LEU B 1 284 ? 22.734 -26.797 -18.188 1 96.12 284 LEU B O 1
ATOM 4178 N N . ALA B 1 285 ? 22.547 -24.531 -18.359 1 96.06 285 ALA B N 1
ATOM 4179 C CA . ALA B 1 285 ? 23.938 -24.312 -17.969 1 96.06 285 ALA B CA 1
ATOM 4180 C C . ALA B 1 285 ? 24.156 -24.734 -16.516 1 96.06 285 ALA B C 1
ATOM 4182 O O . ALA B 1 285 ? 25.172 -25.344 -16.188 1 96.06 285 ALA B O 1
ATOM 4183 N N . PHE B 1 286 ? 23.328 -24.422 -15.773 1 94.75 286 PHE B N 1
ATOM 4184 C CA . PHE B 1 286 ? 23.391 -24.75 -14.352 1 94.75 286 PHE B CA 1
ATOM 4185 C C . PHE B 1 286 ? 23.359 -26.266 -14.148 1 94.75 286 PHE B C 1
ATOM 4187 O O . PHE B 1 286 ? 24.109 -26.797 -13.336 1 94.75 286 PHE B O 1
ATOM 4194 N N . ARG B 1 287 ? 22.469 -26.969 -14.867 1 92.94 287 ARG B N 1
ATOM 4195 C CA . ARG B 1 287 ? 22.359 -28.422 -14.828 1 92.94 287 ARG B CA 1
ATOM 4196 C C . ARG B 1 287 ? 23.641 -29.094 -15.289 1 92.94 287 ARG B C 1
ATOM 4198 O O . ARG B 1 287 ? 24.094 -30.062 -14.688 1 92.94 287 ARG B O 1
ATOM 4205 N N . LYS B 1 288 ? 24.188 -28.578 -16.281 1 91.75 288 LYS B N 1
ATOM 4206 C CA . LYS B 1 288 ? 25.422 -29.109 -16.812 1 91.75 288 LYS B CA 1
ATOM 4207 C C . LYS B 1 288 ? 26.562 -28.984 -15.812 1 91.75 288 LYS B C 1
ATOM 4209 O O . LYS B 1 288 ? 27.375 -29.906 -15.656 1 91.75 288 LYS B O 1
ATOM 4214 N N . GLU B 1 289 ? 26.656 -27.891 -15.227 1 89.06 289 GLU B N 1
ATOM 4215 C CA . GLU B 1 289 ? 27.688 -27.641 -14.227 1 89.06 289 GLU B CA 1
ATOM 4216 C C . GLU B 1 289 ? 27.594 -28.609 -13.062 1 89.06 289 GLU B C 1
ATOM 4218 O O . GLU B 1 289 ? 28.594 -28.953 -12.438 1 89.06 289 GLU B O 1
ATOM 4223 N N . ARG B 1 290 ? 26.484 -29.062 -12.844 1 85.88 290 ARG B N 1
ATOM 4224 C CA . ARG B 1 290 ? 26.266 -29.938 -11.688 1 85.88 290 ARG B CA 1
ATOM 4225 C C . ARG B 1 290 ? 26.297 -31.406 -12.086 1 85.88 290 ARG B C 1
ATOM 4227 O O . ARG B 1 290 ? 26.297 -32.281 -11.227 1 85.88 290 ARG B O 1
ATOM 4234 N N . GLY B 1 291 ? 26.438 -31.719 -13.336 1 74.19 291 GLY B N 1
ATOM 4235 C CA . GLY B 1 291 ? 26.562 -33.062 -13.828 1 74.19 291 GLY B CA 1
ATOM 4236 C C . GLY B 1 291 ? 25.281 -33.875 -13.727 1 74.19 291 GLY B C 1
ATOM 4237 O O . GLY B 1 291 ? 25.297 -35.094 -13.508 1 74.19 291 GLY B O 1
ATOM 4238 N N . THR B 1 292 ? 24.125 -33.312 -13.672 1 70.88 292 THR B N 1
ATOM 4239 C CA . THR B 1 292 ? 22.844 -34 -13.555 1 70.88 292 THR B CA 1
ATOM 4240 C C . THR B 1 292 ? 21.984 -33.75 -14.789 1 70.88 292 THR B C 1
ATOM 4242 O O . THR B 1 292 ? 22.156 -32.75 -15.492 1 70.88 292 THR B O 1
#

Secondary structure (DSSP, 8-state):
-EEEEE---EEEEEEE-SSPPPTT-EEE-SEEEEEEE-HHHHHHHHHHHTT-EEEEEEEEEGGGHHHHHHHHHTT-EEEEEEEESSPPEEEEEEE-TTS-EEEEEE-GGGG---HHHHHHHHTTPPTT-EEEEETTSS-HHHHHHHHHHTT-EEEEE-PSP-HHHHGGGGGG-SEEEEEHHHHHHHHHHHTS-GGGSS-SEEEEE-GGG-EEEEETTEEEEEPPPP---S--TTHHHHHHHHHHHHHHTT--HHHHHHHHHHHHHHHTTSS-SGGGPPPHHHHHHHHHHHT-/-EEEEE---EEEEEEE-SSPPPTT-EEE-SEEEEEEE-HHHHHHHHHHHTT-EEEEEEEEEGGGHHHHHHHHHTT-EEEEEEEESSPPEEEEEEE-TTS-EEEEEE-GGGG---HHHHHHHHTTPPTT-EEEEETTSS-HHHHHHHHHHTT-EEEEE-PSP-HHHHGGGGGG-SEEEEEHHHHHHHHHHHTS-GGGSS-SEEEEE-GGG-EEEEETTEEEEEPPPP---S--TTHHHHHHHHHHHHHHTT--HHHHHHHHHHHHHHHTTSS-SGGGPPPHHHHHHHHHHHT-

Foldseek 3Di:
DAEEELWAKEWEKEFEFQDDDDPPDDGDTPDIDIAIDTLRLQLQLLLVLLPGAREYAFEAEPVCVVNLVVSVVSRHRDVRYYHDPWHGKYWYWYAHPVRDIDIDTDLIRQAVRDPVSLVVVLVPPAAAHEYEYEPSHPDQLVSLVVNVVRRYAYEYEQPVHDLVRCLSNLCSHQEYEEEPVNQVVNCVVVVDHPLGSNHQWYKYQDVQQFIWIRGHPDIDTDGADDDDFPAQEALSSSLNSQLSSCVSVPHDNVVSRVLSRLQSRQQRNDPDHSVRRHGNVVSVVSCVVVVD/DAEEELWAKEWEKEFEFQDDDDPPDDGDTPDIDIAIDTLRLQLQLLLVLLPGQYEYAFEAEPVCVVNLVVSVVSRHRDVRYYHDPWHGKYWYWYAHPVRDIDIDTDLIRQAVRDPVSLVVVLVPDAAAHEYEYEDRHPDQLVSLVVNVVRRYAYEYEQPVHDLVRCLSNLCSHQEYEEEPVNQVVNCVVVVDHPLPSNHQWYKYQDVQQFIWIRGHPDIDTDGADDDDFDAQEALSSSLNSQLSSCVSVPHDNVVSRVLSRLQSRQQRNDPDHSVRRHGNVVSVVSCVVVVD

InterPro domains:
  IPR002139 Ribokinase/fructokinase [PR00990] (5-26)
  IPR002139 Ribokinase/fructokinase [PR00990] (32-51)
  IPR002139 Ribokinase/fructokinase [PR00990] (101-114)
  IPR002139 Ribokinase/fructokinase [PR00990] (168-183)
  IPR002139 Ribokinase/fructokinase [PR00990] (202-213)
  IPR011611 Carbohydrate kinase PfkB [PF00294] (6-278)
  IPR011877 Ribokinase [MF_01987] (1-285)
  IPR011877 Ribokinase [cd01174] (3-279)
  IPR029056 Ribokinase-like [G3DSA:3.40.1190.20] (1-290)
  IPR029056 Ribokinase-like [SSF53613] (2-286)

Organism: NCBI:txid1123501

Solvent-accessible surface area (backbone atoms only — not comparable to full-atom values): 28508 Å² total; per-residue (Å²): 117,38,39,37,29,50,25,18,41,20,47,29,37,37,32,37,23,80,55,79,66,49,81,72,32,77,43,66,41,80,44,76,48,81,42,64,31,34,65,31,41,30,20,33,42,20,12,17,31,48,69,30,50,15,35,38,35,36,22,22,4,77,85,29,53,66,52,54,52,50,42,41,74,54,54,25,42,52,91,49,46,41,75,44,94,42,50,34,8,32,34,43,33,40,32,22,76,88,68,49,35,29,34,42,32,37,55,46,14,16,61,62,53,55,68,66,56,54,53,57,53,55,68,72,55,53,71,66,18,39,36,37,37,42,58,56,43,51,63,56,53,62,49,40,46,51,40,39,74,60,43,27,43,27,35,37,39,45,59,68,74,44,60,83,68,48,58,74,34,34,87,42,31,44,31,39,39,33,40,54,70,50,46,54,49,42,27,62,73,67,72,37,56,76,46,64,59,69,32,58,32,34,36,34,36,46,70,88,65,17,34,34,42,30,44,47,94,42,74,46,78,41,79,46,60,89,68,73,74,68,23,66,57,54,21,67,29,30,23,51,12,26,29,51,25,30,44,63,73,66,44,55,66,71,58,17,50,52,53,10,42,45,39,18,38,56,28,12,56,35,82,55,46,53,86,52,53,60,40,45,68,57,37,53,51,53,34,58,75,67,73,102,115,38,39,37,30,47,26,18,40,20,46,30,36,37,32,35,24,80,56,79,66,48,83,73,31,76,43,67,41,79,42,78,48,80,43,62,32,35,65,29,42,30,20,34,39,21,11,17,32,49,68,31,50,17,36,37,35,33,23,22,5,75,84,28,52,67,53,53,52,48,41,41,74,54,54,24,40,52,89,49,46,42,74,46,94,41,50,36,9,32,34,43,32,41,30,23,76,86,68,48,35,30,35,44,32,36,56,47,14,15,62,63,50,54,68,65,57,55,52,58,54,56,69,74,56,53,71,66,18,38,35,36,36,41,58,55,43,51,64,55,52,62,49,40,46,52,40,40,74,60,44,26,42,27,36,38,40,44,58,67,74,43,58,84,69,48,59,74,35,34,87,43,31,44,31,39,38,34,40,55,70,49,45,53,49,40,27,63,73,68,72,37,56,76,47,64,59,68,32,56,33,35,37,34,37,47,70,88,63,17,34,36,42,31,45,47,93,43,74,46,76,43,79,46,60,88,68,72,74,68,25,67,56,53,23,68,29,31,22,52,11,26,29,50,24,32,44,61,73,64,44,54,67,71,59,17,50,51,52,11,40,46,38,18,38,56,28,13,55,35,82,53,46,54,85,53,53,61,39,45,68,57,39,53,52,53,34,55,74,67,73,102

Radius of gyration: 29.05 Å; Cα contacts (8 Å, |Δi|>4): 1432; chains: 2; bounding box: 55×87×60 Å

pLDDT: mean 95.21, std 3.95, range [70.81, 98.88]

Sequence (584 aa):
MAVWNLGSINADIVFAVPRIPAPGETLASRGRSLYLGGKGANMSVAAARAGAHAVHVGAVGADGRWAVEQLTEWGVDTRFVRVLDEDTGQAIILVDDDGENAIVLHPGANRAIPAALVEEALSGAATGDWFVCQNETNGLAEAAKLAKAMGLKVAHAAAPFEAEAVTPLLPSLDLLVLNAVEAAQLAEATGRALGELGVADVIVTLGGDGSEWHHGARTERFAPVKVEPVDTTGAGDTFTGYLLASLDRGMAMDEALRLASHAGALMVTRKGTADVIPDLAEVLAFRKERGTMAVWNLGSINADIVFAVPRIPAPGETLASRGRSLYLGGKGANMSVAAARAGAHAVHVGAVGADGRWAVEQLTEWGVDTRFVRVLDEDTGQAIILVDDDGENAIVLHPGANRAIPAALVEEALSGAATGDWFVCQNETNGLAEAAKLAKAMGLKVAHAAAPFEAEAVTPLLPSLDLLVLNAVEAAQLAEATGRALGELGVADVIVTLGGDGSEWHHGARTERFAPVKVEPVDTTGAGDTFTGYLLASLDRGMAMDEALRLASHAGALMVTRKGTADVIPDLAEVLAFRKERGT

Nearest PDB structures (foldseek):
  4xck-assembly1_A  TM=8.736E-01  e=3.001E-30  Vibrio cholerae O395
  1vm7-assembly1_B  TM=9.046E-01  e=3.484E-28  Thermotoga maritima MSB8
  3i3y-assembly1_C  TM=8.387E-01  e=5.911E-25  Klebsiella pneumoniae subsp. pneumoniae MGH 78578
  6znx-assembly1_D-3  TM=8.047E-01  e=1.611E-22  Thermus sp. 2.9
  1v19-assembly1_A  TM=8.456E-01  e=1.845E-21  Thermus thermophilus HB8